Protein AF-0000000086151340 (afdb_homodimer)

Sequence (664 aa):
MKIAFFSTHSYDIESMNNTGKAEGVLPEHQFEYFTTRLNAQTATLAEGCEAVVIFVNDTADAAALRKLHAGGTRLLLLRCAGFDMVDLEVAKELDMPVLRVPAYSPYAVAEHAAALMMTLNRNIHRAYNRTRELNFRLGGLLGFDVHGKTIGVVGTGKIGALFARIAAGFGATVLAYDVVQNPEAVGYGAKYVTLDEIWEKSDIISLHCPLFPTTRHIVNEASINKMKKGVVIINTSRGGLIETASLVEGLKSQKIGGVGLDVFEGEGEYFYSDHSGELIPDDTLARLFTFSNVIITGHQAFFTKEALGNIAKTTMDNIKAYVNKSELTNRVMKIAFFSTHSYDIESMNNTGKAEGVLPEHQFEYFTTRLNAQTATLAEGCEAVVIFVNDTADAAALRKLHAGGTRLLLLRCAGFDMVDLEVAKELDMPVLRVPAYSPYAVAEHAAALMMTLNRNIHRAYNRTRELNFRLGGLLGFDVHGKTIGVVGTGKIGALFARIAAGFGATVLAYDVVQNPEAVGYGAKYVTLDEIWEKSDIISLHCPLFPTTRHIVNEASINKMKKGVVIINTSRGGLIETASLVEGLKSQKIGGVGLDVFEGEGEYFYSDHSGELIPDDTLARLFTFSNVIITGHQAFFTKEALGNIAKTTMDNIKAYVNKSELTNRV

Solvent-accessible surface area (backbone atoms only — not comparable to full-atom values): 32602 Å² total; per-residue (Å²): 90,38,33,29,32,31,56,44,48,70,71,48,51,52,37,40,50,54,40,27,44,76,69,55,43,37,80,72,32,43,82,42,82,32,62,55,55,42,27,57,82,47,26,65,78,40,52,70,14,37,28,39,36,38,46,87,81,26,36,39,37,61,67,15,46,53,48,28,42,72,31,49,29,49,36,40,35,34,67,32,57,74,61,86,43,45,39,61,68,51,32,56,74,69,64,28,57,41,34,42,33,79,81,45,32,48,65,29,35,22,50,38,48,50,25,39,51,36,26,59,45,51,30,46,51,57,35,39,58,33,36,66,47,39,29,18,52,59,85,92,39,71,22,62,51,56,49,77,32,30,35,17,34,37,18,42,51,72,37,26,20,49,31,44,29,31,44,36,26,49,47,26,46,38,37,27,30,55,100,58,86,37,69,68,27,45,73,46,58,37,42,78,50,55,66,66,52,36,34,49,62,19,49,32,38,39,44,39,42,77,75,42,88,88,33,46,37,59,42,28,60,72,45,56,71,48,31,36,79,42,21,30,41,36,33,70,51,47,21,54,29,42,32,61,68,37,50,52,52,32,45,75,71,43,40,32,50,30,38,28,28,31,41,42,70,80,41,80,82,44,53,63,30,73,42,58,90,59,80,68,83,49,63,69,65,45,50,54,66,70,41,88,52,42,44,46,43,43,63,48,42,46,50,17,55,59,20,46,44,41,36,28,48,47,50,50,50,51,52,48,24,60,76,66,70,45,79,65,86,48,52,114,92,38,32,30,33,31,56,43,49,72,71,50,52,51,36,39,50,54,41,26,45,74,70,56,44,37,79,72,32,43,82,42,82,33,62,54,55,40,25,58,81,47,26,65,78,39,50,69,15,37,27,38,35,38,46,86,80,26,37,39,38,60,65,14,46,52,46,27,41,75,31,48,29,47,36,38,34,33,64,31,57,75,59,86,44,45,38,61,68,52,32,56,75,68,64,27,56,43,34,42,31,80,79,44,31,48,63,30,36,22,50,37,48,51,26,40,53,35,25,60,44,51,30,46,50,58,36,40,60,34,35,67,46,39,30,16,50,58,82,92,41,72,21,61,51,56,48,76,32,32,35,17,33,38,18,41,50,72,35,26,20,49,31,44,28,31,44,35,27,50,47,25,45,39,36,28,30,52,99,60,87,38,71,67,26,44,73,45,59,38,40,78,52,54,65,67,52,37,34,49,62,20,49,30,38,38,44,39,41,75,76,41,86,88,33,46,36,58,42,28,60,73,45,56,70,48,30,35,79,43,21,30,41,36,33,69,50,49,20,55,30,41,32,62,68,37,50,52,51,31,44,75,71,43,39,33,51,31,39,27,27,31,42,42,70,80,40,80,82,46,53,65,32,74,41,57,89,60,81,67,84,49,62,69,64,47,51,53,67,70,41,87,53,40,44,46,41,43,64,48,41,46,48,17,56,58,21,46,46,40,35,27,47,47,48,49,51,51,51,49,22,58,75,67,69,44,79,65,87,46,52,112

Nearest PDB structures (foldseek):
  5z20-assembly1_C  TM=9.375E-01  e=1.660E-46  Pseudomonas aeruginosa
  5z1z-assembly1_B  TM=9.634E-01  e=4.056E-40  Escherichia coli BL21(DE3)
  4zgs-assembly1_B  TM=9.494E-01  e=1.313E-39  Chlamydomonas reinhardtii
  4cuj-assembly1_D  TM=9.111E-01  e=1.050E-39  Salmonella enterica subsp. enterica serovar Typhi
  1j4a-assembly1_A  TM=9.116E-01  e=6.764E-35  Lactobacillus delbrueckii subsp. bulgaricus

Foldseek 3Di:
DEEEEELDDPLLVVLLVVLCVVLVVPPVYHYHYYNHAQDLVCLCVCQPPQEYEHEDLHAAELNSVVSNVVSRHQEYEYLAQDDVRHPVVNCVVSNYFYFYQNDQFLPLQLVVLVVLVVCLQQVVVVCVVCCVVPRNDCPPRDGDQLAAFEEEQEDCDSNSLNNLLVSVVSNHAYEYEDPDDDVSSVVSPYHYDDPLCNQQRHLEYEYADADDPVQFQVPAQVSLVNHAQQREYEYLHEQRNHDLQRVLVCVVVSSHNAYEEQYHPPLSVPAPDDPPPHDDPDPSVVSLVVDSRYHYHRSCSRPDPRSSNRSSNSSSVQVVCVVVVHDSPRTD/DEEEEELDDPLLVVLLVVLCVVVVVPPVYHYHYYNHAQDLVCLCVCQPPQEYEHEDLHAAELNSVVSNVVSRHQEYEYLAQDDVRHPVVNCVVSNYFYFYQNDQFLPLQLVVLVVLVVCLQQVVVVCVVCCVVPRNDCPPRDGDQLAAFEEEQEDCDSNSLNNLLVSVVSNHAYEYEDPDDDVSSVVSPYHYDDPLCNQQRHLEYEYADADDPVQFQVPAQVSLVNHAQQREYEYLHEQRNHDLQRVLVCVVVSSHNAYEEQYHPPLSVPAPDDPPPHDDPDPSVNSLVVDSRYHYHRSCSRPDPRSSNRSSNSSSVQVVCVVVVHDNPRTD

pLDDT: mean 96.81, std 3.02, range [81.31, 98.94]

Structure (mmCIF, N/CA/C/O backbone):
data_AF-0000000086151340-model_v1
#
loop_
_entity.id
_entity.type
_entity.pdbx_description
1 polymer 'D-lactate dehydrogenase'
#
loop_
_atom_site.group_PDB
_atom_site.id
_atom_site.type_symbol
_atom_site.label_atom_id
_atom_site.label_alt_id
_atom_site.label_comp_id
_atom_site.label_asym_id
_atom_site.label_entity_id
_atom_site.label_seq_id
_atom_site.pdbx_PDB_ins_code
_atom_site.Cartn_x
_atom_site.Cartn_y
_atom_site.Cartn_z
_atom_site.occupancy
_atom_site.B_iso_or_equiv
_atom_site.auth_seq_id
_atom_site.auth_comp_id
_atom_site.auth_asym_id
_atom_site.auth_atom_id
_atom_site.pdbx_PDB_model_num
ATOM 1 N N . MET A 1 1 ? 11.672 -38.938 -17.562 1 95.12 1 MET A N 1
ATOM 2 C CA . MET A 1 1 ? 10.578 -38.656 -18.469 1 95.12 1 MET A CA 1
ATOM 3 C C . MET A 1 1 ? 10.734 -37.25 -19.078 1 95.12 1 MET A C 1
ATOM 5 O O . MET A 1 1 ? 11.5 -36.438 -18.562 1 95.12 1 MET A O 1
ATOM 9 N N . LYS A 1 2 ? 10.086 -37.062 -20.219 1 98 2 LYS A N 1
ATOM 10 C CA . LYS A 1 2 ? 9.969 -35.719 -20.812 1 98 2 LYS A CA 1
ATOM 11 C C . LYS A 1 2 ? 8.688 -35.031 -20.359 1 98 2 LYS A C 1
ATOM 13 O O . LYS A 1 2 ? 7.613 -35.625 -20.375 1 98 2 LYS A O 1
ATOM 18 N N . ILE A 1 3 ? 8.844 -33.812 -19.875 1 98.62 3 ILE A N 1
ATOM 19 C CA . ILE A 1 3 ? 7.719 -33.062 -19.312 1 98.62 3 ILE A CA 1
ATOM 20 C C . ILE A 1 3 ? 7.562 -31.734 -20.047 1 98.62 3 ILE A C 1
ATOM 22 O O . ILE A 1 3 ? 8.5 -30.922 -20.094 1 98.62 3 ILE A O 1
ATOM 26 N N . ALA A 1 4 ? 6.383 -31.5 -20.625 1 98.81 4 ALA A N 1
ATOM 27 C CA . ALA A 1 4 ? 6.098 -30.266 -21.344 1 98.81 4 ALA A CA 1
ATOM 28 C C . ALA A 1 4 ? 5.375 -29.25 -20.453 1 98.81 4 ALA A C 1
ATOM 30 O O . ALA A 1 4 ? 4.371 -29.594 -19.828 1 98.81 4 ALA A O 1
ATOM 31 N N . PHE A 1 5 ? 5.914 -28.047 -20.359 1 98.69 5 PHE A N 1
ATOM 32 C CA . PHE A 1 5 ? 5.281 -26.938 -19.672 1 98.69 5 PHE A CA 1
ATOM 33 C C . PHE A 1 5 ? 4.664 -25.953 -20.656 1 98.69 5 PHE A C 1
ATOM 35 O O . PHE A 1 5 ? 5.332 -25.5 -21.578 1 98.69 5 PHE A O 1
ATOM 42 N N . PHE A 1 6 ? 3.406 -25.688 -20.469 1 98.25 6 PHE A N 1
ATOM 43 C CA . PHE A 1 6 ? 2.734 -24.703 -21.312 1 98.25 6 PHE A CA 1
ATOM 44 C C . PHE A 1 6 ? 2.537 -23.391 -20.562 1 98.25 6 PHE A C 1
ATOM 46 O O . PHE A 1 6 ? 2.648 -23.344 -19.328 1 98.25 6 PHE A O 1
ATOM 53 N N . SER A 1 7 ? 2.332 -22.234 -21.312 1 95.62 7 SER A N 1
ATOM 54 C CA . SER A 1 7 ? 2.05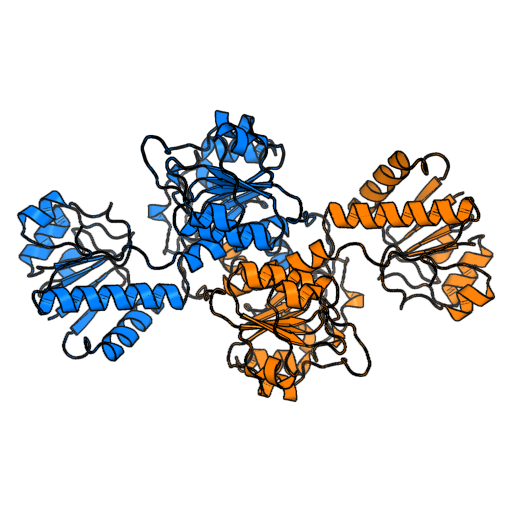7 -20.906 -20.781 1 95.62 7 SER A CA 1
ATOM 55 C C . SER A 1 7 ? 3.154 -20.469 -19.812 1 95.62 7 SER A C 1
ATOM 57 O O . SER A 1 7 ? 2.867 -19.984 -18.719 1 95.62 7 SER A O 1
ATOM 59 N N . THR A 1 8 ? 4.41 -20.75 -20.188 1 96.5 8 THR A N 1
ATOM 60 C CA . THR A 1 8 ? 5.52 -20.453 -19.297 1 96.5 8 THR A CA 1
ATOM 61 C C . THR A 1 8 ? 6.145 -19.109 -19.641 1 96.5 8 THR A C 1
ATOM 63 O O . THR A 1 8 ? 6.242 -18.75 -20.828 1 96.5 8 THR A O 1
ATOM 66 N N . HIS A 1 9 ? 6.41 -18.422 -18.672 1 94.94 9 HIS A N 1
ATOM 67 C CA . HIS A 1 9 ? 7.191 -17.188 -18.781 1 94.94 9 HIS A CA 1
ATOM 68 C C . HIS A 1 9 ? 8.547 -17.344 -18.109 1 94.94 9 HIS A C 1
ATOM 70 O O . HIS A 1 9 ? 8.82 -18.359 -17.469 1 94.94 9 HIS A O 1
ATOM 76 N N . SER A 1 10 ? 9.398 -16.328 -18.25 1 95.94 10 SER A N 1
ATOM 77 C CA . SER A 1 10 ? 10.773 -16.422 -17.781 1 95.94 10 SER A CA 1
ATOM 78 C C . SER A 1 10 ? 10.828 -16.719 -16.281 1 95.94 10 SER A C 1
ATOM 80 O O . SER A 1 10 ? 11.648 -17.516 -15.836 1 95.94 10 SER A O 1
ATOM 82 N N . TYR A 1 11 ? 9.961 -16.109 -15.539 1 95.19 11 TYR A N 1
ATOM 83 C CA . TYR A 1 11 ? 9.969 -16.297 -14.094 1 95.19 11 TYR A CA 1
ATOM 84 C C . TYR A 1 11 ? 9.531 -17.719 -13.727 1 95.19 11 TYR A C 1
ATOM 86 O O . TYR A 1 11 ? 10 -18.266 -12.727 1 95.19 11 TYR A O 1
ATOM 94 N N . ASP A 1 12 ? 8.664 -18.328 -14.523 1 96.5 12 ASP A N 1
ATOM 95 C CA . ASP A 1 12 ? 8.281 -19.719 -14.312 1 96.5 12 ASP A CA 1
ATOM 96 C C . ASP A 1 12 ? 9.469 -20.656 -14.547 1 96.5 12 ASP A C 1
ATOM 98 O O . ASP A 1 12 ? 9.758 -21.531 -13.719 1 96.5 12 ASP A O 1
ATOM 102 N N . ILE A 1 13 ? 10.07 -20.422 -15.688 1 97.88 13 ILE A N 1
ATOM 103 C CA . ILE A 1 13 ? 11.164 -21.281 -16.141 1 97.88 13 ILE A CA 1
ATOM 104 C C . ILE A 1 13 ? 12.289 -21.266 -15.109 1 97.88 13 ILE A C 1
ATOM 106 O O . ILE A 1 13 ? 12.797 -22.312 -14.719 1 97.88 13 ILE A O 1
ATOM 110 N N . GLU A 1 14 ? 12.57 -20.062 -14.688 1 97.69 14 GLU A N 1
ATOM 111 C CA . GLU A 1 14 ? 13.633 -19.922 -13.703 1 97.69 14 GLU A CA 1
ATOM 112 C C . GLU A 1 14 ? 13.297 -20.656 -12.414 1 97.69 14 GLU A C 1
ATOM 114 O O . GLU A 1 14 ? 14.125 -21.406 -11.891 1 97.69 14 GLU A O 1
ATOM 119 N N . SER A 1 15 ? 12.164 -20.484 -11.906 1 97.69 15 SER A N 1
ATOM 120 C CA . SER A 1 15 ? 11.742 -21.109 -10.656 1 97.69 15 SER A CA 1
ATOM 121 C C . SER A 1 15 ? 11.672 -22.625 -10.789 1 97.69 15 SER A C 1
ATOM 123 O O . SER A 1 15 ? 12.156 -23.344 -9.914 1 97.69 15 SER A O 1
ATOM 125 N N . MET A 1 16 ? 11.125 -23.094 -11.898 1 98.44 16 MET A N 1
ATOM 126 C CA . MET A 1 16 ? 10.969 -24.531 -12.125 1 98.44 16 MET A CA 1
ATOM 127 C C . MET A 1 16 ? 12.328 -25.203 -12.281 1 98.44 16 MET A C 1
ATOM 129 O O . MET A 1 16 ? 12.562 -26.281 -11.711 1 98.44 16 MET A O 1
ATOM 133 N N . ASN A 1 17 ? 13.203 -24.578 -13 1 98.5 17 ASN A N 1
ATOM 134 C CA . ASN A 1 17 ? 14.531 -25.156 -13.195 1 98.5 17 ASN A CA 1
ATOM 135 C C . ASN A 1 17 ? 15.32 -25.188 -11.891 1 98.5 17 ASN A C 1
ATOM 137 O O . ASN A 1 17 ? 15.945 -26.188 -11.562 1 98.5 17 ASN A O 1
ATOM 141 N N . ASN A 1 18 ? 15.312 -24.047 -11.195 1 98.12 18 ASN A N 1
ATOM 142 C CA . ASN A 1 18 ? 16.031 -23.984 -9.93 1 98.12 18 ASN A CA 1
ATOM 143 C C . ASN A 1 18 ? 15.531 -25.047 -8.945 1 98.12 18 ASN A C 1
ATOM 145 O O . ASN A 1 18 ? 16.328 -25.766 -8.352 1 98.12 18 ASN A O 1
ATOM 149 N N . THR A 1 19 ? 14.266 -25.172 -8.797 1 98.19 19 THR A N 1
ATOM 150 C CA . THR A 1 19 ? 13.68 -26.125 -7.871 1 98.19 19 THR A CA 1
ATOM 151 C C . THR A 1 19 ? 13.883 -27.547 -8.367 1 98.19 19 THR A C 1
ATOM 153 O O . THR A 1 19 ? 14.125 -28.469 -7.578 1 98.19 19 THR A O 1
ATOM 156 N N . GLY A 1 20 ? 13.703 -27.766 -9.695 1 98.38 20 GLY A N 1
ATOM 157 C CA . GLY A 1 20 ? 13.945 -29.078 -10.281 1 98.38 20 GLY A CA 1
ATOM 158 C C . GLY A 1 20 ? 15.336 -29.609 -9.992 1 98.38 20 GLY A C 1
ATOM 159 O O . GLY A 1 20 ? 15.5 -30.781 -9.664 1 98.38 20 GLY A O 1
ATOM 160 N N . LYS A 1 21 ? 16.312 -28.703 -10.078 1 98.38 21 LYS A N 1
ATOM 161 C CA . LYS A 1 21 ? 17.688 -29.078 -9.781 1 98.38 21 LYS A CA 1
ATOM 162 C C . LYS A 1 21 ? 17.875 -29.375 -8.297 1 98.38 21 LYS A C 1
ATOM 164 O O . LYS A 1 21 ? 18.469 -30.375 -7.926 1 98.38 21 LYS A O 1
ATOM 169 N N . ALA A 1 22 ? 17.344 -28.516 -7.504 1 97.81 22 ALA A N 1
ATOM 170 C CA . ALA A 1 22 ? 17.484 -28.656 -6.055 1 97.81 22 ALA A CA 1
ATOM 171 C C . ALA A 1 22 ? 16.828 -29.938 -5.559 1 97.81 22 ALA A C 1
ATOM 173 O O . ALA A 1 22 ? 17.312 -30.562 -4.605 1 97.81 22 ALA A O 1
ATOM 174 N N . GLU A 1 23 ? 15.766 -30.375 -6.254 1 97.31 23 GLU A N 1
ATOM 175 C CA . GLU A 1 23 ? 14.984 -31.531 -5.801 1 97.31 23 GLU A CA 1
ATOM 176 C C . GLU A 1 23 ? 15.438 -32.812 -6.492 1 97.31 23 GLU A C 1
ATOM 178 O O . GLU A 1 23 ? 14.875 -33.875 -6.25 1 97.31 23 GLU A O 1
ATOM 183 N N . GLY A 1 24 ? 16.328 -32.688 -7.379 1 96.56 24 GLY A N 1
ATOM 184 C CA . GLY A 1 24 ? 16.875 -33.844 -8.047 1 96.56 24 GLY A CA 1
ATOM 185 C C . GLY A 1 24 ? 16 -34.344 -9.18 1 96.56 24 GLY A C 1
ATOM 186 O O . GLY A 1 24 ? 16.156 -35.5 -9.633 1 96.56 24 GLY A O 1
ATOM 187 N N . VAL A 1 25 ? 15.086 -33.562 -9.562 1 97.75 25 VAL A N 1
ATOM 188 C CA . VAL A 1 25 ? 14.234 -33.906 -10.695 1 97.75 25 VAL A CA 1
ATOM 189 C C . VAL A 1 25 ? 14.977 -33.656 -12.008 1 97.75 25 VAL A C 1
ATOM 191 O O . VAL A 1 25 ? 14.812 -34.406 -12.969 1 97.75 25 VAL A O 1
ATOM 194 N N . LEU A 1 26 ? 15.719 -32.625 -12.016 1 95.81 26 LEU A N 1
ATOM 195 C CA . LEU A 1 26 ? 16.688 -32.344 -13.086 1 95.81 26 LEU A CA 1
ATOM 196 C C . LEU A 1 26 ? 18.078 -32.781 -12.664 1 95.81 26 LEU A C 1
ATOM 198 O O . LEU A 1 26 ? 18.469 -32.625 -11.508 1 95.81 26 LEU A O 1
ATOM 202 N N . PRO A 1 27 ? 18.812 -33.469 -13.516 1 95.31 27 PRO A N 1
ATOM 203 C CA . PRO A 1 27 ? 18.516 -33.719 -14.93 1 95.31 27 PRO A CA 1
ATOM 204 C C . PRO A 1 27 ? 17.875 -35.094 -15.172 1 95.31 27 PRO A C 1
ATOM 206 O O . PRO A 1 27 ? 17.859 -35.562 -16.312 1 95.31 27 PRO A O 1
ATOM 209 N N . GLU A 1 28 ? 17.344 -35.75 -14.141 1 96.12 28 GLU A N 1
ATOM 210 C CA . GLU A 1 28 ? 16.734 -37.062 -14.305 1 96.12 28 GLU A CA 1
ATOM 211 C C . GLU A 1 28 ? 15.578 -37.031 -15.289 1 96.12 28 GLU A C 1
ATOM 213 O O . GLU A 1 28 ? 15.328 -38 -16.016 1 96.12 28 GLU A O 1
ATOM 218 N N . HIS A 1 29 ? 14.867 -36 -15.203 1 97.56 29 HIS A N 1
ATOM 219 C CA . HIS A 1 29 ? 13.797 -35.719 -16.156 1 97.56 29 HIS A CA 1
ATOM 220 C C . HIS A 1 29 ? 14.141 -34.531 -17.047 1 97.56 29 HIS A C 1
ATOM 222 O O . HIS A 1 29 ? 15.055 -33.75 -16.734 1 97.56 29 HIS A O 1
ATOM 228 N N . GLN A 1 30 ? 13.414 -34.438 -18.156 1 98 30 GLN A N 1
ATOM 229 C CA . GLN A 1 30 ? 13.641 -33.344 -19.094 1 98 30 GLN A CA 1
ATOM 230 C C . GLN A 1 30 ? 12.438 -32.406 -19.156 1 98 30 GLN A C 1
ATOM 232 O O . GLN A 1 30 ? 11.305 -32.875 -19.344 1 98 30 GLN A O 1
ATOM 237 N N . PHE A 1 31 ? 12.75 -31.172 -18.953 1 98.5 31 PHE A N 1
ATOM 238 C CA . PHE A 1 31 ? 11.703 -30.156 -19.031 1 98.5 31 PHE A CA 1
ATOM 239 C C . PHE A 1 31 ? 11.711 -29.469 -20.406 1 98.5 31 PHE A C 1
ATOM 241 O O . PHE A 1 31 ? 12.781 -29.109 -20.906 1 98.5 31 PHE A O 1
ATOM 248 N N . GLU A 1 32 ? 10.594 -29.391 -21.031 1 98.38 32 GLU A N 1
ATOM 249 C CA . GLU A 1 32 ? 10.398 -28.594 -22.234 1 98.38 32 GLU A CA 1
ATOM 250 C C . GLU A 1 32 ? 9.367 -27.484 -22 1 98.38 32 GLU A C 1
ATOM 252 O O . GLU A 1 32 ? 8.25 -27.75 -21.562 1 98.38 32 GLU A O 1
ATOM 257 N N . TYR A 1 33 ? 9.773 -26.25 -22.297 1 98.5 33 TYR A N 1
ATOM 258 C CA . TYR A 1 33 ? 8.922 -25.109 -21.984 1 98.5 33 TYR A CA 1
ATOM 259 C C . TYR A 1 33 ? 8.344 -24.5 -23.266 1 98.5 33 TYR A C 1
ATOM 261 O O . TYR A 1 33 ? 9.055 -24.312 -24.25 1 98.5 33 TYR A O 1
ATOM 269 N N . PHE A 1 34 ? 7.078 -24.203 -23.219 1 97.94 34 PHE A N 1
ATOM 270 C CA . PHE A 1 34 ? 6.395 -23.5 -24.281 1 97.94 34 PHE A CA 1
ATOM 271 C C . PHE A 1 34 ? 5.688 -22.266 -23.734 1 97.94 34 PHE A C 1
ATOM 273 O O . PHE A 1 34 ? 5.066 -22.312 -22.672 1 97.94 34 PHE A O 1
ATOM 280 N N . THR A 1 35 ? 5.766 -21.141 -24.391 1 95.06 35 THR A N 1
ATOM 281 C CA . THR A 1 35 ? 5.035 -19.938 -24.016 1 95.06 35 THR A CA 1
ATOM 282 C C . THR A 1 35 ? 3.578 -20.031 -24.453 1 95.06 35 THR A C 1
ATOM 284 O O . THR A 1 35 ? 2.715 -19.344 -23.891 1 95.06 35 THR A O 1
ATOM 287 N N . THR A 1 36 ? 3.33 -20.875 -25.375 1 95.44 36 THR A N 1
ATOM 288 C CA . THR A 1 36 ? 1.999 -21.031 -25.953 1 95.44 36 THR A CA 1
ATOM 289 C C . THR A 1 36 ? 1.058 -21.703 -24.953 1 95.44 36 THR A C 1
ATOM 291 O O . THR A 1 36 ? 1.469 -22.578 -24.188 1 95.44 36 THR A O 1
ATOM 294 N N . ARG A 1 37 ? -0.225 -21.266 -24.969 1 95.88 37 ARG A N 1
ATOM 295 C CA . ARG A 1 37 ? -1.249 -21.891 -24.141 1 95.88 37 ARG A CA 1
ATOM 296 C C . ARG A 1 37 ? -1.606 -23.281 -24.656 1 95.88 37 ARG A C 1
ATOM 298 O O . ARG A 1 37 ? -1.646 -23.5 -25.875 1 95.88 37 ARG A O 1
ATOM 305 N N . LEU A 1 38 ? -1.87 -24.156 -23.781 1 98.12 38 LEU A N 1
ATOM 306 C CA . LEU A 1 38 ? -2.359 -25.484 -24.188 1 98.12 38 LEU A CA 1
ATOM 307 C C . LEU A 1 38 ? -3.811 -25.406 -24.641 1 98.12 38 LEU A C 1
ATOM 309 O O . LEU A 1 38 ? -4.641 -24.766 -23.984 1 98.12 38 LEU A O 1
ATOM 313 N N . ASN A 1 39 ? -4.105 -25.875 -25.703 1 97.81 39 ASN A N 1
ATOM 314 C CA . ASN A 1 39 ? -5.43 -26.203 -26.203 1 97.81 39 ASN A CA 1
ATOM 315 C C . ASN A 1 39 ? -5.367 -27.375 -27.188 1 97.81 39 ASN A C 1
ATOM 317 O O . ASN A 1 39 ? -4.312 -28 -27.359 1 97.81 39 ASN A O 1
ATOM 321 N N . ALA A 1 40 ? -6.539 -27.688 -27.797 1 98 40 ALA A N 1
ATOM 322 C CA . ALA A 1 40 ? -6.586 -28.844 -28.688 1 98 40 ALA A CA 1
ATOM 323 C C . ALA A 1 40 ? -5.625 -28.672 -29.859 1 98 40 ALA A C 1
ATOM 325 O O . ALA A 1 40 ? -5.035 -29.641 -30.328 1 98 40 ALA A O 1
ATOM 326 N N . GLN A 1 41 ? -5.43 -27.5 -30.297 1 97.56 41 GLN A N 1
ATOM 327 C CA . GLN A 1 41 ? -4.582 -27.234 -31.453 1 97.56 41 GLN A CA 1
ATOM 328 C C . GLN A 1 41 ? -3.104 -27.312 -31.078 1 97.56 41 GLN A C 1
ATOM 330 O O . GLN A 1 41 ? -2.285 -27.797 -31.859 1 97.56 41 GLN A O 1
ATOM 335 N N . THR A 1 42 ? -2.773 -26.859 -29.891 1 98.19 42 THR A N 1
ATOM 336 C CA . THR A 1 42 ? -1.366 -26.75 -29.516 1 98.19 42 THR A CA 1
ATOM 337 C C . THR A 1 42 ? -0.899 -28 -28.781 1 98.19 42 THR A C 1
ATOM 339 O O . THR A 1 42 ? 0.294 -28.172 -28.531 1 98.19 42 THR A O 1
ATOM 342 N N . ALA A 1 43 ? -1.79 -28.906 -28.469 1 98.5 43 ALA A N 1
ATOM 343 C CA . ALA A 1 43 ? -1.479 -30.109 -27.719 1 98.5 43 ALA A CA 1
ATOM 344 C C . ALA A 1 43 ? -0.406 -30.938 -28.422 1 98.5 43 ALA A C 1
ATOM 346 O O . ALA A 1 43 ? 0.344 -31.672 -27.781 1 98.5 43 ALA A O 1
ATOM 347 N N . THR A 1 44 ? -0.289 -30.828 -29.719 1 97.94 44 THR A N 1
ATOM 348 C CA . THR A 1 44 ? 0.666 -31.594 -30.516 1 97.94 44 THR A CA 1
ATOM 349 C C . THR A 1 44 ? 2.1 -31.25 -30.125 1 97.94 44 THR A C 1
ATOM 351 O O . THR A 1 44 ? 3.01 -32.062 -30.297 1 97.94 44 THR A O 1
ATOM 354 N N . LEU A 1 45 ? 2.291 -30.062 -29.578 1 98.19 45 LEU A N 1
ATOM 355 C CA . LEU A 1 45 ? 3.619 -29.641 -29.141 1 98.19 45 LEU A CA 1
ATOM 356 C C . LEU A 1 45 ? 4.164 -30.578 -28.078 1 98.19 45 LEU A C 1
ATOM 358 O O . LEU A 1 45 ? 5.379 -30.672 -27.891 1 98.19 45 LEU A O 1
ATOM 362 N N . ALA A 1 46 ? 3.312 -31.297 -27.375 1 98.44 46 ALA A N 1
ATOM 363 C CA . ALA A 1 46 ? 3.705 -32.156 -26.25 1 98.44 46 ALA A CA 1
ATOM 364 C C . ALA A 1 46 ? 3.898 -33.594 -26.719 1 98.44 46 ALA A C 1
ATOM 366 O O . ALA A 1 46 ? 4.004 -34.5 -25.891 1 98.44 46 ALA A O 1
ATOM 367 N N . GLU A 1 47 ? 3.867 -33.781 -28.062 1 98.25 47 GLU A N 1
ATOM 368 C CA . GLU A 1 47 ? 4.062 -35.156 -28.562 1 98.25 47 GLU A CA 1
ATOM 369 C C . GLU A 1 47 ? 5.344 -35.75 -28 1 98.25 47 GLU A C 1
ATOM 371 O O . GLU A 1 47 ? 6.402 -35.125 -28.031 1 98.25 47 GLU A O 1
ATOM 376 N N . GLY A 1 48 ? 5.238 -37 -27.5 1 98.06 48 GLY A N 1
ATOM 377 C CA . GLY A 1 48 ? 6.383 -37.719 -26.953 1 98.06 48 GLY A CA 1
ATOM 378 C C . GLY A 1 48 ? 6.629 -37.406 -25.484 1 98.06 48 GLY A C 1
ATOM 379 O O . GLY A 1 48 ? 7.469 -38.031 -24.844 1 98.06 48 GLY A O 1
ATOM 380 N N . CYS A 1 49 ? 5.906 -36.438 -24.891 1 98.44 49 CYS A N 1
ATOM 381 C CA . CYS A 1 49 ? 6.051 -36.094 -23.484 1 98.44 49 CYS A CA 1
ATOM 382 C C . CYS A 1 49 ? 5.133 -36.969 -22.609 1 98.44 49 CYS A C 1
ATOM 384 O O . CYS A 1 49 ? 3.932 -37.062 -22.875 1 98.44 49 CYS A O 1
ATOM 386 N N . GLU A 1 50 ? 5.668 -37.469 -21.625 1 98.38 50 GLU A N 1
ATOM 387 C CA . GLU A 1 50 ? 4.895 -38.344 -20.734 1 98.38 50 GLU A CA 1
ATOM 388 C C . GLU A 1 50 ? 4.031 -37.531 -19.781 1 98.38 50 GLU A C 1
ATOM 390 O O . GLU A 1 50 ? 2.986 -37.969 -19.328 1 98.38 50 GLU A O 1
ATOM 395 N N . ALA A 1 51 ? 4.453 -36.281 -19.453 1 98.69 51 ALA A N 1
ATOM 396 C CA . ALA A 1 51 ? 3.701 -35.406 -18.562 1 98.69 51 ALA A CA 1
ATOM 397 C C . ALA A 1 51 ? 3.582 -34 -19.172 1 98.69 51 ALA A C 1
ATOM 399 O O . ALA A 1 51 ? 4.453 -33.562 -19.922 1 98.69 51 ALA A O 1
ATOM 400 N N . VAL A 1 52 ? 2.48 -33.406 -18.812 1 98.81 52 VAL A N 1
ATOM 401 C CA . VAL A 1 52 ? 2.229 -32.031 -19.234 1 98.81 52 VAL A CA 1
ATOM 402 C C . VAL A 1 52 ? 1.854 -31.156 -18.031 1 98.81 52 VAL A C 1
ATOM 404 O O . VAL A 1 52 ? 1.096 -31.594 -17.156 1 98.81 52 VAL A O 1
ATOM 407 N N . VAL A 1 53 ? 2.477 -29.984 -17.922 1 98.69 53 VAL A N 1
ATOM 408 C CA . VAL A 1 53 ? 2.201 -29.016 -16.875 1 98.69 53 VAL A CA 1
ATOM 409 C C . VAL A 1 53 ? 1.492 -27.797 -17.469 1 98.69 53 VAL A C 1
ATOM 411 O O . VAL A 1 53 ? 1.974 -27.203 -18.422 1 98.69 53 VAL A O 1
ATOM 414 N N . ILE A 1 54 ? 0.331 -27.438 -16.859 1 98.25 54 ILE A N 1
ATOM 415 C CA . ILE A 1 54 ? -0.424 -26.328 -17.406 1 98.25 54 ILE A CA 1
ATOM 416 C C . ILE A 1 54 ? -0.735 -25.312 -16.312 1 98.25 54 ILE A C 1
ATOM 418 O O . ILE A 1 54 ? -0.368 -25.516 -15.156 1 98.25 54 ILE A O 1
ATOM 422 N N . PHE A 1 55 ? -1.319 -24.125 -16.75 1 94.88 55 PHE A N 1
ATOM 423 C CA . PHE A 1 55 ? -1.684 -23.031 -15.867 1 94.88 55 PHE A CA 1
ATOM 424 C C . PHE A 1 55 ? -3.121 -22.594 -16.109 1 94.88 55 PHE A C 1
ATOM 426 O O . PHE A 1 55 ? -3.848 -23.234 -16.875 1 94.88 55 PHE A O 1
ATOM 433 N N . VAL A 1 56 ? -3.541 -21.562 -15.461 1 89.19 56 VAL A N 1
ATOM 434 C CA . VAL A 1 56 ? -4.945 -21.188 -15.328 1 89.19 56 VAL A CA 1
ATOM 435 C C . VAL A 1 56 ? -5.516 -20.828 -16.703 1 89.19 56 VAL A C 1
ATOM 437 O O . VAL A 1 56 ? -6.723 -20.953 -16.922 1 89.19 56 VAL A O 1
ATOM 440 N N . ASN A 1 57 ? -4.711 -20.391 -17.625 1 88.94 57 ASN A N 1
ATOM 441 C CA . ASN A 1 57 ? -5.238 -19.906 -18.891 1 88.94 57 ASN A CA 1
ATOM 442 C C . ASN A 1 57 ? -5.207 -20.984 -19.969 1 88.94 57 ASN A C 1
ATOM 444 O O . ASN A 1 57 ? -5.637 -20.75 -21.094 1 88.94 57 ASN A O 1
ATOM 448 N N . ASP A 1 58 ? -4.719 -22.141 -19.641 1 95.38 58 ASP A N 1
ATOM 449 C CA . ASP A 1 58 ? -4.703 -23.266 -20.562 1 95.38 58 ASP A CA 1
ATOM 450 C C . ASP A 1 58 ? -6.066 -23.953 -20.625 1 95.38 58 ASP A C 1
ATOM 452 O O . ASP A 1 58 ? -6.938 -23.672 -19.797 1 95.38 58 ASP A O 1
ATOM 456 N N . THR A 1 59 ? -6.234 -24.656 -21.688 1 96.62 59 THR A N 1
ATOM 457 C CA . THR A 1 59 ? -7.473 -25.406 -21.875 1 96.62 59 THR A CA 1
ATOM 458 C C . THR A 1 59 ? -7.18 -26.891 -22.062 1 96.62 59 THR A C 1
ATOM 460 O O . THR A 1 59 ? -6.613 -27.281 -23.094 1 96.62 59 THR A O 1
ATOM 463 N N . ALA A 1 60 ? -7.527 -27.688 -21.094 1 98.25 60 ALA A N 1
ATOM 464 C CA . ALA A 1 60 ? -7.418 -29.141 -21.172 1 98.25 60 ALA A CA 1
ATOM 465 C C . ALA A 1 60 ? -8.797 -29.797 -21.266 1 98.25 60 ALA A C 1
ATOM 467 O O . ALA A 1 60 ? -9.164 -30.594 -20.406 1 98.25 60 ALA A O 1
ATOM 468 N N . ASP A 1 61 ? -9.484 -29.422 -22.359 1 98.06 61 ASP A N 1
ATOM 469 C CA . ASP A 1 61 ? -10.805 -30 -22.594 1 98.06 61 ASP A CA 1
ATOM 470 C C . ASP A 1 61 ? -10.672 -31.391 -23.234 1 98.06 61 ASP A C 1
ATOM 472 O O . ASP A 1 61 ? -9.57 -31.922 -23.344 1 98.06 61 ASP A O 1
ATOM 476 N N . ALA A 1 62 ? -11.789 -32.031 -23.578 1 98.56 62 ALA A N 1
ATOM 477 C CA . ALA A 1 62 ? -11.805 -33.406 -24.094 1 98.56 62 ALA A CA 1
ATOM 478 C C . ALA A 1 62 ? -10.891 -33.531 -25.297 1 98.56 62 ALA A C 1
ATOM 480 O O . ALA A 1 62 ? -10.086 -34.469 -25.375 1 98.56 62 ALA A O 1
ATOM 481 N N . ALA A 1 63 ? -11.016 -32.625 -26.203 1 98.69 63 ALA A N 1
ATOM 482 C CA . ALA A 1 63 ? -10.227 -32.688 -27.438 1 98.69 63 ALA A CA 1
ATOM 483 C C . ALA A 1 63 ? -8.734 -32.594 -27.125 1 98.69 63 ALA A C 1
ATOM 485 O O . ALA A 1 63 ? -7.934 -33.375 -27.672 1 98.69 63 ALA A O 1
ATOM 486 N N . ALA A 1 64 ? -8.344 -31.672 -26.312 1 98.75 64 ALA A N 1
ATOM 487 C CA . ALA A 1 64 ? -6.941 -31.484 -25.953 1 98.75 64 ALA A CA 1
ATOM 488 C C . ALA A 1 64 ? -6.398 -32.719 -25.219 1 98.75 64 ALA A C 1
ATOM 490 O O . ALA A 1 64 ? -5.293 -33.156 -25.516 1 98.75 64 ALA A O 1
ATOM 491 N N . LEU A 1 65 ? -7.141 -33.219 -24.266 1 98.81 65 LEU A N 1
ATOM 492 C CA . LEU A 1 65 ? -6.703 -34.344 -23.453 1 98.81 65 LEU A CA 1
ATOM 493 C C . LEU A 1 65 ? -6.504 -35.594 -24.312 1 98.81 65 LEU A C 1
ATOM 495 O O . LEU A 1 65 ? -5.539 -36.344 -24.125 1 98.81 65 LEU A O 1
ATOM 499 N N . ARG A 1 66 ? -7.383 -35.875 -25.203 1 98.69 66 ARG A N 1
ATOM 500 C CA . ARG A 1 66 ? -7.273 -37.031 -26.078 1 98.69 66 ARG A CA 1
ATOM 501 C C . ARG A 1 66 ? -6.07 -36.906 -27.016 1 98.69 66 ARG A C 1
ATOM 503 O O . ARG A 1 66 ? -5.387 -37.906 -27.281 1 98.69 66 ARG A O 1
ATOM 510 N N . LYS A 1 67 ? -5.891 -35.719 -27.469 1 98.62 67 LYS A N 1
ATOM 511 C CA . LYS A 1 67 ? -4.715 -35.469 -28.312 1 98.62 67 LYS A CA 1
ATOM 512 C C . LYS A 1 67 ? -3.43 -35.688 -27.516 1 98.62 67 LYS A C 1
ATOM 514 O O . LYS A 1 67 ? -2.473 -36.281 -28.016 1 98.62 67 LYS A O 1
ATOM 519 N N . LEU A 1 68 ? -3.352 -35.125 -26.328 1 98.75 68 LEU A N 1
ATOM 520 C CA . LEU A 1 68 ? -2.203 -35.344 -25.453 1 98.75 68 LEU A CA 1
ATOM 521 C C . LEU A 1 68 ? -1.961 -36.812 -25.203 1 98.75 68 LEU A C 1
ATOM 523 O O . LEU A 1 68 ? -0.83 -37.312 -25.328 1 98.75 68 LEU A O 1
ATOM 527 N N . HIS A 1 69 ? -3.014 -37.531 -24.875 1 98.69 69 HIS A N 1
ATOM 528 C CA . HIS A 1 69 ? -2.924 -38.969 -24.594 1 98.69 69 HIS A CA 1
ATOM 529 C C . HIS A 1 69 ? -2.42 -39.75 -25.797 1 98.69 69 HIS A C 1
ATOM 531 O O . HIS A 1 69 ? -1.555 -40.625 -25.672 1 98.69 69 HIS A O 1
ATOM 537 N N . ALA A 1 70 ? -2.977 -39.438 -26.938 1 98.38 70 ALA A N 1
ATOM 538 C CA . ALA A 1 70 ? -2.557 -40.062 -28.172 1 98.38 70 ALA A CA 1
ATOM 539 C C . ALA A 1 70 ? -1.074 -39.812 -28.453 1 98.38 70 ALA A C 1
ATOM 541 O O . ALA A 1 70 ? -0.396 -40.656 -29.031 1 98.38 70 ALA A O 1
ATOM 542 N N . GLY A 1 71 ? -0.632 -38.688 -28.031 1 98.12 71 GLY A N 1
ATOM 543 C CA . GLY A 1 71 ? 0.759 -38.312 -28.25 1 98.12 71 GLY A CA 1
ATOM 544 C C . GLY A 1 71 ? 1.698 -38.906 -27.219 1 98.12 71 GLY A C 1
ATOM 545 O O . GLY A 1 71 ? 2.918 -38.75 -27.312 1 98.12 71 GLY A O 1
ATOM 546 N N . GLY A 1 72 ? 1.177 -39.531 -26.172 1 98.19 72 GLY A N 1
ATOM 547 C CA . GLY A 1 72 ? 2.039 -40.25 -25.219 1 98.19 72 GLY A CA 1
ATOM 548 C C . GLY A 1 72 ? 1.919 -39.719 -23.812 1 98.19 72 GLY A C 1
ATOM 549 O O . GLY A 1 72 ? 2.48 -40.281 -22.875 1 98.19 72 GLY A O 1
ATOM 550 N N . THR A 1 73 ? 1.191 -38.625 -23.578 1 98.62 73 THR A N 1
ATOM 551 C CA . THR A 1 73 ? 1.05 -38.031 -22.266 1 98.62 73 THR A CA 1
ATOM 552 C C . THR A 1 73 ? 0.219 -38.906 -21.344 1 98.62 73 THR A C 1
ATOM 554 O O . THR A 1 73 ? -0.824 -39.438 -21.766 1 98.62 73 THR A O 1
ATOM 557 N N . ARG A 1 74 ? 0.68 -39.094 -20.141 1 98.5 74 ARG A N 1
ATOM 558 C CA . ARG A 1 74 ? -0.009 -39.969 -19.188 1 98.5 74 ARG A CA 1
ATOM 559 C C . ARG A 1 74 ? -0.252 -39.25 -17.859 1 98.5 74 ARG A C 1
ATOM 561 O O . ARG A 1 74 ? -0.938 -39.812 -16.984 1 98.5 74 ARG A O 1
ATOM 568 N N . LEU A 1 75 ? 0.244 -38.062 -17.641 1 98.62 75 LEU A N 1
ATOM 569 C CA . LEU A 1 75 ? 0.139 -37.281 -16.406 1 98.62 75 LEU A CA 1
ATOM 570 C C . LEU A 1 75 ? -0.109 -35.812 -16.719 1 98.62 75 LEU A C 1
ATOM 572 O O . LEU A 1 75 ? 0.578 -35.219 -17.547 1 98.62 75 LEU A O 1
ATOM 576 N N . LEU A 1 76 ? -1.149 -35.25 -16.094 1 98.81 76 LEU A N 1
ATOM 577 C CA . LEU A 1 76 ? -1.42 -33.812 -16.203 1 98.81 76 LEU A CA 1
ATOM 578 C C . LEU A 1 76 ? -1.16 -33.125 -14.875 1 98.81 76 LEU A C 1
ATOM 580 O O . LEU A 1 76 ? -1.739 -33.469 -13.852 1 98.81 76 LEU A O 1
ATOM 584 N N . LEU A 1 77 ? -0.294 -32.188 -14.898 1 98.62 77 LEU A N 1
ATOM 585 C CA . LEU A 1 77 ? 0.061 -31.406 -13.711 1 98.62 77 LEU A CA 1
ATOM 586 C C . LEU A 1 77 ? -0.414 -29.969 -13.852 1 98.62 77 LEU A C 1
ATOM 588 O O . LEU A 1 77 ? -0.301 -29.375 -14.922 1 98.62 77 LEU A O 1
ATOM 592 N N . LEU A 1 78 ? -1.01 -29.484 -12.836 1 97.94 78 LEU A N 1
ATOM 593 C CA . LEU A 1 78 ? -1.434 -28.078 -12.766 1 97.94 78 LEU A CA 1
ATOM 594 C C . LEU A 1 78 ? -0.532 -27.281 -11.836 1 97.94 78 LEU A C 1
ATOM 596 O O . LEU A 1 78 ? -0.238 -27.734 -10.719 1 97.94 78 LEU A O 1
ATOM 600 N N . ARG A 1 79 ? -0.067 -26.156 -12.289 1 95.94 79 ARG A N 1
ATOM 601 C CA . ARG A 1 79 ? 0.715 -25.297 -11.406 1 95.94 79 ARG A CA 1
ATOM 602 C C . ARG A 1 79 ? -0.162 -24.219 -10.766 1 95.94 79 ARG A C 1
ATOM 604 O O . ARG A 1 79 ? 0.256 -23.078 -10.633 1 95.94 79 ARG A O 1
ATOM 611 N N . CYS A 1 80 ? -1.405 -24.484 -10.523 1 93.94 80 CYS A N 1
ATOM 612 C CA . CYS A 1 80 ? -2.41 -23.641 -9.891 1 93.94 80 CYS A CA 1
ATOM 613 C C . CYS A 1 80 ? -3.375 -24.469 -9.055 1 93.94 80 CYS A C 1
ATOM 615 O O . CYS A 1 80 ? -3.365 -25.703 -9.133 1 93.94 80 CYS A O 1
ATOM 617 N N . ALA A 1 81 ? -4.102 -23.812 -8.234 1 90.69 81 ALA A N 1
ATOM 618 C CA . ALA A 1 81 ? -5.055 -24.516 -7.371 1 90.69 81 ALA A CA 1
ATOM 619 C C . ALA A 1 81 ? -6.32 -24.875 -8.141 1 90.69 81 ALA A C 1
ATOM 621 O O . ALA A 1 81 ? -6.887 -25.953 -7.938 1 90.69 81 ALA A O 1
ATOM 622 N N . GLY A 1 82 ? -6.766 -24.016 -8.992 1 87.44 82 GLY A N 1
ATOM 623 C CA . GLY A 1 82 ? -7.992 -24.219 -9.742 1 87.44 82 GLY A CA 1
ATOM 624 C C . GLY A 1 82 ? -7.828 -25.219 -10.875 1 87.44 82 GLY A C 1
ATOM 625 O O . GLY A 1 82 ? -6.719 -25.438 -11.359 1 87.44 82 GLY A O 1
ATOM 626 N N . PHE A 1 83 ? -8.906 -25.906 -11.25 1 92.62 83 PHE A N 1
ATOM 627 C CA . PHE A 1 83 ? -8.828 -26.922 -12.297 1 92.62 83 PHE A CA 1
ATOM 628 C C . PHE A 1 83 ? -10.047 -26.844 -13.203 1 92.62 83 PHE A C 1
ATOM 630 O O . PHE A 1 83 ? -10.438 -27.859 -13.805 1 92.62 83 PHE A O 1
ATOM 637 N N . ASP A 1 84 ? -10.625 -25.672 -13.273 1 85.5 84 ASP A N 1
ATOM 638 C CA . ASP A 1 84 ? -11.828 -25.438 -14.078 1 85.5 84 ASP A CA 1
ATOM 639 C C . ASP A 1 84 ? -11.555 -25.688 -15.555 1 85.5 84 ASP A C 1
ATOM 641 O O . ASP A 1 84 ? -12.461 -26.062 -16.312 1 85.5 84 ASP A O 1
ATOM 645 N N . MET A 1 85 ? -10.359 -25.578 -15.953 1 91.75 85 MET A N 1
ATOM 646 C CA . MET A 1 85 ? -10.008 -25.656 -17.375 1 91.75 85 MET A CA 1
ATOM 647 C C . MET A 1 85 ? -9.781 -27.094 -17.797 1 91.75 85 MET A C 1
ATOM 649 O O . MET A 1 85 ? -9.484 -27.359 -18.969 1 91.75 85 MET A O 1
ATOM 653 N N . VAL A 1 86 ? -9.969 -28.094 -16.891 1 97.69 86 VAL A N 1
ATOM 654 C CA . VAL A 1 86 ? -9.664 -29.484 -17.156 1 97.69 86 VAL A CA 1
ATOM 655 C C . VAL A 1 86 ? -10.953 -30.297 -17.234 1 97.69 86 VAL A C 1
ATOM 657 O O . VAL A 1 86 ? -11.805 -30.188 -16.344 1 97.69 86 VAL A O 1
ATOM 660 N N . ASP A 1 87 ? -11.195 -31.062 -18.281 1 98.12 87 ASP A N 1
ATOM 661 C CA . ASP A 1 87 ? -12.258 -32.062 -18.344 1 98.12 87 ASP A CA 1
ATOM 662 C C . ASP A 1 87 ? -11.898 -33.312 -17.531 1 98.12 87 ASP A C 1
ATOM 664 O O . ASP A 1 87 ? -11.32 -34.25 -18.062 1 98.12 87 ASP A O 1
ATOM 668 N N . LEU A 1 88 ? -12.297 -33.312 -16.297 1 97.94 88 LEU A N 1
ATOM 669 C CA . LEU A 1 88 ? -11.875 -34.344 -15.352 1 97.94 88 LEU A CA 1
ATOM 670 C C . LEU A 1 88 ? -12.461 -35.719 -15.734 1 97.94 88 LEU A C 1
ATOM 672 O O . LEU A 1 88 ? -11.852 -36.75 -15.484 1 97.94 88 LEU A O 1
ATOM 676 N N . GLU A 1 89 ? -13.633 -35.75 -16.297 1 98 89 GLU A N 1
ATOM 677 C CA . GLU A 1 89 ? -14.25 -37 -16.734 1 98 89 GLU A CA 1
ATOM 678 C C . GLU A 1 89 ? -13.422 -37.656 -17.812 1 98 89 GLU A C 1
ATOM 680 O O . GLU A 1 89 ? -13.188 -38.875 -17.766 1 98 89 GLU A O 1
ATOM 685 N N . VAL A 1 90 ? -13.023 -36.844 -18.734 1 98.5 90 VAL A N 1
ATOM 686 C CA . VAL A 1 90 ? -12.227 -37.406 -19.828 1 98.5 90 VAL A CA 1
ATOM 687 C C . VAL A 1 90 ? -10.852 -37.812 -19.312 1 98.5 90 VAL A C 1
ATOM 689 O O . VAL A 1 90 ? -10.312 -38.844 -19.734 1 98.5 90 VAL A O 1
ATOM 692 N N . ALA A 1 91 ? -10.203 -37 -18.438 1 98.69 91 ALA A N 1
ATOM 693 C CA . ALA A 1 91 ? -8.922 -37.375 -17.844 1 98.69 91 ALA A CA 1
ATOM 694 C C . ALA A 1 91 ? -9.016 -38.75 -17.156 1 98.69 91 ALA A C 1
ATOM 696 O O . ALA A 1 91 ? -8.102 -39.562 -17.266 1 98.69 91 ALA A O 1
ATOM 697 N N . LYS A 1 92 ? -10.07 -38.969 -16.453 1 98 92 LYS A N 1
ATOM 698 C CA . LYS A 1 92 ? -10.305 -40.25 -15.766 1 98 92 LYS A CA 1
ATOM 699 C C . LYS A 1 92 ? -10.469 -41.375 -16.766 1 98 92 LYS A C 1
ATOM 701 O O . LYS A 1 92 ? -9.914 -42.469 -16.578 1 98 92 LYS A O 1
ATOM 706 N N . GLU A 1 93 ? -11.258 -41.156 -17.766 1 98.25 93 GLU A N 1
ATOM 707 C CA . GLU A 1 93 ? -11.469 -42.125 -18.828 1 98.25 93 GLU A CA 1
ATOM 708 C C . GLU A 1 93 ? -10.141 -42.562 -19.438 1 98.25 93 GLU A C 1
ATOM 710 O O . GLU A 1 93 ? -9.961 -43.75 -19.766 1 98.25 93 GLU A O 1
ATOM 715 N N . LEU A 1 94 ? -9.234 -41.688 -19.578 1 98.25 94 LEU A N 1
ATOM 716 C CA . LEU A 1 94 ? -7.949 -41.938 -20.219 1 98.25 94 LEU A CA 1
ATOM 717 C C . LEU A 1 94 ? -6.926 -42.438 -19.203 1 98.25 94 LEU A C 1
ATOM 719 O O . LEU A 1 94 ? -5.75 -42.625 -19.531 1 98.25 94 LEU A O 1
ATOM 723 N N . ASP A 1 95 ? -7.324 -42.594 -17.969 1 97.75 95 ASP A N 1
ATOM 724 C CA . ASP A 1 95 ? -6.441 -42.969 -16.875 1 97.75 95 ASP A CA 1
ATOM 725 C C . ASP A 1 95 ? -5.258 -42.031 -16.75 1 97.75 95 ASP A C 1
ATOM 727 O O . ASP A 1 95 ? -4.105 -42.469 -16.656 1 97.75 95 ASP A O 1
ATOM 731 N N . MET A 1 96 ? -5.527 -40.812 -16.906 1 98.19 96 MET A N 1
ATOM 732 C CA . MET A 1 96 ? -4.551 -39.719 -16.766 1 98.19 96 MET A CA 1
ATOM 733 C C . MET A 1 96 ? -4.762 -38.969 -15.469 1 98.19 96 MET A C 1
ATOM 735 O O . MET A 1 96 ? -5.582 -38.031 -15.414 1 98.19 96 MET A O 1
ATOM 739 N N . PRO A 1 97 ? -3.967 -39.281 -14.406 1 98.38 97 PRO A N 1
ATOM 740 C CA . PRO A 1 97 ? -4.117 -38.531 -13.164 1 98.38 97 PRO A CA 1
ATOM 741 C C . PRO A 1 97 ? -3.854 -37.031 -13.352 1 98.38 97 PRO A C 1
ATOM 743 O O . PRO A 1 97 ? -2.963 -36.656 -14.109 1 98.38 97 PRO A O 1
ATOM 746 N N . VAL A 1 98 ? -4.641 -36.219 -12.695 1 98.69 98 VAL A N 1
ATOM 747 C CA . VAL A 1 98 ? -4.488 -34.75 -12.656 1 98.69 98 VAL A CA 1
ATOM 748 C C . VAL A 1 98 ? -4.066 -34.312 -11.258 1 98.69 98 VAL A C 1
ATOM 750 O O . VAL A 1 98 ? -4.793 -34.531 -10.289 1 98.69 98 VAL A O 1
ATOM 753 N N . LEU A 1 99 ? -2.842 -33.812 -11.125 1 98.44 99 LEU A N 1
ATOM 754 C CA . LEU A 1 99 ? -2.324 -33.344 -9.844 1 98.44 99 LEU A CA 1
ATOM 755 C C . LEU A 1 99 ? -2.166 -31.828 -9.844 1 98.44 99 LEU A C 1
ATOM 757 O O . LEU A 1 99 ? -1.639 -31.25 -10.805 1 98.44 99 LEU A O 1
ATOM 761 N N . ARG A 1 100 ? -2.68 -31.188 -8.859 1 97.5 100 ARG A N 1
ATOM 762 C CA . ARG A 1 100 ? -2.664 -29.719 -8.805 1 97.5 100 ARG A CA 1
ATOM 763 C C . ARG A 1 100 ? -1.78 -29.219 -7.668 1 97.5 100 ARG A C 1
ATOM 765 O O . ARG A 1 100 ? -1.121 -30.016 -6.996 1 97.5 100 ARG A O 1
ATOM 772 N N . VAL A 1 101 ? -1.614 -27.906 -7.535 1 97 101 VAL A N 1
ATOM 773 C CA . VAL A 1 101 ? -0.978 -27.219 -6.418 1 97 101 VAL A CA 1
ATOM 774 C C . VAL A 1 101 ? -2.039 -26.531 -5.559 1 97 101 VAL A C 1
ATOM 776 O O . VAL A 1 101 ? -2.449 -25.406 -5.852 1 97 101 VAL A O 1
ATOM 779 N N . PRO A 1 102 ? -2.475 -27.125 -4.473 1 92.06 102 PRO A N 1
ATOM 780 C CA . PRO A 1 102 ? -3.682 -26.672 -3.775 1 92.06 102 PRO A CA 1
ATOM 781 C C . PRO A 1 102 ? -3.455 -25.391 -2.982 1 92.06 102 PRO A C 1
ATOM 783 O O . PRO A 1 102 ? -4.391 -24.609 -2.781 1 92.06 102 PRO A O 1
ATOM 786 N N . ALA A 1 103 ? -2.342 -25.156 -2.328 1 88.62 103 ALA A N 1
ATOM 787 C CA . ALA A 1 103 ? -2.049 -23.984 -1.489 1 88.62 103 ALA A CA 1
ATOM 788 C C . ALA A 1 103 ? -0.616 -23.516 -1.699 1 88.62 103 ALA A C 1
ATOM 790 O O . ALA A 1 103 ? 0.338 -24.219 -1.359 1 88.62 103 ALA A O 1
ATOM 791 N N . TYR A 1 104 ? -0.527 -22.391 -2.344 1 88.19 104 TYR A N 1
ATOM 792 C CA . TYR A 1 104 ? 0.846 -22.016 -2.662 1 88.19 104 TYR A CA 1
ATOM 793 C C . TYR A 1 104 ? 1.112 -20.562 -2.289 1 88.19 104 TYR A C 1
ATOM 795 O O . TYR A 1 104 ? 2.266 -20.125 -2.256 1 88.19 104 TYR A O 1
ATOM 803 N N . SER A 1 105 ? 0.045 -19.828 -1.918 1 93 105 SER A N 1
ATOM 804 C CA . SER A 1 105 ? 0.351 -18.406 -1.805 1 93 105 SER A CA 1
ATOM 805 C C . SER A 1 105 ? -0.607 -17.719 -0.845 1 93 105 SER A C 1
ATOM 807 O O . SER A 1 105 ? -1.13 -16.641 -1.153 1 93 105 SER A O 1
ATOM 809 N N . PRO A 1 106 ? -0.866 -18.281 0.284 1 95.81 106 PRO A N 1
ATOM 810 C CA . PRO A 1 106 ? -1.825 -17.594 1.156 1 95.81 106 PRO A CA 1
ATOM 811 C C . PRO A 1 106 ? -1.312 -16.25 1.659 1 95.81 106 PRO A C 1
ATOM 813 O O . PRO A 1 106 ? -2.064 -15.266 1.695 1 95.81 106 PRO A O 1
ATOM 816 N N . TYR A 1 107 ? -0.003 -16.172 2.002 1 98.12 107 TYR A N 1
ATOM 817 C CA . TYR A 1 107 ? 0.571 -14.922 2.477 1 98.12 107 TYR A CA 1
ATOM 818 C C . TYR A 1 107 ? 0.621 -13.891 1.356 1 98.12 107 TYR A C 1
ATOM 820 O O . TYR A 1 107 ? 0.23 -12.734 1.551 1 98.12 107 TYR A O 1
ATOM 828 N N . ALA A 1 108 ? 1.029 -14.352 0.126 1 98.56 108 ALA A N 1
ATOM 829 C CA . ALA A 1 108 ? 1.142 -13.453 -1.021 1 98.56 108 ALA A CA 1
ATOM 830 C C . ALA A 1 108 ? -0.193 -12.773 -1.321 1 98.56 108 ALA A C 1
ATOM 832 O O . ALA A 1 108 ? -0.254 -11.555 -1.498 1 98.56 108 ALA A O 1
ATOM 833 N N . VAL A 1 109 ? -1.23 -13.531 -1.331 1 98.5 109 VAL A N 1
ATOM 834 C CA . VAL A 1 109 ? -2.529 -13.016 -1.75 1 98.5 109 VAL A CA 1
ATOM 835 C C . VAL A 1 109 ? -3.104 -12.117 -0.661 1 98.5 109 VAL A C 1
ATOM 837 O O . VAL A 1 109 ? -3.65 -11.047 -0.954 1 98.5 109 VAL A O 1
ATOM 840 N N . ALA A 1 110 ? -2.973 -12.477 0.648 1 98.81 110 ALA A N 1
ATOM 841 C CA . ALA A 1 110 ? -3.443 -11.641 1.752 1 98.81 110 ALA A CA 1
ATOM 842 C C . ALA A 1 110 ? -2.715 -10.305 1.775 1 98.81 110 ALA A C 1
ATOM 844 O O . ALA A 1 110 ? -3.342 -9.25 1.928 1 98.81 110 ALA A O 1
ATOM 845 N N . GLU A 1 111 ? -1.417 -10.383 1.562 1 98.88 111 GLU A N 1
ATOM 846 C CA . GLU A 1 111 ? -0.599 -9.172 1.569 1 98.88 111 GLU A CA 1
ATOM 847 C C . GLU A 1 111 ? -0.93 -8.273 0.381 1 98.88 111 GLU A C 1
ATOM 849 O O . GLU A 1 111 ? -0.907 -7.047 0.498 1 98.88 111 GLU A O 1
ATOM 854 N N . HIS A 1 112 ? -1.234 -8.906 -0.748 1 98.88 112 HIS A N 1
ATOM 855 C CA . HIS A 1 112 ? -1.592 -8.133 -1.932 1 98.88 112 HIS A CA 1
ATOM 856 C C . HIS A 1 112 ? -2.916 -7.402 -1.733 1 98.88 112 HIS A C 1
ATOM 858 O O . HIS A 1 112 ? -3.07 -6.258 -2.168 1 98.88 112 HIS A O 1
ATOM 864 N N . ALA A 1 113 ? -3.855 -8.07 -1.062 1 98.88 113 ALA A N 1
ATOM 865 C CA . ALA A 1 113 ? -5.117 -7.402 -0.737 1 98.88 113 ALA A CA 1
ATOM 866 C C . ALA A 1 113 ? -4.879 -6.16 0.116 1 98.88 113 ALA A C 1
ATOM 868 O O . ALA A 1 113 ? -5.449 -5.102 -0.148 1 98.88 113 ALA A O 1
ATOM 869 N N . ALA A 1 114 ? -4.008 -6.281 1.079 1 98.88 114 ALA A N 1
ATOM 870 C CA . ALA A 1 114 ? -3.66 -5.148 1.934 1 98.88 114 ALA A CA 1
ATOM 871 C C . ALA A 1 114 ? -2.941 -4.062 1.14 1 98.88 114 ALA A C 1
ATOM 873 O O . ALA A 1 114 ? -3.148 -2.871 1.377 1 98.88 114 ALA A O 1
ATOM 874 N N . ALA A 1 115 ? -2.094 -4.496 0.215 1 98.88 115 ALA A N 1
ATOM 875 C CA . ALA A 1 115 ? -1.367 -3.551 -0.626 1 98.88 115 ALA A CA 1
ATOM 876 C C . ALA A 1 115 ? -2.326 -2.74 -1.495 1 98.88 115 ALA A C 1
ATOM 878 O O . ALA A 1 115 ? -2.191 -1.52 -1.607 1 98.88 115 ALA A O 1
ATOM 879 N N . LEU A 1 116 ? -3.305 -3.443 -2.09 1 98.88 116 LEU A N 1
ATOM 880 C CA . LEU A 1 116 ? -4.316 -2.754 -2.885 1 98.88 116 LEU A CA 1
ATOM 881 C C . LEU A 1 116 ? -5.105 -1.772 -2.023 1 98.88 116 LEU A C 1
ATOM 883 O O . LEU A 1 116 ? -5.309 -0.621 -2.416 1 98.88 116 LEU A O 1
ATOM 887 N N . MET A 1 117 ? -5.473 -2.219 -0.841 1 98.75 117 MET A N 1
ATOM 888 C CA . MET A 1 117 ? -6.246 -1.419 0.104 1 98.75 117 MET A CA 1
ATOM 889 C C . MET A 1 117 ? -5.523 -0.118 0.435 1 98.75 117 MET A C 1
ATOM 891 O O . MET A 1 117 ? -6.094 0.966 0.292 1 98.75 117 MET A O 1
ATOM 895 N N . MET A 1 118 ? -4.277 -0.234 0.719 1 98.81 118 MET A N 1
ATOM 896 C CA . MET A 1 118 ? -3.541 0.932 1.202 1 98.81 118 MET A CA 1
ATOM 897 C C . MET A 1 118 ? -3.133 1.836 0.044 1 98.81 118 MET A C 1
ATOM 899 O O . MET A 1 118 ? -3.1 3.059 0.188 1 98.81 118 MET A O 1
ATOM 903 N N . THR A 1 119 ? -2.766 1.218 -1.133 1 98.75 119 THR A N 1
ATOM 904 C CA . THR A 1 119 ? -2.438 2.021 -2.305 1 98.75 119 THR A CA 1
ATOM 905 C C . THR A 1 119 ? -3.627 2.881 -2.723 1 98.75 119 THR A C 1
ATOM 907 O O . THR A 1 119 ? -3.467 4.062 -3.037 1 98.75 119 THR A O 1
ATOM 910 N N . LEU A 1 120 ? -4.773 2.27 -2.648 1 98.19 120 LEU A N 1
ATOM 911 C CA . LEU A 1 120 ? -6.008 2.973 -2.984 1 98.19 120 LEU A CA 1
ATOM 912 C C . LEU A 1 120 ? -6.305 4.07 -1.967 1 98.19 120 LEU A C 1
ATOM 914 O O . LEU A 1 120 ? -6.531 5.223 -2.34 1 98.19 120 LEU A O 1
ATOM 918 N N . ASN A 1 121 ? -6.277 3.705 -0.7 1 98.5 121 ASN A N 1
ATOM 919 C CA . ASN A 1 121 ? -6.629 4.613 0.385 1 98.5 121 ASN A CA 1
ATOM 920 C C . ASN A 1 121 ? -5.719 5.836 0.413 1 98.5 121 ASN A C 1
ATOM 922 O O . ASN A 1 121 ? -6.191 6.961 0.588 1 98.5 121 ASN A O 1
ATOM 926 N N . ARG A 1 122 ? -4.457 5.598 0.135 1 98.62 122 ARG A N 1
ATOM 927 C CA . ARG A 1 122 ? -3.502 6.691 0.286 1 98.62 122 ARG A CA 1
ATOM 928 C C . ARG A 1 122 ? -3.111 7.266 -1.071 1 98.62 122 ARG A C 1
ATOM 930 O O . ARG A 1 122 ? -2.252 8.148 -1.154 1 98.62 122 ARG A O 1
ATOM 937 N N . ASN A 1 123 ? -3.734 6.805 -2.156 1 98.44 123 ASN A N 1
ATOM 938 C CA . ASN A 1 123 ? -3.559 7.312 -3.514 1 98.44 123 ASN A CA 1
ATOM 939 C C . ASN A 1 123 ? -2.09 7.297 -3.932 1 98.44 123 ASN A C 1
ATOM 941 O O . ASN A 1 123 ? -1.613 8.234 -4.574 1 98.44 123 ASN A O 1
ATOM 945 N N . ILE A 1 124 ? -1.381 6.238 -3.584 1 98.56 124 ILE A N 1
ATOM 946 C CA . ILE A 1 124 ? 0.048 6.172 -3.869 1 98.56 124 ILE A CA 1
ATOM 947 C C . ILE A 1 124 ? 0.269 6.082 -5.379 1 98.56 124 ILE A C 1
ATOM 949 O O . ILE A 1 124 ? 1.224 6.656 -5.906 1 98.56 124 ILE A O 1
ATOM 953 N N . HIS A 1 125 ? -0.628 5.348 -6.082 1 97.62 125 HIS A N 1
ATOM 954 C CA . HIS A 1 125 ? -0.53 5.195 -7.527 1 97.62 125 HIS A CA 1
ATOM 955 C C . HIS A 1 125 ? -0.65 6.539 -8.234 1 97.62 125 HIS A C 1
ATOM 957 O O . HIS A 1 125 ? 0.089 6.816 -9.18 1 97.62 125 HIS A O 1
ATOM 963 N N . ARG A 1 126 ? -1.493 7.387 -7.766 1 97.5 126 ARG A N 1
ATOM 964 C CA . ARG A 1 126 ? -1.662 8.719 -8.344 1 97.5 126 ARG A CA 1
ATOM 965 C C . ARG A 1 126 ? -0.495 9.625 -7.969 1 97.5 126 ARG A C 1
ATOM 967 O O . ARG A 1 126 ? 0.015 10.367 -8.812 1 97.5 126 ARG A O 1
ATOM 974 N N . ALA A 1 127 ? -0.125 9.594 -6.684 1 97.94 127 ALA A N 1
ATOM 975 C CA . ALA A 1 127 ? 1.01 10.391 -6.227 1 97.94 127 ALA A CA 1
ATOM 976 C C . ALA A 1 127 ? 2.27 10.055 -7.016 1 97.94 127 ALA A C 1
ATOM 978 O O . ALA A 1 127 ? 3.023 10.945 -7.406 1 97.94 127 ALA A O 1
ATOM 979 N N . TYR A 1 128 ? 2.492 8.75 -7.266 1 97.5 128 TYR A N 1
ATOM 980 C CA . TYR A 1 128 ? 3.637 8.289 -8.047 1 97.5 128 TYR A CA 1
ATOM 981 C C . TYR A 1 128 ? 3.674 8.953 -9.414 1 97.5 128 TYR A C 1
ATOM 983 O O . TYR A 1 128 ? 4.711 9.477 -9.828 1 97.5 128 TYR A O 1
ATOM 991 N N . ASN A 1 129 ? 2.561 8.945 -10.078 1 96.12 129 ASN A N 1
ATOM 992 C CA . ASN A 1 129 ? 2.488 9.539 -11.406 1 96.12 129 ASN A CA 1
ATOM 993 C C . ASN A 1 129 ? 2.672 11.055 -11.352 1 96.12 129 ASN A C 1
ATOM 995 O O . ASN A 1 129 ? 3.369 11.633 -12.188 1 96.12 129 ASN A O 1
ATOM 999 N N . ARG A 1 130 ? 2.117 11.68 -10.344 1 96.44 130 ARG A N 1
ATOM 1000 C CA . ARG A 1 130 ? 2.164 13.141 -10.234 1 96.44 130 ARG A CA 1
ATOM 1001 C C . ARG A 1 130 ? 3.58 13.617 -9.945 1 96.44 130 ARG A C 1
ATOM 1003 O O . ARG A 1 130 ? 4.059 14.57 -10.57 1 96.44 130 ARG A O 1
ATOM 1010 N N . THR A 1 131 ? 4.234 13 -9.016 1 95.56 131 THR A N 1
ATOM 1011 C CA . THR A 1 131 ? 5.539 13.492 -8.586 1 95.56 131 THR A CA 1
ATOM 1012 C C . THR A 1 131 ? 6.586 13.266 -9.672 1 95.56 131 THR A C 1
ATOM 1014 O O . THR A 1 131 ? 7.586 13.984 -9.734 1 95.56 131 THR A O 1
ATOM 1017 N N . ARG A 1 132 ? 6.375 12.305 -10.516 1 93.75 132 ARG A N 1
ATOM 1018 C CA . ARG A 1 132 ? 7.281 12.094 -11.641 1 93.75 132 ARG A CA 1
ATOM 1019 C C . ARG A 1 132 ? 7.219 13.258 -12.617 1 93.75 132 ARG A C 1
ATOM 1021 O O . ARG A 1 132 ? 8.156 13.477 -13.391 1 93.75 132 ARG A O 1
ATOM 1028 N N . GLU A 1 133 ? 6.105 13.953 -12.586 1 93.94 133 GLU A N 1
ATOM 1029 C CA . GLU A 1 133 ? 5.961 15.188 -13.359 1 93.94 133 GLU A CA 1
ATOM 1030 C C . GLU A 1 133 ? 6.258 16.406 -12.5 1 93.94 133 GLU A C 1
ATOM 1032 O O . GLU A 1 133 ? 5.926 17.531 -12.883 1 93.94 133 GLU A O 1
ATOM 1037 N N . LEU A 1 134 ? 6.707 16.188 -11.281 1 94.44 134 LEU A N 1
ATOM 1038 C CA . LEU A 1 134 ? 7.129 17.203 -10.328 1 94.44 134 LEU A CA 1
ATOM 1039 C C . LEU A 1 134 ? 5.93 17.984 -9.812 1 94.44 134 LEU A C 1
ATOM 1041 O O . LEU A 1 134 ? 6.035 19.188 -9.555 1 94.44 134 LEU A O 1
ATOM 1045 N N . ASN A 1 135 ? 4.801 17.391 -9.883 1 96 135 ASN A N 1
ATOM 1046 C CA . ASN A 1 135 ? 3.617 17.906 -9.211 1 96 135 ASN A CA 1
ATOM 1047 C C . ASN A 1 135 ? 3.469 17.328 -7.805 1 96 135 ASN A C 1
ATOM 1049 O O . ASN A 1 135 ? 3.096 16.172 -7.641 1 96 135 ASN A O 1
ATOM 1053 N N . PHE A 1 136 ? 3.707 18.188 -6.824 1 95.31 136 PHE A N 1
ATOM 1054 C CA . PHE A 1 136 ? 3.734 17.719 -5.441 1 95.31 136 PHE A CA 1
ATOM 1055 C C . PHE A 1 136 ? 2.508 18.219 -4.684 1 95.31 136 PHE A C 1
ATOM 1057 O O . PHE A 1 136 ? 2.479 18.188 -3.449 1 95.31 136 PHE A O 1
ATOM 1064 N N . ARG A 1 137 ? 1.501 18.75 -5.32 1 94.69 137 ARG A N 1
ATOM 1065 C CA . ARG A 1 137 ? 0.265 19.172 -4.668 1 94.69 137 ARG A CA 1
ATOM 1066 C C . ARG A 1 137 ? -0.472 17.969 -4.066 1 94.69 137 ARG A C 1
ATOM 1068 O O . ARG A 1 137 ? -0.468 16.875 -4.637 1 94.69 137 ARG A O 1
ATOM 1075 N N . LEU A 1 138 ? -1.162 18.188 -3.025 1 96.62 138 LEU A N 1
ATOM 1076 C CA . LEU A 1 138 ? -1.812 17.094 -2.322 1 96.62 138 LEU A CA 1
ATOM 1077 C C . LEU A 1 138 ? -3.289 17 -2.693 1 96.62 138 LEU A C 1
ATOM 1079 O O . LEU A 1 138 ? -3.947 16 -2.41 1 96.62 138 LEU A O 1
ATOM 1083 N N . GLY A 1 139 ? -3.756 18.078 -3.34 1 95.56 139 GLY A N 1
ATOM 1084 C CA . GLY A 1 139 ? -5.168 18.094 -3.695 1 95.56 139 GLY A CA 1
ATOM 1085 C C . GLY A 1 139 ? -5.609 16.828 -4.402 1 95.56 139 GLY A C 1
ATOM 1086 O O . GLY A 1 139 ? -5.004 16.422 -5.395 1 95.56 139 GLY A O 1
ATOM 1087 N N . GLY A 1 140 ? -6.66 16.234 -3.918 1 95.75 140 GLY A N 1
ATOM 1088 C CA . GLY A 1 140 ? -7.207 15.047 -4.543 1 95.75 140 GLY A CA 1
ATOM 1089 C C . GLY A 1 140 ? -6.598 13.758 -4.02 1 95.75 140 GLY A C 1
ATOM 1090 O O . GLY A 1 140 ? -6.992 12.664 -4.426 1 95.75 140 GLY A O 1
ATOM 1091 N N . LEU A 1 141 ? -5.668 13.828 -3.064 1 97.69 141 LEU A N 1
ATOM 1092 C CA . LEU A 1 141 ? -4.965 12.641 -2.59 1 97.69 141 LEU A CA 1
ATOM 1093 C C . LEU A 1 141 ? -5.336 12.336 -1.144 1 97.69 141 LEU A C 1
ATOM 1095 O O . LEU A 1 141 ? -4.645 11.562 -0.472 1 97.69 141 LEU A O 1
ATOM 1099 N N . LEU A 1 142 ? -6.41 12.953 -0.646 1 97.94 142 LEU A N 1
ATOM 1100 C CA . LEU A 1 142 ? -6.801 12.797 0.75 1 97.94 142 LEU A CA 1
ATOM 1101 C C . LEU A 1 142 ? -7.227 11.367 1.039 1 97.94 142 LEU A C 1
ATOM 1103 O O . LEU A 1 142 ? -8.078 10.812 0.336 1 97.94 142 LEU A O 1
ATOM 1107 N N . GLY A 1 143 ? -6.598 10.734 2.018 1 98 143 GLY A N 1
ATOM 1108 C CA . GLY A 1 143 ? -6.988 9.422 2.492 1 98 143 GLY A CA 1
ATOM 1109 C C . GLY A 1 143 ? -7.602 9.445 3.881 1 98 143 GLY A C 1
ATOM 1110 O O . G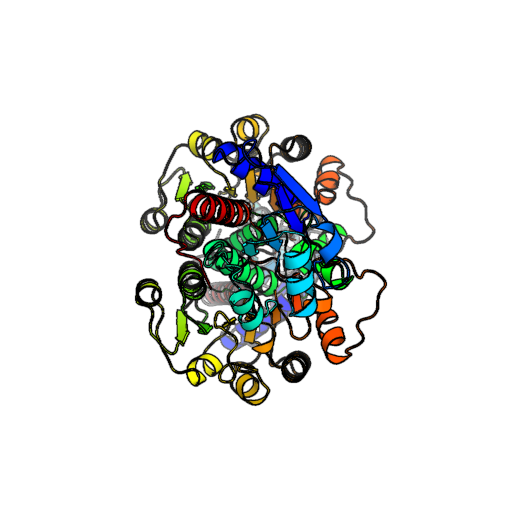LY A 1 143 ? -8.117 10.477 4.32 1 98 143 GLY A O 1
ATOM 1111 N N . PHE A 1 144 ? -7.625 8.289 4.527 1 98.5 144 PHE A N 1
ATOM 1112 C CA . PHE A 1 144 ? -8.102 8.18 5.902 1 98.5 144 PHE A CA 1
ATOM 1113 C C . PHE A 1 144 ? -7.262 7.184 6.691 1 98.5 144 PHE A C 1
ATOM 1115 O O . PHE A 1 144 ? -6.527 6.383 6.105 1 98.5 144 PHE A O 1
ATOM 1122 N N . ASP A 1 145 ? -7.262 7.285 7.98 1 98.62 145 ASP A N 1
ATOM 1123 C CA . ASP A 1 145 ? -6.605 6.301 8.836 1 98.62 145 ASP A CA 1
ATOM 1124 C C . ASP A 1 145 ? -7.363 4.977 8.828 1 98.62 145 ASP A C 1
ATOM 1126 O O . ASP A 1 145 ? -8.586 4.949 9.008 1 98.62 145 ASP A O 1
ATOM 1130 N N . VAL A 1 146 ? -6.664 3.906 8.586 1 98.81 146 VAL A N 1
ATOM 1131 C CA . VAL A 1 146 ? -7.262 2.584 8.719 1 98.81 146 VAL A CA 1
ATOM 1132 C C . VAL A 1 146 ? -7.516 2.283 10.195 1 98.81 146 VAL A C 1
ATOM 1134 O O . VAL A 1 146 ? -8.5 1.628 10.539 1 98.81 146 VAL A O 1
ATOM 1137 N N . HIS A 1 147 ? -6.566 2.781 11.039 1 98.56 147 HIS A N 1
ATOM 1138 C CA . HIS A 1 147 ? -6.789 2.66 12.477 1 98.56 147 HIS A CA 1
ATOM 1139 C C . HIS A 1 147 ? -8.164 3.193 12.867 1 98.56 147 HIS A C 1
ATOM 1141 O O . HIS A 1 147 ? -8.539 4.301 12.477 1 98.56 147 HIS A O 1
ATOM 1147 N N . GLY A 1 148 ? -8.883 2.385 13.578 1 98 148 GLY A N 1
ATOM 1148 C CA . GLY A 1 148 ? -10.188 2.811 14.07 1 98 148 GLY A CA 1
ATOM 1149 C C . GLY A 1 148 ? -11.312 2.549 13.094 1 98 148 GLY A C 1
ATOM 1150 O O . GLY A 1 148 ? -12.484 2.717 13.43 1 98 148 GLY A O 1
ATOM 1151 N N . LYS A 1 149 ? -11.023 2.172 11.875 1 98.81 149 LYS A N 1
ATOM 1152 C CA . LYS A 1 149 ? -12.047 1.835 10.891 1 98.81 149 LYS A CA 1
ATOM 1153 C C . LYS A 1 149 ? -12.477 0.375 11.016 1 98.81 149 LYS A C 1
ATOM 1155 O O . LYS A 1 149 ? -11.805 -0.417 11.68 1 98.81 149 LYS A O 1
ATOM 1160 N N . THR A 1 150 ? -13.578 0.065 10.422 1 98.94 150 THR A N 1
ATOM 1161 C CA . THR A 1 150 ? -14.094 -1.3 10.391 1 98.94 150 THR A CA 1
ATOM 1162 C C . THR A 1 150 ? -13.836 -1.942 9.031 1 98.94 150 THR A C 1
ATOM 1164 O O . THR A 1 150 ? -14.203 -1.383 7.996 1 98.94 150 THR A O 1
ATOM 1167 N N . ILE A 1 151 ? -13.195 -3.088 9.078 1 98.94 151 ILE A N 1
ATOM 1168 C CA . ILE A 1 151 ? -12.938 -3.85 7.859 1 98.94 151 ILE A CA 1
ATOM 1169 C C . ILE A 1 151 ? -13.758 -5.141 7.879 1 98.94 151 ILE A C 1
ATOM 1171 O O . ILE A 1 151 ? -13.672 -5.922 8.828 1 98.94 151 ILE A O 1
ATOM 1175 N N . GLY A 1 152 ? -14.609 -5.316 6.852 1 98.94 152 GLY A N 1
ATOM 1176 C CA . GLY A 1 152 ? -15.344 -6.559 6.664 1 98.94 152 GLY A CA 1
ATOM 1177 C C . GLY A 1 152 ? -14.602 -7.566 5.805 1 98.94 152 GLY A C 1
ATOM 1178 O O . GLY A 1 152 ? -14.211 -7.254 4.676 1 98.94 152 GLY A O 1
ATOM 1179 N N . VAL A 1 153 ? -14.422 -8.766 6.344 1 98.94 153 VAL A N 1
ATOM 1180 C CA . VAL A 1 153 ? -13.758 -9.852 5.633 1 98.94 153 VAL A CA 1
ATOM 1181 C C . VAL A 1 153 ? -14.781 -10.93 5.266 1 98.94 153 VAL A C 1
ATOM 1183 O O . VAL A 1 153 ? -15.367 -11.562 6.145 1 98.94 153 VAL A O 1
ATOM 1186 N N . VAL A 1 154 ? -15 -11.086 3.965 1 98.88 154 VAL A N 1
ATOM 1187 C CA . VAL A 1 154 ? -15.922 -12.117 3.494 1 98.88 154 VAL A CA 1
ATOM 1188 C C . VAL A 1 154 ? -15.141 -13.336 3.025 1 98.88 154 VAL A C 1
ATOM 1190 O O . VAL A 1 154 ? -14.516 -13.312 1.96 1 98.88 154 VAL A O 1
ATOM 1193 N N . GLY A 1 155 ? -15.25 -14.391 3.717 1 98.44 155 GLY A N 1
ATOM 1194 C CA . GLY A 1 155 ? -14.398 -15.555 3.533 1 98.44 155 GLY A CA 1
ATOM 1195 C C . GLY A 1 155 ? -13.195 -15.57 4.457 1 98.44 155 GLY A C 1
ATOM 1196 O O . GLY A 1 155 ? -12.359 -14.664 4.406 1 98.44 155 GLY A O 1
ATOM 1197 N N . THR A 1 156 ? -13.172 -16.609 5.352 1 98.12 156 THR A N 1
ATOM 1198 C CA . THR A 1 156 ? -12.102 -16.656 6.34 1 98.12 156 THR A CA 1
ATOM 1199 C C . THR A 1 156 ? -11.336 -17.969 6.254 1 98.12 156 THR A C 1
ATOM 1201 O O . THR A 1 156 ? -10.969 -18.547 7.277 1 98.12 156 THR A O 1
ATOM 1204 N N . GLY A 1 157 ? -11.195 -18.453 4.93 1 96.19 157 GLY A N 1
ATOM 1205 C CA . GLY A 1 157 ? -10.172 -19.469 4.766 1 96.19 157 GLY A CA 1
ATOM 1206 C C . GLY A 1 157 ? -8.781 -19 5.148 1 96.19 157 GLY A C 1
ATOM 1207 O O . GLY A 1 157 ? -8.633 -18.062 5.938 1 96.19 157 GLY A O 1
ATOM 1208 N N . LYS A 1 158 ? -7.758 -19.656 4.648 1 95.75 158 LYS A N 1
ATOM 1209 C CA . LYS A 1 158 ? -6.387 -19.297 5.016 1 95.75 158 LYS A CA 1
ATOM 1210 C C . LYS A 1 158 ? -6.078 -17.859 4.648 1 95.75 158 LYS A C 1
ATOM 1212 O O . LYS A 1 158 ? -5.566 -17.094 5.473 1 95.75 158 LYS A O 1
ATOM 1217 N N . ILE A 1 159 ? -6.434 -17.453 3.396 1 97.5 159 ILE A N 1
ATOM 1218 C CA . ILE A 1 159 ? -6.105 -16.125 2.891 1 97.5 159 ILE A CA 1
ATOM 1219 C C . ILE A 1 159 ? -6.883 -15.078 3.676 1 97.5 159 ILE A C 1
ATOM 1221 O O . ILE A 1 159 ? -6.309 -14.086 4.137 1 97.5 159 ILE A O 1
ATOM 1225 N N . GLY A 1 160 ? -8.211 -15.273 3.896 1 98.44 160 GLY A N 1
ATOM 1226 C CA . GLY A 1 160 ? -9.031 -14.328 4.629 1 98.44 160 GLY A CA 1
ATOM 1227 C C . GLY A 1 160 ? -8.602 -14.141 6.07 1 98.44 160 GLY A C 1
ATOM 1228 O O . GLY A 1 160 ? -8.625 -13.031 6.598 1 98.44 160 GLY A O 1
ATOM 1229 N N . ALA A 1 161 ? -8.188 -15.234 6.699 1 98.5 161 ALA A N 1
ATOM 1230 C CA . ALA A 1 161 ? -7.715 -15.164 8.078 1 98.5 161 ALA A CA 1
ATOM 1231 C C . ALA A 1 161 ? -6.426 -14.352 8.18 1 98.5 161 ALA A C 1
ATOM 1233 O O . ALA A 1 161 ? -6.266 -13.547 9.094 1 98.5 161 ALA A O 1
ATOM 1234 N N . LEU A 1 162 ? -5.555 -14.602 7.25 1 98.62 162 LEU A N 1
ATOM 1235 C CA . LEU A 1 162 ? -4.293 -13.875 7.25 1 98.62 162 LEU A CA 1
ATOM 1236 C C . LEU A 1 162 ? -4.523 -12.391 6.98 1 98.62 162 LEU A C 1
ATOM 1238 O O . LEU A 1 162 ? -3.871 -11.539 7.586 1 98.62 162 LEU A O 1
ATOM 1242 N N . PHE A 1 163 ? -5.473 -12.062 6.102 1 98.81 163 PHE A N 1
ATOM 1243 C CA . PHE A 1 163 ? -5.816 -10.672 5.859 1 98.81 163 PHE A CA 1
ATOM 1244 C C . PHE A 1 163 ? -6.395 -10.031 7.117 1 98.81 163 PHE A C 1
ATOM 1246 O O . PHE A 1 163 ? -6.09 -8.875 7.43 1 98.81 163 PHE A O 1
ATOM 1253 N N . ALA A 1 164 ? -7.203 -10.766 7.82 1 98.81 164 ALA A N 1
ATOM 1254 C CA . ALA A 1 164 ? -7.754 -10.281 9.078 1 98.81 164 ALA A CA 1
ATOM 1255 C C . ALA A 1 164 ? -6.645 -9.93 10.062 1 98.81 164 ALA A C 1
ATOM 1257 O O . ALA A 1 164 ? -6.711 -8.898 10.742 1 98.81 164 ALA A O 1
ATOM 1258 N N . ARG A 1 165 ? -5.648 -10.734 10.109 1 98.69 165 ARG A N 1
ATOM 1259 C CA . ARG A 1 165 ? -4.504 -10.477 10.977 1 98.69 165 ARG A CA 1
ATOM 1260 C C . ARG A 1 165 ? -3.812 -9.172 10.594 1 98.69 165 ARG A C 1
ATOM 1262 O O . ARG A 1 165 ? -3.496 -8.352 11.461 1 98.69 165 ARG A O 1
ATOM 1269 N N . ILE A 1 166 ? -3.58 -9 9.305 1 98.88 166 ILE A N 1
ATOM 1270 C CA . ILE A 1 166 ? -2.932 -7.793 8.805 1 98.88 166 ILE A CA 1
ATOM 1271 C C . ILE A 1 166 ? -3.781 -6.57 9.156 1 98.88 166 ILE A C 1
ATOM 1273 O O . ILE A 1 166 ? -3.266 -5.57 9.656 1 98.88 166 ILE A O 1
ATOM 1277 N N . ALA A 1 167 ? -5.113 -6.68 8.906 1 98.75 167 ALA A N 1
ATOM 1278 C CA . ALA A 1 167 ? -6.043 -5.59 9.195 1 98.75 167 ALA A CA 1
ATOM 1279 C C . ALA A 1 167 ? -6.004 -5.219 10.672 1 98.75 167 ALA A C 1
ATOM 1281 O O . ALA A 1 167 ? -6.02 -4.035 11.023 1 98.75 167 ALA A O 1
ATOM 1282 N N . ALA A 1 168 ? -5.938 -6.227 11.516 1 98.31 168 ALA A N 1
ATOM 1283 C CA . ALA A 1 168 ? -5.84 -5.988 12.953 1 98.31 168 ALA A CA 1
ATOM 1284 C C . ALA A 1 168 ? -4.539 -5.277 13.312 1 98.31 168 ALA A C 1
ATOM 1286 O O . ALA A 1 168 ? -4.504 -4.441 14.219 1 98.31 168 ALA A O 1
ATOM 1287 N N . GLY A 1 169 ? -3.479 -5.598 12.625 1 98.25 169 GLY A N 1
ATOM 1288 C CA . GLY A 1 169 ? -2.201 -4.93 12.82 1 98.25 169 GLY A CA 1
ATOM 1289 C C . GLY A 1 169 ? -2.26 -3.439 12.547 1 98.25 169 GLY A C 1
ATOM 1290 O O . GLY A 1 169 ? -1.555 -2.656 13.188 1 98.25 169 GLY A O 1
ATOM 1291 N N . PHE A 1 170 ? -3.17 -3.053 11.625 1 98.62 170 PHE A N 1
ATOM 1292 C CA . PHE A 1 170 ? -3.375 -1.643 11.32 1 98.62 170 PHE A CA 1
ATOM 1293 C C . PHE A 1 170 ? -4.23 -0.974 12.391 1 98.62 170 PHE A C 1
ATOM 1295 O O . PHE A 1 170 ? -4.371 0.251 12.406 1 98.62 170 PHE A O 1
ATOM 1302 N N . GLY A 1 171 ? -4.793 -1.796 13.297 1 98.12 171 GLY A N 1
ATOM 1303 C CA . GLY A 1 171 ? -5.633 -1.261 14.359 1 98.12 171 GLY A CA 1
ATOM 1304 C C . GLY A 1 171 ? -7.086 -1.123 13.953 1 98.12 171 GLY A C 1
ATOM 1305 O O . GLY A 1 171 ? -7.844 -0.377 14.586 1 98.12 171 GLY A O 1
ATOM 1306 N N . ALA A 1 172 ? -7.512 -1.816 12.906 1 98.69 172 ALA A N 1
ATOM 1307 C CA . ALA A 1 172 ? -8.906 -1.812 12.469 1 98.69 172 ALA A CA 1
ATOM 1308 C C . ALA A 1 172 ? -9.742 -2.791 13.289 1 98.69 172 ALA A C 1
ATOM 1310 O O . ALA A 1 172 ? -9.211 -3.766 13.828 1 98.69 172 ALA A O 1
ATOM 1311 N N . THR A 1 173 ? -11 -2.494 13.438 1 98.81 173 THR A N 1
ATOM 1312 C CA . THR A 1 173 ? -11.969 -3.504 13.859 1 98.81 173 THR A CA 1
ATOM 1313 C C . THR A 1 173 ? -12.305 -4.449 12.703 1 98.81 173 THR A C 1
ATOM 1315 O O . THR A 1 173 ? -12.703 -4.004 11.625 1 98.81 173 THR A O 1
ATOM 1318 N N . VAL A 1 174 ? -12.156 -5.754 12.922 1 98.88 174 VAL A N 1
ATOM 1319 C CA . VAL A 1 174 ? -12.359 -6.711 11.844 1 98.88 174 VAL A CA 1
ATOM 1320 C C . VAL A 1 174 ? -13.664 -7.477 12.062 1 98.88 174 VAL A C 1
ATOM 1322 O O . VAL A 1 174 ? -13.828 -8.148 13.086 1 98.88 174 VAL A O 1
ATOM 1325 N N . LEU A 1 175 ? -14.586 -7.305 11.18 1 98.94 175 LEU A N 1
ATOM 1326 C CA . LEU A 1 175 ? -15.773 -8.141 11.086 1 98.94 175 LEU A CA 1
ATOM 1327 C C . LEU A 1 175 ? -15.602 -9.219 10.023 1 98.94 175 LEU A C 1
ATOM 1329 O O . LEU A 1 175 ? -15.023 -8.969 8.961 1 98.94 175 LEU A O 1
ATOM 1333 N N . ALA A 1 176 ? -16.062 -10.398 10.328 1 98.88 176 ALA A N 1
ATOM 1334 C CA . ALA A 1 176 ? -15.859 -11.508 9.398 1 98.88 176 ALA A CA 1
ATOM 1335 C C . ALA A 1 176 ? -17.156 -12.258 9.141 1 98.88 176 ALA A C 1
ATOM 1337 O O . ALA A 1 176 ? -18.031 -12.305 10.008 1 98.88 176 ALA A O 1
ATOM 1338 N N . TYR A 1 177 ? -17.266 -12.781 7.965 1 98.69 177 TYR A N 1
ATOM 1339 C CA . TYR A 1 177 ? -18.359 -13.68 7.605 1 98.69 177 TYR A CA 1
ATOM 1340 C C . TYR A 1 177 ? -17.828 -14.891 6.836 1 98.69 177 TYR A C 1
ATOM 1342 O O . TYR A 1 177 ? -17 -14.75 5.934 1 98.69 177 TYR A O 1
ATOM 1350 N N . ASP A 1 178 ? -18.25 -15.977 7.164 1 97.81 178 ASP A N 1
ATOM 1351 C CA . ASP A 1 178 ? -18.031 -17.25 6.48 1 97.81 178 ASP A CA 1
ATOM 1352 C C . ASP A 1 178 ? -19.062 -18.281 6.914 1 97.81 178 ASP A C 1
ATOM 1354 O O . ASP A 1 178 ? -19.688 -18.141 7.973 1 97.81 178 ASP A O 1
ATOM 1358 N N . VAL A 1 179 ? -19.328 -19.266 6.086 1 96 179 VAL A N 1
ATOM 1359 C CA . VAL A 1 179 ? -20.266 -20.344 6.438 1 96 179 VAL A CA 1
ATOM 1360 C C . VAL A 1 179 ? -19.703 -21.156 7.605 1 96 179 VAL A C 1
ATOM 1362 O O . VAL A 1 179 ? -20.469 -21.703 8.406 1 96 179 VAL A O 1
ATOM 1365 N N . VAL A 1 180 ? -18.422 -21.203 7.711 1 96.12 180 VAL A N 1
ATOM 1366 C CA . VAL A 1 180 ? -17.75 -21.859 8.82 1 96.12 180 VAL A CA 1
ATOM 1367 C C . VAL A 1 180 ? -16.766 -20.906 9.484 1 96.12 180 VAL A C 1
ATOM 1369 O O . VAL A 1 180 ? -15.938 -20.281 8.805 1 96.12 180 VAL A O 1
ATOM 1372 N N . GLN A 1 181 ? -16.844 -20.844 10.781 1 97 181 GLN A N 1
ATOM 1373 C CA . GLN A 1 181 ? -15.93 -19.938 11.492 1 97 181 GLN A CA 1
ATOM 1374 C C . GLN A 1 181 ? -14.523 -20.531 11.547 1 97 181 GLN A C 1
ATOM 1376 O O . GLN A 1 181 ? -14.352 -21.734 11.742 1 97 181 GLN A O 1
ATOM 1381 N N . ASN A 1 182 ? -13.555 -19.781 11.289 1 97.62 182 ASN A N 1
ATOM 1382 C CA . ASN A 1 182 ? -12.141 -20.141 11.367 1 97.62 182 ASN A CA 1
ATOM 1383 C C . ASN A 1 182 ? -11.516 -19.703 12.688 1 97.62 182 ASN A C 1
ATOM 1385 O O . ASN A 1 182 ? -11.359 -18.516 12.938 1 97.62 182 ASN A O 1
ATOM 1389 N N . PRO A 1 183 ? -11.086 -20.641 13.5 1 97.75 183 PRO A N 1
ATOM 1390 C CA . PRO A 1 183 ? -10.508 -20.281 14.797 1 97.75 183 PRO A CA 1
ATOM 1391 C C . PRO A 1 183 ? -9.297 -19.375 14.672 1 97.75 183 PRO A C 1
ATOM 1393 O O . PRO A 1 183 ? -9.047 -18.547 15.555 1 97.75 183 PRO A O 1
ATOM 1396 N N . GLU A 1 184 ? -8.586 -19.5 13.617 1 97.06 184 GLU A N 1
ATOM 1397 C CA . GLU A 1 184 ? -7.422 -18.641 13.422 1 97.06 184 GLU A CA 1
ATOM 1398 C C . GLU A 1 184 ? -7.84 -17.172 13.266 1 97.06 184 GLU A C 1
ATOM 1400 O O . GLU A 1 184 ? -7.223 -16.281 13.844 1 97.06 184 GLU A O 1
ATOM 1405 N N . ALA A 1 185 ? -8.875 -16.953 12.5 1 97.69 185 ALA A N 1
ATOM 1406 C CA . ALA A 1 185 ? -9.383 -15.602 12.32 1 97.69 185 ALA A CA 1
ATOM 1407 C C . ALA A 1 185 ? -9.875 -15.016 13.641 1 97.69 185 ALA A C 1
ATOM 1409 O O . ALA A 1 185 ? -9.609 -13.844 13.945 1 97.69 185 ALA A O 1
ATOM 1410 N N . VAL A 1 186 ? -10.539 -15.812 14.453 1 98 186 VAL A N 1
ATOM 1411 C CA . VAL A 1 186 ? -11.016 -15.391 15.766 1 98 186 VAL A CA 1
ATOM 1412 C C . VAL A 1 186 ? -9.828 -15.023 16.656 1 98 186 VAL A C 1
ATOM 1414 O O . VAL A 1 186 ? -9.867 -14.023 17.375 1 98 186 VAL A O 1
ATOM 1417 N N . GLY A 1 187 ? -8.797 -15.836 16.547 1 97.06 187 GLY A N 1
ATOM 1418 C CA . GLY A 1 187 ? -7.59 -15.594 17.328 1 97.06 187 GLY A CA 1
ATOM 1419 C C . GLY A 1 187 ? -6.922 -14.266 16.984 1 97.06 187 GLY A C 1
ATOM 1420 O O . GLY A 1 187 ? -6.273 -13.664 17.844 1 97.06 187 GLY A O 1
ATOM 1421 N N . TYR A 1 188 ? -7.172 -13.844 15.781 1 96.44 188 TYR A N 1
ATOM 1422 C CA . TYR A 1 188 ? -6.598 -12.578 15.352 1 96.44 188 TYR A CA 1
ATOM 1423 C C . TYR A 1 188 ? -7.516 -11.414 15.711 1 96.44 188 TYR A C 1
ATOM 1425 O O . TYR A 1 188 ? -7.211 -10.258 15.398 1 96.44 188 TYR A O 1
ATOM 1433 N N . GLY A 1 189 ? -8.688 -11.727 16.312 1 96.56 189 GLY A N 1
ATOM 1434 C CA . GLY A 1 189 ? -9.562 -10.68 16.797 1 96.56 189 GLY A CA 1
ATOM 1435 C C . GLY A 1 189 ? -10.766 -10.438 15.914 1 96.56 189 GLY A C 1
ATOM 1436 O O . GLY A 1 189 ? -11.547 -9.508 16.156 1 96.56 189 GLY A O 1
ATOM 1437 N N . ALA A 1 190 ? -10.961 -11.25 14.891 1 98.38 190 ALA A N 1
ATOM 1438 C CA . ALA A 1 190 ? -12.109 -11.078 14.008 1 98.38 190 ALA A CA 1
ATOM 1439 C C . ALA A 1 190 ? -13.406 -11.461 14.711 1 98.38 190 ALA A C 1
ATOM 1441 O O . ALA A 1 190 ? -13.453 -12.438 15.461 1 98.38 190 ALA A O 1
ATOM 1442 N N . LYS A 1 191 ? -14.414 -10.672 14.578 1 98.75 191 LYS A N 1
ATOM 1443 C CA . LYS A 1 191 ? -15.75 -10.953 15.102 1 98.75 191 LYS A CA 1
ATOM 1444 C C . LYS A 1 191 ? -16.688 -11.398 13.984 1 98.75 191 LYS A C 1
ATOM 1446 O O . LYS A 1 191 ? -16.906 -10.672 13.016 1 98.75 191 LYS A O 1
ATOM 1451 N N . TYR A 1 192 ? -17.219 -12.578 14.133 1 98.75 192 TYR A N 1
ATOM 1452 C CA . TYR A 1 192 ? -18.125 -13.094 13.117 1 98.75 192 TYR A CA 1
ATOM 1453 C C . TYR A 1 192 ? -19.5 -12.438 13.242 1 98.75 192 TYR A C 1
ATOM 1455 O O . TYR A 1 192 ? -20.047 -12.32 14.336 1 98.75 192 TYR A O 1
ATOM 1463 N N . VAL A 1 193 ? -19.984 -11.984 12.156 1 98.75 193 VAL A N 1
ATOM 1464 C CA . VAL A 1 193 ? -21.281 -11.336 12.062 1 98.75 193 VAL A CA 1
ATOM 1465 C C . VAL A 1 193 ? -22.016 -11.828 10.812 1 98.75 193 VAL A C 1
ATOM 1467 O O . VAL A 1 193 ? -21.516 -12.688 10.086 1 98.75 193 VAL A O 1
ATOM 1470 N N . THR A 1 194 ? -23.25 -11.359 10.578 1 98.38 194 THR A N 1
ATOM 1471 C CA . THR A 1 194 ? -23.984 -11.688 9.367 1 98.38 194 THR A CA 1
ATOM 1472 C C . THR A 1 194 ? -23.453 -10.906 8.172 1 98.38 194 THR A C 1
ATOM 1474 O O . THR A 1 194 ? -22.781 -9.891 8.344 1 98.38 194 THR A O 1
ATOM 1477 N N . LEU A 1 195 ? -23.719 -11.406 7.066 1 97.94 195 LEU A N 1
ATOM 1478 C CA . LEU A 1 195 ? -23.297 -10.719 5.848 1 97.94 195 LEU A CA 1
ATOM 1479 C C . LEU A 1 195 ? -23.906 -9.32 5.777 1 97.94 195 LEU A C 1
ATOM 1481 O O . LEU A 1 195 ? -23.25 -8.375 5.34 1 97.94 195 LEU A O 1
ATOM 1485 N N . ASP A 1 196 ? -25.094 -9.141 6.195 1 98.38 196 ASP A N 1
ATOM 1486 C CA . ASP A 1 196 ? -25.75 -7.836 6.223 1 98.38 196 ASP A CA 1
ATOM 1487 C C . ASP A 1 196 ? -25 -6.859 7.117 1 98.38 196 ASP A C 1
ATOM 1489 O O . ASP A 1 196 ? -24.859 -5.68 6.781 1 98.38 196 ASP A O 1
ATOM 1493 N N . GLU A 1 197 ? -24.531 -7.355 8.188 1 98.75 197 GLU A N 1
ATOM 1494 C CA . GLU A 1 197 ? -23.766 -6.504 9.086 1 98.75 197 GLU A CA 1
ATOM 1495 C C . GLU A 1 197 ? -22.438 -6.078 8.445 1 98.75 197 GLU A C 1
ATOM 1497 O O . GLU A 1 197 ? -21.969 -4.961 8.664 1 98.75 197 GLU A O 1
ATOM 1502 N N . ILE A 1 198 ? -21.875 -6.98 7.695 1 98.81 198 ILE A N 1
ATOM 1503 C CA . ILE A 1 198 ? -20.656 -6.633 6.965 1 98.81 198 ILE A CA 1
ATOM 1504 C C . ILE A 1 198 ? -20.938 -5.441 6.051 1 98.81 198 ILE A C 1
ATOM 1506 O O . ILE A 1 198 ? -20.203 -4.449 6.078 1 98.81 198 ILE A O 1
ATOM 1510 N N . TRP A 1 199 ? -22.016 -5.574 5.273 1 98.75 199 TRP A N 1
ATOM 1511 C CA . TRP A 1 199 ? -22.344 -4.523 4.316 1 98.75 199 TRP A CA 1
ATOM 1512 C C . TRP A 1 199 ? -22.609 -3.199 5.023 1 98.75 199 TRP A C 1
ATOM 1514 O O . TRP A 1 199 ? -22.094 -2.156 4.613 1 98.75 199 TRP A O 1
ATOM 1524 N N . GLU A 1 200 ? -23.234 -3.201 6.156 1 98.75 200 GLU A N 1
ATOM 1525 C CA . GLU A 1 200 ? -23.734 -2.004 6.816 1 98.75 200 GLU A CA 1
ATOM 1526 C C . GLU A 1 200 ? -22.641 -1.301 7.613 1 98.75 200 GLU A C 1
ATOM 1528 O O . GLU A 1 200 ? -22.641 -0.073 7.727 1 98.75 200 GLU A O 1
ATOM 1533 N N . LYS A 1 201 ? -21.719 -2.053 8.125 1 98.81 201 LYS A N 1
ATOM 1534 C CA . LYS A 1 201 ? -20.859 -1.486 9.164 1 98.81 201 LYS A CA 1
ATOM 1535 C C . LYS A 1 201 ? -19.438 -1.258 8.648 1 98.81 201 LYS A C 1
ATOM 1537 O O . LYS A 1 201 ? -18.656 -0.532 9.266 1 98.81 201 LYS A O 1
ATOM 1542 N N . SER A 1 202 ? -19.109 -1.83 7.543 1 98.94 202 SER A N 1
ATOM 1543 C CA . SER A 1 202 ? -17.719 -1.829 7.105 1 98.94 202 SER A CA 1
ATOM 1544 C C . SER A 1 202 ? -17.359 -0.543 6.363 1 98.94 202 SER A C 1
ATOM 1546 O O . SER A 1 202 ? -18.172 -0.048 5.562 1 98.94 202 SER A O 1
ATOM 1548 N N . ASP A 1 203 ? -16.188 0.025 6.688 1 98.88 203 ASP A N 1
ATOM 1549 C CA . ASP A 1 203 ? -15.609 1.094 5.887 1 98.88 203 ASP A CA 1
ATOM 1550 C C . ASP A 1 203 ? -14.867 0.529 4.676 1 98.88 203 ASP A C 1
ATOM 1552 O O . ASP A 1 203 ? -14.773 1.188 3.637 1 98.88 203 ASP A O 1
ATOM 1556 N N . ILE A 1 204 ? -14.297 -0.654 4.812 1 98.94 204 ILE A N 1
ATOM 1557 C CA . ILE A 1 204 ? -13.594 -1.421 3.789 1 98.94 204 ILE A CA 1
ATOM 1558 C C . ILE A 1 204 ? -14.094 -2.865 3.795 1 98.94 204 ILE A C 1
ATOM 1560 O O . ILE A 1 204 ? -14.289 -3.457 4.859 1 98.94 204 ILE A O 1
ATOM 1564 N N . ILE A 1 205 ? -14.305 -3.41 2.627 1 98.94 205 ILE A N 1
ATOM 1565 C CA . ILE A 1 205 ? -14.727 -4.801 2.492 1 98.94 205 ILE A CA 1
ATOM 1566 C C . ILE A 1 205 ? -13.742 -5.551 1.595 1 98.94 205 ILE A C 1
ATOM 1568 O O . ILE A 1 205 ? -13.422 -5.09 0.498 1 98.94 205 ILE A O 1
ATOM 1572 N N . SER A 1 206 ? -13.25 -6.629 2.055 1 98.94 206 SER A N 1
ATOM 1573 C CA . SER A 1 206 ? -12.344 -7.465 1.276 1 98.94 206 SER A CA 1
ATOM 1574 C C . SER A 1 206 ? -12.93 -8.859 1.062 1 98.94 206 SER A C 1
ATOM 1576 O O . SER A 1 206 ? -13.398 -9.492 2.008 1 98.94 206 SER A O 1
ATOM 1578 N N . LEU A 1 207 ? -12.914 -9.328 -0.171 1 98.88 207 LEU A N 1
ATOM 1579 C CA . LEU A 1 207 ? -13.508 -10.609 -0.547 1 98.88 207 LEU A CA 1
ATOM 1580 C C . LEU A 1 207 ? -12.445 -11.688 -0.679 1 98.88 207 LEU A C 1
ATOM 1582 O O . LEU A 1 207 ? -11.461 -11.508 -1.404 1 98.88 207 LEU A O 1
ATOM 1586 N N . HIS A 1 208 ? -12.641 -12.812 0.007 1 98.19 208 HIS A N 1
ATOM 1587 C CA . HIS A 1 208 ? -11.711 -13.938 0.041 1 98.19 208 HIS A CA 1
ATOM 1588 C C . HIS A 1 208 ? -12.453 -15.273 -0.009 1 98.19 208 HIS A C 1
ATOM 1590 O O . HIS A 1 208 ? -12.039 -16.25 0.618 1 98.19 208 HIS A O 1
ATOM 1596 N N . CYS A 1 209 ? -13.562 -15.336 -0.654 1 95.81 209 CYS A N 1
ATOM 1597 C CA . CYS A 1 209 ? -14.375 -16.547 -0.673 1 95.81 209 CYS A CA 1
ATOM 1598 C C . CYS A 1 209 ? -14.445 -17.141 -2.078 1 95.81 209 CYS A C 1
ATOM 1600 O O . CYS A 1 209 ? -14.188 -16.438 -3.061 1 95.81 209 CYS A O 1
ATOM 1602 N N . PRO A 1 210 ? -14.734 -18.438 -2.227 1 93.38 210 PRO A N 1
ATOM 1603 C CA . PRO A 1 210 ? -14.844 -19.062 -3.547 1 93.38 210 PRO A CA 1
ATOM 1604 C C . PRO A 1 210 ? -16.078 -18.594 -4.32 1 93.38 210 PRO A C 1
ATOM 1606 O O . PRO A 1 210 ? -16.953 -17.938 -3.748 1 93.38 210 PRO A O 1
ATOM 1609 N N . LEU A 1 211 ? -16.031 -18.875 -5.574 1 93.38 211 LEU A N 1
ATOM 1610 C CA . LEU A 1 211 ? -17.172 -18.562 -6.43 1 93.38 211 LEU A CA 1
ATOM 1611 C C . LEU A 1 211 ? -18.094 -19.766 -6.559 1 93.38 211 LEU A C 1
ATOM 1613 O O . LEU A 1 211 ? -17.75 -20.75 -7.223 1 93.38 211 LEU A O 1
ATOM 1617 N N . PHE A 1 212 ? -19.125 -19.781 -5.867 1 93.19 212 PHE A N 1
ATOM 1618 C CA . PHE A 1 212 ? -20.234 -20.734 -5.93 1 93.19 212 PHE A CA 1
ATOM 1619 C C . PHE A 1 212 ? -21.5 -20.062 -6.449 1 93.19 212 PHE A C 1
ATOM 1621 O O . PHE A 1 212 ? -21.562 -18.828 -6.539 1 93.19 212 PHE A O 1
ATOM 1628 N N . PRO A 1 213 ? -22.438 -20.875 -6.895 1 94.88 213 PRO A N 1
ATOM 1629 C CA . PRO A 1 213 ? -23.719 -20.234 -7.258 1 94.88 213 PRO A CA 1
ATOM 1630 C C . PRO A 1 213 ? -24.266 -19.328 -6.156 1 94.88 213 PRO A C 1
ATOM 1632 O O . PRO A 1 213 ? -24.828 -18.281 -6.441 1 94.88 213 PRO A O 1
ATOM 1635 N N . THR A 1 214 ? -23.969 -19.672 -4.926 1 94.94 214 THR A N 1
ATOM 1636 C CA . THR A 1 214 ? -24.5 -18.938 -3.779 1 94.94 214 THR A CA 1
ATOM 1637 C C . THR A 1 214 ? -23.688 -17.672 -3.533 1 94.94 214 THR A C 1
ATOM 1639 O O . THR A 1 214 ? -24.141 -16.75 -2.842 1 94.94 214 THR A O 1
ATOM 1642 N N . THR A 1 215 ? -22.453 -17.609 -4.074 1 96.75 215 THR A N 1
ATOM 1643 C CA . THR A 1 215 ? -21.625 -16.438 -3.816 1 96.75 215 THR A CA 1
ATOM 1644 C C . THR A 1 215 ? -21.453 -15.609 -5.082 1 96.75 215 THR A C 1
ATOM 1646 O O . THR A 1 215 ? -20.859 -14.531 -5.047 1 96.75 215 THR A O 1
ATOM 1649 N N . ARG A 1 216 ? -21.953 -16.141 -6.195 1 97.69 216 ARG A N 1
ATOM 1650 C CA . ARG A 1 216 ? -21.891 -15.375 -7.43 1 97.69 216 ARG A CA 1
ATOM 1651 C C . ARG A 1 216 ? -22.609 -14.031 -7.27 1 97.69 216 ARG A C 1
ATOM 1653 O O . ARG A 1 216 ? -23.75 -13.992 -6.82 1 97.69 216 ARG A O 1
ATOM 1660 N N . HIS A 1 217 ? -21.984 -12.953 -7.57 1 98.31 217 HIS A N 1
ATOM 1661 C CA . HIS A 1 217 ? -22.531 -11.602 -7.5 1 98.31 217 HIS A CA 1
ATOM 1662 C C . HIS A 1 217 ? -23.016 -11.273 -6.094 1 98.31 217 HIS A C 1
ATOM 1664 O O . HIS A 1 217 ? -24.078 -10.656 -5.926 1 98.31 217 HIS A O 1
ATOM 1670 N N . ILE A 1 218 ? -22.25 -11.82 -5.105 1 98.25 218 ILE A N 1
ATOM 1671 C CA . ILE A 1 218 ? -22.578 -11.453 -3.734 1 98.25 218 ILE A CA 1
ATOM 1672 C C . ILE A 1 218 ? -22.516 -9.938 -3.572 1 98.25 218 ILE A C 1
ATOM 1674 O O . ILE A 1 218 ? -23.219 -9.367 -2.742 1 98.25 218 ILE A O 1
ATOM 1678 N N . VAL A 1 219 ? -21.688 -9.297 -4.297 1 98.75 219 VAL A N 1
ATOM 1679 C CA . VAL A 1 219 ? -21.703 -7.84 -4.414 1 98.75 219 VAL A CA 1
ATOM 1680 C C . VAL A 1 219 ? -22.516 -7.43 -5.637 1 98.75 219 VAL A C 1
ATOM 1682 O O . VAL A 1 219 ? -22.094 -7.645 -6.773 1 98.75 219 VAL A O 1
ATOM 1685 N N . ASN A 1 220 ? -23.641 -6.988 -5.453 1 98.56 220 ASN A N 1
ATOM 1686 C CA . ASN A 1 220 ? -24.594 -6.535 -6.465 1 98.56 220 ASN A CA 1
ATOM 1687 C C . ASN A 1 220 ? -25.281 -5.246 -6.043 1 98.56 220 ASN A C 1
ATOM 1689 O O . ASN A 1 220 ? -24.891 -4.613 -5.059 1 98.56 220 ASN A O 1
ATOM 1693 N N . GLU A 1 221 ? -26.234 -4.844 -6.812 1 98.44 221 GLU A N 1
ATOM 1694 C CA . GLU A 1 221 ? -26.938 -3.592 -6.535 1 98.44 221 GLU A CA 1
ATOM 1695 C C . GLU A 1 221 ? -27.516 -3.584 -5.121 1 98.44 221 GLU A C 1
ATOM 1697 O O . GLU A 1 221 ? -27.359 -2.605 -4.387 1 98.44 221 GLU A O 1
ATOM 1702 N N . ALA A 1 222 ? -28.125 -4.672 -4.715 1 98.56 222 ALA A N 1
ATOM 1703 C CA . ALA A 1 222 ? -28.781 -4.762 -3.412 1 98.56 222 ALA A CA 1
ATOM 1704 C C . ALA A 1 222 ? -27.766 -4.648 -2.277 1 98.56 222 ALA A C 1
ATOM 1706 O O . ALA A 1 222 ? -27.984 -3.916 -1.311 1 98.56 222 ALA A O 1
ATOM 1707 N N . SER A 1 223 ? -26.672 -5.363 -2.338 1 98.75 223 SER A N 1
ATOM 1708 C CA . SER A 1 223 ? -25.656 -5.312 -1.284 1 98.75 223 SER A CA 1
ATOM 1709 C C . SER A 1 223 ? -24.969 -3.955 -1.244 1 98.75 223 SER A C 1
ATOM 1711 O O . SER A 1 223 ? -24.703 -3.42 -0.166 1 98.75 223 SER A O 1
ATOM 1713 N N . ILE A 1 224 ? -24.656 -3.344 -2.373 1 98.75 224 ILE A N 1
ATOM 1714 C CA . ILE A 1 224 ? -24 -2.045 -2.447 1 98.75 224 ILE A CA 1
ATOM 1715 C C . ILE A 1 224 ? -24.875 -0.983 -1.783 1 98.75 224 ILE A C 1
ATOM 1717 O O . ILE A 1 224 ? -24.375 -0.119 -1.062 1 98.75 224 ILE A O 1
ATOM 1721 N N . ASN A 1 225 ? -26.156 -1.078 -1.998 1 98.5 225 ASN A N 1
ATOM 1722 C CA . ASN A 1 225 ? -27.078 -0.109 -1.417 1 98.5 225 ASN A CA 1
ATOM 1723 C C . ASN A 1 225 ? -27.047 -0.143 0.108 1 98.5 225 ASN A C 1
ATOM 1725 O O . ASN A 1 225 ? -27.328 0.861 0.763 1 98.5 225 ASN A O 1
ATOM 1729 N N . LYS A 1 226 ? -26.672 -1.261 0.676 1 98.69 226 LYS A N 1
ATOM 1730 C CA . LYS A 1 226 ? -26.625 -1.416 2.127 1 98.69 226 LYS A CA 1
ATOM 1731 C C . LYS A 1 226 ? -25.312 -0.888 2.691 1 98.69 226 LYS A C 1
ATOM 1733 O O . LYS A 1 226 ? -25.188 -0.685 3.9 1 98.69 226 LYS A O 1
ATOM 1738 N N . MET A 1 227 ? -24.328 -0.662 1.874 1 98.81 227 MET A N 1
ATOM 1739 C CA . MET A 1 227 ? -22.984 -0.321 2.328 1 98.81 227 MET A CA 1
ATOM 1740 C C . MET A 1 227 ? -22.891 1.147 2.732 1 98.81 227 MET A C 1
ATOM 1742 O O . MET A 1 227 ? -23.781 1.937 2.4 1 98.81 227 MET A O 1
ATOM 1746 N N . LYS A 1 228 ? -21.891 1.497 3.521 1 98.62 228 LYS A N 1
ATOM 1747 C CA . LYS A 1 228 ? -21.609 2.889 3.865 1 98.62 228 LYS A CA 1
ATOM 1748 C C . LYS A 1 228 ? -21.266 3.705 2.619 1 98.62 228 LYS A C 1
ATOM 1750 O O . LYS A 1 228 ? -20.656 3.193 1.682 1 98.62 228 LYS A O 1
ATOM 1755 N N . LYS A 1 229 ? -21.672 4.953 2.594 1 98.31 229 LYS A N 1
ATOM 1756 C CA . LYS A 1 229 ? -21.203 5.844 1.539 1 98.31 229 LYS A CA 1
ATOM 1757 C C . LYS A 1 229 ? -19.688 5.961 1.554 1 98.31 229 LYS A C 1
ATOM 1759 O O . LYS A 1 229 ? -19.078 6.184 2.607 1 98.31 229 LYS A O 1
ATOM 1764 N N . GLY A 1 230 ? -19.047 5.727 0.397 1 98.12 230 GLY A N 1
ATOM 1765 C CA . GLY A 1 230 ? -17.609 5.844 0.292 1 98.12 230 GLY A CA 1
ATOM 1766 C C . GLY A 1 230 ? -16.875 4.551 0.601 1 98.12 230 GLY A C 1
ATOM 1767 O O . GLY A 1 230 ? -15.648 4.539 0.736 1 98.12 230 GLY A O 1
ATOM 1768 N N . VAL A 1 231 ? -17.578 3.43 0.665 1 98.81 231 VAL A N 1
ATOM 1769 C CA . VAL A 1 231 ? -16.984 2.141 1.013 1 98.81 231 VAL A CA 1
ATOM 1770 C C . VAL A 1 231 ? -15.891 1.784 0.005 1 98.81 231 VAL A C 1
ATOM 1772 O O . VAL A 1 231 ? -15.992 2.127 -1.176 1 98.81 231 VAL A O 1
ATOM 1775 N N . VAL A 1 232 ? -14.828 1.168 0.51 1 98.88 232 VAL A N 1
ATOM 1776 C CA . VAL A 1 232 ? -13.766 0.632 -0.333 1 98.88 232 VAL A CA 1
ATOM 1777 C C . VAL A 1 232 ? -13.914 -0.883 -0.455 1 98.88 232 VAL A C 1
ATOM 1779 O O . VAL A 1 232 ? -14.148 -1.571 0.541 1 98.88 232 VAL A O 1
ATOM 1782 N N . ILE A 1 233 ? -13.797 -1.415 -1.673 1 98.94 233 ILE A N 1
ATOM 1783 C CA . ILE A 1 233 ? -13.969 -2.846 -1.9 1 98.94 233 ILE A CA 1
ATOM 1784 C C . ILE A 1 233 ? -12.695 -3.422 -2.518 1 98.94 233 ILE A C 1
ATOM 1786 O O . ILE A 1 233 ? -12.156 -2.865 -3.477 1 98.94 233 ILE A O 1
ATOM 1790 N N . ILE A 1 234 ? -12.227 -4.523 -1.953 1 98.94 234 ILE A N 1
ATOM 1791 C CA . ILE A 1 234 ? -11.047 -5.238 -2.441 1 98.94 234 ILE A CA 1
ATOM 1792 C C . ILE A 1 234 ? -11.438 -6.656 -2.846 1 98.94 234 ILE A C 1
ATOM 1794 O O . ILE A 1 234 ? -12.125 -7.355 -2.1 1 98.94 234 ILE A O 1
ATOM 1798 N N . ASN A 1 235 ? -11.031 -7.059 -4.07 1 98.75 235 ASN A N 1
ATOM 1799 C CA . ASN A 1 235 ? -11.289 -8.422 -4.52 1 98.75 235 ASN A CA 1
ATOM 1800 C C . ASN A 1 235 ? -10.039 -9.062 -5.117 1 98.75 235 ASN A C 1
ATOM 1802 O O . ASN A 1 235 ? -9.625 -8.711 -6.227 1 98.75 235 ASN A O 1
ATOM 1806 N N . THR A 1 236 ? -9.445 -9.953 -4.383 1 98.06 236 THR A N 1
ATOM 1807 C CA . THR A 1 236 ? -8.32 -10.734 -4.859 1 98.06 236 THR A CA 1
ATOM 1808 C C . THR A 1 236 ? -8.688 -12.211 -4.961 1 98.06 236 THR A C 1
ATOM 1810 O O . THR A 1 236 ? -7.82 -13.086 -4.891 1 98.06 236 THR A O 1
ATOM 1813 N N . SER A 1 237 ? -9.953 -12.461 -4.992 1 95.75 237 SER A N 1
ATOM 1814 C CA . SER A 1 237 ? -10.469 -13.82 -5.016 1 95.75 237 SER A CA 1
ATOM 1815 C C . SER A 1 237 ? -10.961 -14.203 -6.406 1 95.75 237 SER A C 1
ATOM 1817 O O . SER A 1 237 ? -10.164 -14.508 -7.293 1 95.75 237 SER A O 1
ATOM 1819 N N . ARG A 1 238 ? -12.32 -14.102 -6.645 1 94.44 238 ARG A N 1
ATOM 1820 C CA . ARG A 1 238 ? -12.906 -14.438 -7.938 1 94.44 238 ARG A CA 1
ATOM 1821 C C . ARG A 1 238 ? -13.688 -13.258 -8.508 1 94.44 238 ARG A C 1
ATOM 1823 O O . ARG A 1 238 ? -14.422 -12.586 -7.785 1 94.44 238 ARG A O 1
ATOM 1830 N N . GLY A 1 239 ? -13.492 -13.031 -9.828 1 95.81 239 GLY A N 1
ATOM 1831 C CA . GLY A 1 239 ? -14.125 -11.891 -10.461 1 95.81 239 GLY A CA 1
ATOM 1832 C C . GLY A 1 239 ? -15.641 -11.93 -10.367 1 95.81 239 GLY A C 1
ATOM 1833 O O . GLY A 1 239 ? -16.281 -10.891 -10.141 1 95.81 239 GLY A O 1
ATOM 1834 N N . GLY A 1 240 ? -16.188 -13.141 -10.438 1 96.25 240 GLY A N 1
ATOM 1835 C CA . GLY A 1 240 ? -17.641 -13.312 -10.484 1 96.25 240 GLY A CA 1
ATOM 1836 C C . GLY A 1 240 ? -18.312 -13.016 -9.164 1 96.25 240 GLY A C 1
ATOM 1837 O O . GLY A 1 240 ? -19.547 -13.016 -9.078 1 96.25 240 GLY A O 1
ATOM 1838 N N . LEU A 1 241 ? -17.578 -12.672 -8.141 1 98.12 241 LEU A N 1
ATOM 1839 C CA . LEU A 1 241 ? -18.156 -12.312 -6.855 1 98.12 241 LEU A CA 1
ATOM 1840 C C . LEU A 1 241 ? -18.812 -10.938 -6.922 1 98.12 241 LEU A C 1
ATOM 1842 O O . LEU A 1 241 ? -19.719 -10.633 -6.133 1 98.12 241 LEU A O 1
ATOM 1846 N N . ILE A 1 242 ? -18.359 -10.141 -7.863 1 98.62 242 ILE A N 1
ATOM 1847 C CA . ILE A 1 242 ? -18.875 -8.781 -8.016 1 98.62 242 ILE A CA 1
ATOM 1848 C C . ILE A 1 242 ? -19.594 -8.648 -9.359 1 98.62 242 ILE A C 1
ATOM 1850 O O . ILE A 1 242 ? -19.031 -8.992 -10.406 1 98.62 242 ILE A O 1
ATOM 1854 N N . GLU A 1 243 ? -20.781 -8.219 -9.328 1 98.25 243 GLU A N 1
ATOM 1855 C CA . GLU A 1 243 ? -21.469 -7.852 -10.562 1 98.25 243 GLU A CA 1
ATOM 1856 C C . GLU A 1 243 ? -20.953 -6.527 -11.117 1 98.25 243 GLU A C 1
ATOM 1858 O O . GLU A 1 243 ? -21.172 -5.473 -10.516 1 98.25 243 GLU A O 1
ATOM 1863 N N . THR A 1 244 ? -20.359 -6.566 -12.281 1 97.56 244 THR A N 1
ATOM 1864 C CA . THR A 1 244 ? -19.609 -5.438 -12.812 1 97.56 244 THR A CA 1
ATOM 1865 C C . THR A 1 244 ? -20.531 -4.238 -13.039 1 97.56 244 THR A C 1
ATOM 1867 O O . THR A 1 244 ? -20.156 -3.104 -12.727 1 97.56 244 THR A O 1
ATOM 1870 N N . ALA A 1 245 ? -21.672 -4.508 -13.578 1 97.62 245 ALA A N 1
ATOM 1871 C CA . ALA A 1 245 ? -22.594 -3.408 -13.875 1 97.62 245 ALA A CA 1
ATOM 1872 C C . ALA A 1 245 ? -22.953 -2.646 -12.602 1 97.62 245 ALA A C 1
ATOM 1874 O O . ALA A 1 245 ? -22.938 -1.414 -12.586 1 97.62 245 ALA A O 1
ATOM 1875 N N . SER A 1 246 ? -23.25 -3.336 -11.562 1 98.5 246 SER A N 1
ATOM 1876 C CA . SER A 1 246 ? -23.594 -2.725 -10.281 1 98.5 246 SER A CA 1
ATOM 1877 C C . SER A 1 246 ? -22.391 -1.996 -9.68 1 98.5 246 SER A C 1
ATOM 1879 O O . SER A 1 246 ? -22.547 -0.943 -9.062 1 98.5 246 SER A O 1
ATOM 1881 N N . LEU A 1 247 ? -21.266 -2.592 -9.836 1 98.5 247 LEU A N 1
ATOM 1882 C CA . LEU A 1 247 ? -20.047 -1.966 -9.352 1 98.5 247 LEU A CA 1
ATOM 1883 C C . LEU A 1 247 ? -19.828 -0.604 -10 1 98.5 247 LEU A C 1
ATOM 1885 O O . LEU A 1 247 ? -19.547 0.381 -9.32 1 98.5 247 LEU A O 1
ATOM 1889 N N . VAL A 1 248 ? -19.984 -0.556 -11.297 1 98.19 248 VAL A N 1
ATOM 1890 C CA . VA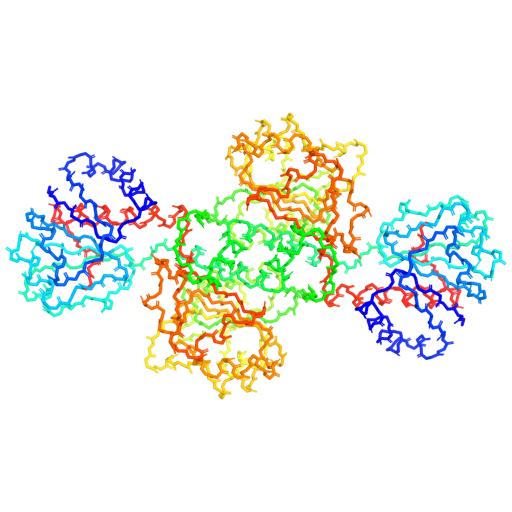L A 1 248 ? -19.781 0.671 -12.062 1 98.19 248 VAL A CA 1
ATOM 1891 C C . VAL A 1 248 ? -20.781 1.729 -11.617 1 98.19 248 VAL A C 1
ATOM 1893 O O . VAL A 1 248 ? -20.422 2.887 -11.398 1 98.19 248 VAL A O 1
ATOM 1896 N N . GLU A 1 249 ? -22 1.301 -11.453 1 98.31 249 GLU A N 1
ATOM 1897 C CA . GLU A 1 249 ? -23.031 2.244 -11 1 98.31 249 GLU A CA 1
ATOM 1898 C C . GLU A 1 249 ? -22.719 2.754 -9.594 1 98.31 249 GLU A C 1
ATOM 1900 O O . GLU A 1 249 ? -22.922 3.934 -9.297 1 98.31 249 GLU A O 1
ATOM 1905 N N . GLY A 1 250 ? -22.281 1.855 -8.703 1 98.56 250 GLY A N 1
ATOM 1906 C CA . GLY A 1 250 ? -21.875 2.258 -7.367 1 98.56 250 GLY A CA 1
ATOM 1907 C C . GLY A 1 250 ? -20.734 3.268 -7.367 1 98.56 250 GLY A C 1
ATOM 1908 O O . GLY A 1 250 ? -20.719 4.188 -6.551 1 98.56 250 GLY A O 1
ATOM 1909 N N . LEU A 1 251 ? -19.797 3.133 -8.258 1 98.38 251 LEU A N 1
ATOM 1910 C CA . LEU A 1 251 ? -18.688 4.062 -8.406 1 98.38 251 LEU A CA 1
ATOM 1911 C C . LEU A 1 251 ? -19.172 5.41 -8.93 1 98.38 251 LEU A C 1
ATOM 1913 O O . LEU A 1 251 ? -18.781 6.457 -8.414 1 98.38 251 LEU A O 1
ATOM 1917 N N . LYS A 1 252 ? -20.031 5.414 -9.906 1 97.38 252 LYS A N 1
ATOM 1918 C CA . LYS A 1 252 ? -20.562 6.641 -10.5 1 97.38 252 LYS A CA 1
ATOM 1919 C C . LYS A 1 252 ? -21.312 7.473 -9.461 1 97.38 252 LYS A C 1
ATOM 1921 O O . LYS A 1 252 ? -21.234 8.703 -9.469 1 97.38 252 LYS A O 1
ATOM 1926 N N . SER A 1 253 ? -22.031 6.797 -8.586 1 97.5 253 SER A N 1
ATOM 1927 C CA . SER A 1 253 ? -22.844 7.48 -7.586 1 97.5 253 SER A CA 1
ATOM 1928 C C . SER A 1 253 ? -22 7.891 -6.383 1 97.5 253 SER A C 1
ATOM 1930 O O . SER A 1 253 ? -22.5 8.555 -5.469 1 97.5 253 SER A O 1
ATOM 1932 N N . GLN A 1 254 ? -20.781 7.379 -6.27 1 96.56 254 GLN A N 1
ATOM 1933 C CA . GLN A 1 254 ? -19.828 7.645 -5.188 1 96.56 254 GLN A CA 1
ATOM 1934 C C . GLN A 1 254 ? -20.234 6.906 -3.914 1 96.56 254 GLN A C 1
ATOM 1936 O O . GLN A 1 254 ? -19.719 7.199 -2.832 1 96.56 254 GLN A O 1
ATOM 1941 N N . LYS A 1 255 ? -21.266 5.988 -4.133 1 98.19 255 LYS A N 1
ATOM 1942 C CA . LYS A 1 255 ? -21.5 5.059 -3.033 1 98.19 255 LYS A CA 1
ATOM 1943 C C . LYS A 1 255 ? -20.25 4.27 -2.703 1 98.19 255 LYS A C 1
ATOM 1945 O O . LYS A 1 255 ? -19.922 4.059 -1.532 1 98.19 255 LYS A O 1
ATOM 1950 N N . ILE A 1 256 ? -19.641 3.879 -3.744 1 98.69 256 ILE A N 1
ATOM 1951 C CA . ILE A 1 256 ? -18.344 3.215 -3.613 1 98.69 256 ILE A CA 1
ATOM 1952 C C . ILE A 1 256 ? -17.219 4.23 -3.801 1 98.69 256 ILE A C 1
ATOM 1954 O O . ILE A 1 256 ? -17.109 4.863 -4.852 1 98.69 256 ILE A O 1
ATOM 1958 N N . GLY A 1 257 ? -16.375 4.309 -2.789 1 98.06 257 GLY A N 1
ATOM 1959 C CA . GLY A 1 257 ? -15.312 5.305 -2.803 1 98.06 257 GLY A CA 1
ATOM 1960 C C . GLY A 1 257 ? -14.055 4.832 -3.5 1 98.06 257 GLY A C 1
ATOM 1961 O O . GLY A 1 257 ? -13.219 5.641 -3.904 1 98.06 257 GLY A O 1
ATOM 1962 N N . GLY A 1 258 ? -13.852 3.561 -3.621 1 98.12 258 GLY A N 1
ATOM 1963 C CA . GLY A 1 258 ? -12.688 2.984 -4.281 1 98.12 258 GLY A CA 1
ATOM 1964 C C . GLY A 1 258 ? -12.766 1.475 -4.406 1 98.12 258 GLY A C 1
ATOM 1965 O O . GLY A 1 258 ? -13.422 0.811 -3.605 1 98.12 258 GLY A O 1
ATOM 1966 N N . VAL A 1 259 ? -12.07 0.952 -5.398 1 98.81 259 VAL A N 1
ATOM 1967 C CA . VAL A 1 259 ? -12.094 -0.488 -5.633 1 98.81 259 VAL A CA 1
ATOM 1968 C C . VAL A 1 259 ? -10.703 -0.965 -6.047 1 98.81 259 VAL A C 1
ATOM 1970 O O . VAL A 1 259 ? -10.055 -0.343 -6.891 1 98.81 259 VAL A O 1
ATOM 1973 N N . GLY A 1 260 ? -10.188 -1.981 -5.375 1 98.75 260 GLY A N 1
ATOM 1974 C CA . GLY A 1 260 ? -8.992 -2.711 -5.773 1 98.75 260 GLY A CA 1
ATOM 1975 C C . GLY A 1 260 ? -9.289 -4.121 -6.246 1 98.75 260 GLY A C 1
ATOM 1976 O O . GLY A 1 260 ? -9.82 -4.938 -5.492 1 98.75 260 GLY A O 1
ATOM 1977 N N . LEU A 1 261 ? -8.938 -4.41 -7.531 1 98.56 261 LEU A N 1
ATOM 1978 C CA . LEU A 1 261 ? -9.266 -5.691 -8.141 1 98.56 261 LEU A CA 1
ATOM 1979 C C . LEU A 1 261 ? -8.016 -6.387 -8.664 1 98.56 261 LEU A C 1
ATOM 1981 O O . LEU A 1 261 ? -7.242 -5.797 -9.422 1 98.56 261 LEU A O 1
ATOM 1985 N N . ASP A 1 262 ? -7.863 -7.621 -8.25 1 98.19 262 ASP A N 1
ATOM 1986 C CA . ASP A 1 262 ? -6.879 -8.469 -8.914 1 98.19 262 ASP A CA 1
ATOM 1987 C C . ASP A 1 262 ? -7.551 -9.438 -9.891 1 98.19 262 ASP A C 1
ATOM 1989 O O . ASP A 1 262 ? -6.871 -10.188 -10.594 1 98.19 262 ASP A O 1
ATOM 1993 N N . VAL A 1 263 ? -8.906 -9.43 -9.852 1 96.31 263 VAL A N 1
ATOM 1994 C CA . VAL A 1 263 ? -9.766 -10.273 -10.68 1 96.31 263 VAL A CA 1
ATOM 1995 C C . VAL A 1 263 ? -11.023 -9.492 -11.078 1 96.31 263 VAL A C 1
ATOM 1997 O O . VAL A 1 263 ? -11.422 -8.562 -10.383 1 96.31 263 VAL A O 1
ATOM 2000 N N . PHE A 1 264 ? -11.547 -9.758 -12.141 1 94.62 264 PHE A N 1
ATOM 2001 C CA . PHE A 1 264 ? -12.805 -9.172 -12.578 1 94.62 264 PHE A CA 1
ATOM 2002 C C . PHE A 1 264 ? -13.547 -10.109 -13.531 1 94.62 264 PHE A C 1
ATOM 2004 O O . PHE A 1 264 ? -12.977 -11.094 -14.008 1 94.62 264 PHE A O 1
ATOM 2011 N N . GLU A 1 265 ? -14.75 -9.82 -13.719 1 91.62 265 GLU A N 1
ATOM 2012 C CA . GLU A 1 265 ? -15.547 -10.648 -14.617 1 91.62 265 GLU A CA 1
ATOM 2013 C C . GLU A 1 265 ? -15.008 -10.586 -16.047 1 91.62 265 GLU A C 1
ATOM 2015 O O . GLU A 1 265 ? -14.734 -9.5 -16.562 1 91.62 265 GLU A O 1
ATOM 2020 N N . GLY A 1 266 ? -14.875 -11.773 -16.641 1 84.12 266 GLY A N 1
ATOM 2021 C CA . GLY A 1 266 ? -14.422 -11.836 -18.016 1 84.12 266 GLY A CA 1
ATOM 2022 C C . GLY A 1 266 ? -12.922 -11.672 -18.156 1 84.12 266 GLY A C 1
ATOM 2023 O O . GLY A 1 266 ? -12.422 -11.375 -19.25 1 84.12 266 GLY A O 1
ATOM 2024 N N . GLU A 1 267 ? -12.195 -11.938 -17.125 1 86.19 267 GLU A N 1
ATOM 2025 C CA . GLU A 1 267 ? -10.766 -11.664 -17.047 1 86.19 267 GLU A CA 1
ATOM 2026 C C . GLU A 1 267 ? -9.961 -12.68 -17.859 1 86.19 267 GLU A C 1
ATOM 2028 O O . GLU A 1 267 ? -8.844 -12.391 -18.281 1 86.19 267 GLU A O 1
ATOM 2033 N N . GLY A 1 268 ? -10.43 -13.82 -18.047 1 82.44 268 GLY A N 1
ATOM 2034 C CA . GLY A 1 268 ? -9.68 -14.922 -18.641 1 82.44 268 GLY A CA 1
ATOM 2035 C C . GLY A 1 268 ? -9.055 -14.562 -19.969 1 82.44 268 GLY A C 1
ATOM 2036 O O . GLY A 1 268 ? -7.973 -15.062 -20.297 1 82.44 268 GLY A O 1
ATOM 2037 N N . GLU A 1 269 ? -9.586 -13.625 -20.656 1 81.44 269 GLU A N 1
ATOM 2038 C CA . GLU A 1 269 ? -9.117 -13.25 -21.984 1 81.44 269 GLU A CA 1
ATOM 2039 C C . GLU A 1 269 ? -7.957 -12.266 -21.906 1 81.44 269 GLU A C 1
ATOM 2041 O O . GLU A 1 269 ? -7.223 -12.094 -22.891 1 81.44 269 GLU A O 1
ATOM 2046 N N . TYR A 1 270 ? -7.738 -11.727 -20.766 1 87.69 270 TYR A N 1
ATOM 2047 C CA . TYR A 1 270 ? -6.816 -10.602 -20.688 1 87.69 270 TYR A CA 1
ATOM 2048 C C . TYR A 1 270 ? -5.562 -10.969 -19.906 1 87.69 270 TYR A C 1
ATOM 2050 O O . TYR A 1 270 ? -4.453 -10.586 -20.281 1 87.69 270 TYR A O 1
ATOM 2058 N N . PHE A 1 271 ? -5.668 -11.727 -18.906 1 88.06 271 PHE A N 1
ATOM 2059 C CA . PHE A 1 271 ? -4.613 -11.891 -17.906 1 88.06 271 PHE A CA 1
ATOM 2060 C C . PHE A 1 271 ? -3.385 -12.547 -18.531 1 88.06 271 PHE A C 1
ATOM 2062 O O . PHE A 1 271 ? -3.508 -13.414 -19.406 1 88.06 271 PHE A O 1
ATOM 2069 N N . TYR A 1 272 ? -2.252 -12.109 -18.141 1 88.25 272 TYR A N 1
ATOM 2070 C CA . TYR A 1 272 ? -0.922 -12.617 -18.453 1 88.25 272 TYR A CA 1
ATOM 2071 C C . TYR A 1 272 ? -0.564 -12.359 -19.906 1 88.25 272 TYR A C 1
ATOM 2073 O O . TYR A 1 272 ? 0.319 -13.016 -20.469 1 88.25 272 TYR A O 1
ATOM 2081 N N . SER A 1 273 ? -1.329 -11.477 -20.5 1 89.44 273 SER A N 1
ATOM 2082 C CA . SER A 1 273 ? -1.087 -11.117 -21.891 1 89.44 273 SER A CA 1
ATOM 2083 C C . SER A 1 273 ? -1.091 -9.602 -22.078 1 89.44 273 SER A C 1
ATOM 2085 O O . SER A 1 273 ? -1.588 -8.867 -21.219 1 89.44 273 SER A O 1
ATOM 2087 N N . ASP A 1 274 ? -0.444 -9.203 -23.141 1 92.69 274 ASP A N 1
ATOM 2088 C CA . ASP A 1 274 ? -0.379 -7.789 -23.484 1 92.69 274 ASP A CA 1
ATOM 2089 C C . ASP A 1 274 ? -1.402 -7.441 -24.562 1 92.69 274 ASP A C 1
ATOM 2091 O O . ASP A 1 274 ? -1.261 -7.855 -25.719 1 92.69 274 ASP A O 1
ATOM 2095 N N . HIS A 1 275 ? -2.344 -6.719 -24.188 1 92.5 275 HIS A N 1
ATOM 2096 C CA . HIS A 1 275 ? -3.387 -6.297 -25.109 1 92.5 275 HIS A CA 1
ATOM 2097 C C . HIS A 1 275 ? -3.309 -4.801 -25.391 1 92.5 275 HIS A C 1
ATOM 2099 O O . HIS A 1 275 ? -4.324 -4.164 -25.672 1 92.5 275 HIS A O 1
ATOM 2105 N N . SER A 1 276 ? -2.074 -4.391 -25.219 1 91.19 276 SER A N 1
ATOM 2106 C CA . SER A 1 276 ? -1.877 -2.967 -25.469 1 91.19 276 SER A CA 1
ATOM 2107 C C . SER A 1 276 ? -2.301 -2.596 -26.891 1 91.19 276 SER A C 1
ATOM 2109 O O . SER A 1 276 ? -2.002 -3.32 -27.844 1 91.19 276 SER A O 1
ATOM 2111 N N . GLY A 1 277 ? -3.086 -1.644 -27.094 1 88.44 277 GLY A N 1
ATOM 2112 C CA . GLY A 1 277 ? -3.516 -1.194 -28.406 1 88.44 277 GLY A CA 1
ATOM 2113 C C . GLY A 1 277 ? -4.855 -1.767 -28.828 1 88.44 277 GLY A C 1
ATOM 2114 O O . GLY A 1 277 ? -5.395 -1.402 -29.875 1 88.44 277 GLY A O 1
ATOM 2115 N N . GLU A 1 278 ? -5.211 -2.758 -28.016 1 89.94 278 GLU A N 1
ATOM 2116 C CA . GLU A 1 278 ? -6.516 -3.346 -28.297 1 89.94 278 GLU A CA 1
ATOM 2117 C C . GLU A 1 278 ? -7.621 -2.611 -27.531 1 89.94 278 GLU A C 1
ATOM 2119 O O . GLU A 1 278 ? -7.34 -1.785 -26.672 1 89.94 278 GLU A O 1
ATOM 2124 N N . LEU A 1 279 ? -8.883 -2.889 -28.016 1 87.25 279 LEU A N 1
ATOM 2125 C CA . LEU A 1 279 ? -10.055 -2.326 -27.344 1 87.25 279 LEU A CA 1
ATOM 2126 C C . LEU A 1 279 ? -10.742 -3.375 -26.484 1 87.25 279 LEU A C 1
ATOM 2128 O O . LEU A 1 279 ? -10.719 -4.566 -26.797 1 87.25 279 LEU A O 1
ATOM 2132 N N . ILE A 1 280 ? -11.234 -2.912 -25.375 1 86.06 280 ILE A N 1
ATOM 2133 C CA . ILE A 1 280 ? -12.117 -3.768 -24.578 1 86.06 280 ILE A CA 1
ATOM 2134 C C . ILE A 1 280 ? -13.531 -3.721 -25.156 1 86.06 280 ILE A C 1
ATOM 2136 O O . ILE A 1 280 ? -14.18 -2.668 -25.156 1 86.06 280 ILE A O 1
ATOM 2140 N N . PRO A 1 281 ? -13.93 -4.867 -25.594 1 86.88 281 PRO A N 1
ATOM 2141 C CA . PRO A 1 281 ? -15.25 -4.852 -26.234 1 86.88 281 PRO A CA 1
ATOM 2142 C C . PRO A 1 281 ? -16.375 -4.59 -25.25 1 86.88 281 PRO A C 1
ATOM 2144 O O . PRO A 1 281 ? -17.391 -3.979 -25.609 1 86.88 281 PRO A O 1
ATOM 2147 N N . ASP A 1 282 ? -16.219 -4.984 -24.094 1 90.56 282 ASP A N 1
ATOM 2148 C CA . ASP A 1 282 ? -17.25 -4.797 -23.078 1 90.56 282 ASP A CA 1
ATOM 2149 C C . ASP A 1 282 ? -17.203 -3.385 -22.5 1 90.56 282 ASP A C 1
ATOM 2151 O O . ASP A 1 282 ? -16.297 -3.049 -21.734 1 90.56 282 ASP A O 1
ATOM 2155 N N . ASP A 1 283 ? -18.25 -2.609 -22.719 1 92.06 283 ASP A N 1
ATOM 2156 C CA . ASP A 1 283 ? -18.281 -1.206 -22.312 1 92.06 283 ASP A CA 1
ATOM 2157 C C . ASP A 1 283 ? -18.281 -1.069 -20.797 1 92.06 283 ASP A C 1
ATOM 2159 O O . ASP A 1 283 ? -17.672 -0.144 -20.25 1 92.06 283 ASP A O 1
ATOM 2163 N N . THR A 1 284 ? -19 -1.956 -20.234 1 92.69 284 THR A N 1
ATOM 2164 C CA . THR A 1 284 ? -19.094 -1.887 -18.781 1 92.69 284 THR A CA 1
ATOM 2165 C C . THR A 1 284 ? -17.734 -2.172 -18.141 1 92.69 284 THR A C 1
ATOM 2167 O O . THR A 1 284 ? -17.312 -1.46 -17.234 1 92.69 284 THR A O 1
ATOM 2170 N N . LEU A 1 285 ? -17.109 -3.156 -18.672 1 90.25 285 LEU A N 1
ATOM 2171 C CA . LEU A 1 285 ? -15.766 -3.48 -18.188 1 90.25 285 LEU A CA 1
ATOM 2172 C C . LEU A 1 285 ? -14.789 -2.357 -18.5 1 90.25 285 LEU A C 1
ATOM 2174 O O . LEU A 1 285 ? -13.969 -1.983 -17.656 1 90.25 285 LEU A O 1
ATOM 2178 N N . ALA A 1 286 ? -14.867 -1.818 -19.672 1 92.88 286 ALA A N 1
ATOM 2179 C CA . ALA A 1 286 ? -13.992 -0.733 -20.094 1 92.88 286 ALA A CA 1
ATOM 2180 C C . ALA A 1 286 ? -14.109 0.468 -19.172 1 92.88 286 ALA A C 1
ATOM 2182 O O . ALA A 1 286 ? -13.117 1.148 -18.891 1 92.88 286 ALA A O 1
ATOM 2183 N N . ARG A 1 287 ? -15.305 0.72 -18.703 1 94.75 287 ARG A N 1
ATOM 2184 C CA . ARG A 1 287 ? -15.555 1.861 -17.844 1 94.75 287 ARG A CA 1
ATOM 2185 C C . ARG A 1 287 ? -14.758 1.745 -16.547 1 94.75 287 ARG A C 1
ATOM 2187 O O . ARG A 1 287 ? -14.305 2.752 -15.992 1 94.75 287 ARG A O 1
ATOM 2194 N N . LEU A 1 288 ? -14.508 0.547 -16.031 1 94.38 288 LEU A N 1
ATOM 2195 C CA . LEU A 1 288 ? -13.766 0.325 -14.797 1 94.38 288 LEU A CA 1
ATOM 2196 C C . LEU A 1 288 ? -12.352 0.881 -14.898 1 94.38 288 LEU A C 1
ATOM 2198 O O . LEU A 1 288 ? -11.805 1.378 -13.914 1 94.38 288 LEU A O 1
ATOM 2202 N N . PHE A 1 289 ? -11.836 0.881 -16.062 1 93.5 289 PHE A N 1
ATOM 2203 C CA . PHE A 1 289 ? -10.445 1.279 -16.266 1 93.5 289 PHE A CA 1
ATOM 2204 C C . PHE A 1 289 ? -10.32 2.797 -16.344 1 93.5 289 PHE A C 1
ATOM 2206 O O . PHE A 1 289 ? -9.211 3.336 -16.312 1 93.5 289 PHE A O 1
ATOM 2213 N N . THR A 1 290 ? -11.43 3.488 -16.359 1 93.88 290 THR A N 1
ATOM 2214 C CA . THR A 1 290 ? -11.391 4.938 -16.516 1 93.88 290 THR A CA 1
ATOM 2215 C C . THR A 1 290 ? -11.438 5.629 -15.156 1 93.88 290 THR A C 1
ATOM 2217 O O . THR A 1 290 ? -11.141 6.82 -15.055 1 93.88 290 THR A O 1
ATOM 2220 N N . PHE A 1 291 ? -11.852 4.895 -14.148 1 95.12 291 PHE A N 1
ATOM 2221 C CA . PHE A 1 291 ? -11.992 5.496 -12.82 1 95.12 291 PHE A CA 1
ATOM 2222 C C . PHE A 1 291 ? -10.625 5.672 -12.164 1 95.12 291 PHE A C 1
ATOM 2224 O O . PHE A 1 291 ? -9.812 4.742 -12.148 1 95.12 291 PHE A O 1
ATOM 2231 N N . SER A 1 292 ? -10.305 6.816 -11.547 1 91.94 292 SER A N 1
ATOM 2232 C CA . SER A 1 292 ? -9.039 7.062 -10.867 1 91.94 292 SER A CA 1
ATOM 2233 C C . SER A 1 292 ? -8.984 6.348 -9.523 1 91.94 292 SER A C 1
ATOM 2235 O O . SER A 1 292 ? -7.906 6.152 -8.961 1 91.94 292 SER A O 1
ATOM 2237 N N . ASN A 1 293 ? -10.18 6.039 -8.977 1 96.75 293 ASN A N 1
ATOM 2238 C CA . ASN A 1 293 ? -10.258 5.367 -7.68 1 96.75 293 ASN A CA 1
ATOM 2239 C C . ASN A 1 293 ? -10.5 3.869 -7.84 1 96.75 293 ASN A C 1
ATOM 2241 O O . ASN A 1 293 ? -11.102 3.238 -6.969 1 96.75 293 ASN A O 1
ATOM 2245 N N . VAL A 1 294 ? -10.125 3.352 -9.031 1 98.31 294 VAL A N 1
ATOM 2246 C CA . VAL A 1 294 ? -10.109 1.913 -9.289 1 98.31 294 VAL A CA 1
ATOM 2247 C C . VAL A 1 294 ? -8.695 1.465 -9.656 1 98.31 294 VAL A C 1
ATOM 2249 O O . VAL A 1 294 ? -8.062 2.053 -10.531 1 98.31 294 VAL A O 1
ATOM 2252 N N . ILE A 1 295 ? -8.172 0.503 -8.93 1 98.56 295 ILE A N 1
ATOM 2253 C CA . ILE A 1 295 ? -6.898 -0.133 -9.25 1 98.56 295 ILE A CA 1
ATOM 2254 C C . ILE A 1 295 ? -7.137 -1.577 -9.688 1 98.56 295 ILE A C 1
ATOM 2256 O O . ILE A 1 295 ? -7.785 -2.346 -8.977 1 98.56 295 ILE A O 1
ATOM 2260 N N . ILE A 1 296 ? -6.695 -1.925 -10.844 1 97.75 296 ILE A N 1
ATOM 2261 C CA . ILE A 1 296 ? -6.777 -3.285 -11.359 1 97.75 296 ILE A CA 1
ATOM 2262 C C . ILE A 1 296 ? -5.375 -3.842 -11.578 1 97.75 296 ILE A C 1
ATOM 2264 O O . ILE A 1 296 ? -4.559 -3.234 -12.281 1 97.75 296 ILE A O 1
ATOM 2268 N N . THR A 1 297 ? -5.062 -4.938 -10.93 1 97.81 297 THR A N 1
ATOM 2269 C CA . THR A 1 297 ? -3.84 -5.684 -11.203 1 97.81 297 THR A CA 1
ATOM 2270 C C . THR A 1 297 ? -4.152 -6.957 -11.984 1 97.81 297 THR A C 1
ATOM 2272 O O . THR A 1 297 ? -5.312 -7.367 -12.078 1 97.81 297 THR A O 1
ATOM 2275 N N . GLY A 1 298 ? -3.188 -7.566 -12.648 1 95.56 298 GLY A N 1
ATOM 2276 C CA . GLY A 1 298 ? -3.367 -8.641 -13.609 1 95.56 298 GLY A CA 1
ATOM 2277 C C . GLY A 1 298 ? -3.254 -10.023 -12.992 1 95.56 298 GLY A C 1
ATOM 2278 O O . GLY A 1 298 ? -2.479 -10.852 -13.469 1 95.56 298 GLY A O 1
ATOM 2279 N N . HIS A 1 299 ? -4.113 -10.289 -12.047 1 95.44 299 HIS A N 1
ATOM 2280 C CA . HIS A 1 299 ? -4.023 -11.578 -11.367 1 95.44 299 HIS A CA 1
ATOM 2281 C C . HIS A 1 299 ? -2.619 -11.82 -10.828 1 95.44 299 HIS A C 1
ATOM 2283 O O . HIS A 1 299 ? -2.031 -12.875 -11.062 1 95.44 299 HIS A O 1
ATOM 2289 N N . GLN A 1 300 ? -2.191 -10.867 -10.188 1 96.94 300 GLN A N 1
ATOM 2290 C CA . GLN A 1 300 ? -0.814 -10.703 -9.734 1 96.94 300 GLN A CA 1
ATOM 2291 C C . GLN A 1 300 ? -0.672 -11.086 -8.266 1 96.94 300 GLN A C 1
ATOM 2293 O O . GLN A 1 300 ? 0.443 -11.18 -7.746 1 96.94 300 GLN A O 1
ATOM 2298 N N . ALA A 1 301 ? -1.697 -11.352 -7.562 1 97.81 301 ALA A N 1
ATOM 2299 C CA . ALA A 1 301 ? -1.715 -11.453 -6.105 1 97.81 301 ALA A CA 1
ATOM 2300 C C . ALA A 1 301 ? -0.793 -12.57 -5.621 1 97.81 301 ALA A C 1
ATOM 2302 O O . ALA A 1 301 ? -0.153 -12.445 -4.574 1 97.81 301 ALA A O 1
ATOM 2303 N N . PHE A 1 302 ? -0.666 -13.641 -6.379 1 96.5 302 PHE A N 1
ATOM 2304 C CA . PHE A 1 302 ? 0.149 -14.766 -5.949 1 96.5 302 PHE A CA 1
ATOM 2305 C C . PHE A 1 302 ? 1.627 -14.5 -6.207 1 96.5 302 PHE A C 1
ATOM 2307 O O . PHE A 1 302 ? 2.492 -15.195 -5.672 1 96.5 302 PHE A O 1
ATOM 2314 N N . PHE A 1 303 ? 1.998 -13.492 -6.992 1 97.81 303 PHE A N 1
ATOM 2315 C CA . PHE A 1 303 ? 3.246 -13.375 -7.734 1 97.81 303 PHE A CA 1
ATOM 2316 C C . PHE A 1 303 ? 4.367 -12.859 -6.836 1 97.81 303 PHE A C 1
ATOM 2318 O O . PHE A 1 303 ? 4.84 -11.734 -7.008 1 97.81 303 PHE A O 1
ATOM 2325 N N . THR A 1 304 ? 4.852 -13.742 -5.973 1 98.38 304 THR A N 1
ATOM 2326 C CA . THR A 1 304 ? 6.008 -13.516 -5.113 1 98.38 304 THR A CA 1
ATOM 2327 C C . THR A 1 304 ? 7.051 -14.617 -5.305 1 98.38 304 THR A C 1
ATOM 2329 O O . THR A 1 304 ? 6.73 -15.703 -5.793 1 98.38 304 THR A O 1
ATOM 2332 N N . LYS A 1 305 ? 8.266 -14.305 -4.934 1 97.56 305 LYS A N 1
ATOM 2333 C CA . LYS A 1 305 ? 9.336 -15.297 -4.992 1 97.56 305 LYS A CA 1
ATOM 2334 C C . LYS A 1 305 ? 8.969 -16.547 -4.207 1 97.56 305 LYS A C 1
ATOM 2336 O O . LYS A 1 305 ? 9.195 -17.672 -4.672 1 97.56 305 LYS A O 1
ATOM 2341 N N . GLU A 1 306 ? 8.391 -16.344 -3.07 1 97.81 306 GLU A N 1
ATOM 2342 C CA . GLU A 1 306 ? 8.008 -17.453 -2.199 1 97.81 306 GLU A CA 1
ATOM 2343 C C . GLU A 1 306 ? 6.906 -18.297 -2.836 1 97.81 306 GLU A C 1
ATOM 2345 O O . GLU A 1 306 ? 6.977 -19.531 -2.816 1 97.81 306 GLU A O 1
ATOM 2350 N N . ALA A 1 307 ? 5.926 -17.656 -3.41 1 97.56 307 ALA A N 1
ATOM 2351 C CA . ALA A 1 307 ? 4.816 -18.391 -4.031 1 97.56 307 ALA A CA 1
ATOM 2352 C C . ALA A 1 307 ? 5.297 -19.203 -5.234 1 97.56 307 ALA A C 1
ATOM 2354 O O . ALA A 1 307 ? 4.91 -20.359 -5.406 1 97.56 307 ALA A O 1
ATOM 2355 N N . LEU A 1 308 ? 6.145 -18.562 -6.078 1 97.75 308 LEU A N 1
ATOM 2356 C CA . LEU A 1 308 ? 6.695 -19.281 -7.223 1 97.75 308 LEU A CA 1
ATOM 2357 C C . LEU A 1 308 ? 7.488 -20.5 -6.77 1 97.75 308 LEU A C 1
ATOM 2359 O O . LEU A 1 308 ? 7.387 -21.578 -7.379 1 97.75 308 LEU A O 1
ATOM 2363 N N . GLY A 1 309 ? 8.266 -20.328 -5.742 1 97.75 309 GLY A N 1
ATOM 2364 C CA . GLY A 1 309 ? 8.992 -21.453 -5.176 1 97.75 309 GLY A CA 1
ATOM 2365 C C . GLY A 1 309 ? 8.094 -22.562 -4.688 1 97.75 309 GLY A C 1
ATOM 2366 O O . GLY A 1 309 ? 8.367 -23.75 -4.926 1 97.75 309 GLY A O 1
ATOM 2367 N N . ASN A 1 310 ? 7.02 -22.203 -4.008 1 97.56 310 ASN A N 1
ATOM 2368 C CA . ASN A 1 310 ? 6.059 -23.172 -3.51 1 97.56 310 ASN A CA 1
ATOM 2369 C C . ASN A 1 310 ? 5.387 -23.938 -4.648 1 97.56 310 ASN A C 1
ATOM 2371 O O . ASN A 1 310 ? 5.18 -25.141 -4.559 1 97.56 310 ASN A O 1
ATOM 2375 N N . ILE A 1 311 ? 4.98 -23.219 -5.691 1 97.81 311 ILE A N 1
ATOM 2376 C CA . ILE A 1 311 ? 4.379 -23.844 -6.859 1 97.81 311 ILE A CA 1
ATOM 2377 C C . ILE A 1 311 ? 5.348 -24.859 -7.461 1 97.81 311 ILE A C 1
ATOM 2379 O O . ILE A 1 311 ? 4.973 -26.016 -7.727 1 97.81 311 ILE A O 1
ATOM 2383 N N . ALA A 1 312 ? 6.605 -24.438 -7.613 1 98.31 312 ALA A N 1
ATOM 2384 C CA . ALA A 1 312 ? 7.629 -25.297 -8.195 1 98.31 312 ALA A CA 1
ATOM 2385 C C . ALA A 1 312 ? 7.875 -26.531 -7.316 1 98.31 312 ALA A C 1
ATOM 2387 O O . ALA A 1 312 ? 7.93 -27.656 -7.812 1 98.31 312 ALA A O 1
ATOM 2388 N N . LYS A 1 313 ? 7.98 -26.328 -6.004 1 98.19 313 LYS A N 1
ATOM 2389 C CA . LYS A 1 313 ? 8.234 -27.422 -5.07 1 98.19 313 LYS A CA 1
ATOM 2390 C C . LYS A 1 313 ? 7.117 -28.453 -5.117 1 98.19 313 LYS A C 1
ATOM 2392 O O . LYS A 1 313 ? 7.383 -29.656 -5.227 1 98.19 313 LYS A O 1
ATOM 2397 N N . THR A 1 314 ? 5.895 -27.969 -5.059 1 98.19 314 THR A N 1
ATOM 2398 C CA . THR A 1 314 ? 4.758 -28.875 -5.094 1 98.19 314 THR A CA 1
ATOM 2399 C C . THR A 1 314 ? 4.695 -29.609 -6.43 1 98.19 314 THR A C 1
ATOM 2401 O O . THR A 1 314 ? 4.344 -30.797 -6.48 1 98.19 314 THR A O 1
ATOM 2404 N N . THR A 1 315 ? 4.996 -28.922 -7.535 1 98.25 315 THR A N 1
ATOM 2405 C CA . THR A 1 315 ? 5.027 -29.547 -8.852 1 98.25 315 THR A CA 1
ATOM 2406 C C . THR A 1 315 ? 6.066 -30.656 -8.898 1 98.25 315 THR A C 1
ATOM 2408 O O . THR A 1 315 ? 5.781 -31.766 -9.375 1 98.25 315 THR A O 1
ATOM 2411 N N . MET A 1 316 ? 7.305 -30.422 -8.312 1 98.31 316 MET A N 1
ATOM 2412 C CA . MET A 1 316 ? 8.344 -31.453 -8.25 1 98.31 316 MET A CA 1
ATOM 2413 C C . MET A 1 316 ? 7.898 -32.625 -7.379 1 98.31 316 MET A C 1
ATOM 2415 O O . MET A 1 316 ? 8.133 -33.781 -7.727 1 98.31 316 MET A O 1
ATOM 2419 N N . ASP A 1 317 ? 7.262 -32.281 -6.277 1 98.06 317 ASP A N 1
ATOM 2420 C CA . ASP A 1 317 ? 6.777 -33.344 -5.395 1 98.06 317 ASP A CA 1
ATOM 2421 C C . ASP A 1 317 ? 5.762 -34.219 -6.109 1 98.06 317 ASP A C 1
ATOM 2423 O O . ASP A 1 317 ? 5.758 -35.438 -5.93 1 98.06 317 ASP A O 1
ATOM 2427 N N . ASN A 1 318 ? 4.879 -33.594 -6.883 1 98.19 318 ASN A N 1
ATOM 2428 C CA . ASN A 1 318 ? 3.895 -34.344 -7.66 1 98.19 318 ASN A CA 1
ATOM 2429 C C . ASN A 1 318 ? 4.562 -35.25 -8.68 1 98.19 318 ASN A C 1
ATOM 2431 O O . ASN A 1 318 ? 4.148 -36.406 -8.859 1 98.19 318 ASN A O 1
ATOM 2435 N N . ILE A 1 319 ? 5.598 -34.781 -9.352 1 97.94 319 ILE A N 1
ATOM 2436 C CA . ILE A 1 319 ? 6.352 -35.562 -10.32 1 97.94 319 ILE A CA 1
ATOM 2437 C C . ILE A 1 319 ? 6.984 -36.781 -9.633 1 97.94 319 ILE A C 1
ATOM 2439 O O . ILE A 1 319 ? 6.828 -37.906 -10.086 1 97.94 319 ILE A O 1
ATOM 2443 N N . LYS A 1 320 ? 7.613 -36.531 -8.531 1 98.12 320 LYS A N 1
ATOM 2444 C CA . LYS A 1 320 ? 8.289 -37.594 -7.793 1 98.12 320 LYS A CA 1
ATOM 2445 C C . LYS A 1 320 ? 7.297 -38.625 -7.297 1 98.12 320 LYS A C 1
ATOM 2447 O O . LYS A 1 320 ? 7.566 -39.844 -7.367 1 98.12 320 LYS A O 1
ATOM 2452 N N . ALA A 1 321 ? 6.207 -38.156 -6.805 1 98.06 321 ALA A N 1
ATOM 2453 C CA . ALA A 1 321 ? 5.191 -39.094 -6.32 1 98.06 321 ALA A CA 1
ATOM 2454 C C . ALA A 1 321 ? 4.711 -40 -7.438 1 98.06 321 ALA A C 1
ATOM 2456 O O . ALA A 1 321 ? 4.535 -41.219 -7.23 1 98.06 321 ALA A O 1
ATOM 2457 N N . TYR A 1 322 ? 4.516 -39.438 -8.586 1 97.88 322 TYR A N 1
ATOM 2458 C CA . TYR A 1 322 ? 4.055 -40.188 -9.734 1 97.88 322 TYR A CA 1
ATOM 2459 C C . TYR A 1 322 ? 5.102 -41.219 -10.148 1 97.88 322 TYR A C 1
ATOM 2461 O O . TYR A 1 322 ? 4.777 -42.406 -10.367 1 97.88 322 TYR A O 1
ATOM 2469 N N . VAL A 1 323 ? 6.309 -40.844 -10.234 1 97.12 323 VAL A N 1
ATOM 2470 C CA . VAL A 1 323 ? 7.402 -41.688 -10.703 1 97.12 323 VAL A CA 1
ATOM 2471 C C . VAL A 1 323 ? 7.648 -42.812 -9.711 1 97.12 323 VAL A C 1
ATOM 2473 O O . VAL A 1 323 ? 7.91 -43.969 -10.109 1 97.12 323 VAL A O 1
ATOM 2476 N N . ASN A 1 324 ? 7.5 -42.469 -8.477 1 97.06 3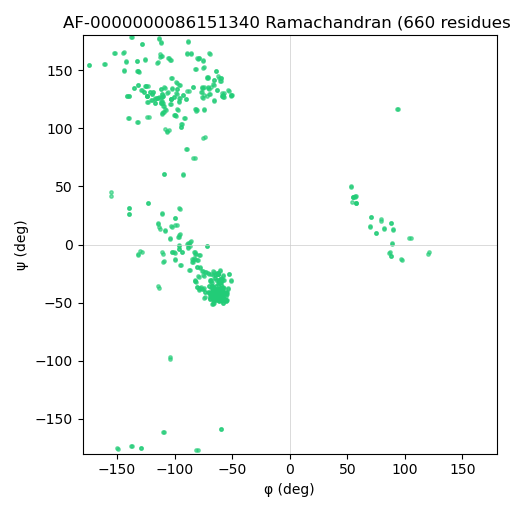24 ASN A N 1
ATOM 2477 C CA . ASN A 1 324 ? 7.777 -43.438 -7.43 1 97.06 324 ASN A CA 1
ATOM 2478 C C . ASN A 1 324 ? 6.547 -44.281 -7.109 1 97.06 324 ASN A C 1
ATOM 2480 O O . ASN A 1 324 ? 6.582 -45.125 -6.215 1 97.06 324 ASN A O 1
ATOM 2484 N N . LYS A 1 325 ? 5.5 -44.062 -7.762 1 97.44 325 LYS A N 1
ATOM 2485 C CA . LYS A 1 325 ? 4.242 -44.75 -7.551 1 97.44 325 LYS A CA 1
ATOM 2486 C C . LYS A 1 325 ? 3.791 -44.656 -6.098 1 97.44 325 LYS A C 1
ATOM 2488 O O . LYS A 1 325 ? 3.346 -45.656 -5.508 1 97.44 325 LYS A O 1
ATOM 2493 N N . SER A 1 326 ? 4.078 -43.5 -5.586 1 96.75 326 SER A N 1
ATOM 2494 C CA . SER A 1 326 ? 3.59 -43.188 -4.246 1 96.75 326 SER A CA 1
ATOM 2495 C C . SER A 1 326 ? 2.195 -42.562 -4.293 1 96.75 326 SER A C 1
ATOM 2497 O O . SER A 1 326 ? 1.629 -42.375 -5.371 1 96.75 326 SER A O 1
ATOM 2499 N N . GLU A 1 327 ? 1.655 -42.375 -3.164 1 97.06 327 GLU A N 1
ATOM 2500 C CA . GLU A 1 327 ? 0.332 -41.75 -3.078 1 97.06 327 GLU A CA 1
ATOM 2501 C C . GLU A 1 327 ? 0.314 -40.375 -3.75 1 97.06 327 GLU A C 1
ATOM 2503 O O . GLU A 1 327 ? 1.211 -39.562 -3.529 1 97.06 327 GLU A O 1
ATOM 2508 N N . LEU A 1 328 ? -0.652 -40.156 -4.59 1 97.69 328 LEU A N 1
ATOM 2509 C CA . LEU A 1 328 ? -0.832 -38.875 -5.262 1 97.69 328 LEU A CA 1
ATOM 2510 C C . LEU A 1 328 ? -1.724 -37.969 -4.438 1 97.69 328 LEU A C 1
ATOM 2512 O O . LEU A 1 328 ? -2.883 -37.75 -4.789 1 97.69 328 LEU A O 1
ATOM 2516 N N . THR A 1 329 ? -1.22 -37.312 -3.475 1 96.25 329 THR A N 1
ATOM 2517 C CA . THR A 1 329 ? -1.938 -36.562 -2.436 1 96.25 329 THR A CA 1
ATOM 2518 C C . THR A 1 329 ? -2.662 -35.375 -3.027 1 96.25 329 THR A C 1
ATOM 2520 O O . THR A 1 329 ? -3.68 -34.938 -2.49 1 96.25 329 THR A O 1
ATOM 2523 N N . ASN A 1 330 ? -2.195 -34.812 -4.18 1 97.44 330 ASN A N 1
ATOM 2524 C CA . ASN A 1 330 ? -2.752 -33.594 -4.754 1 97.44 330 ASN A CA 1
ATOM 2525 C C . ASN A 1 330 ? -3.654 -33.906 -5.945 1 97.44 330 ASN A C 1
ATOM 2527 O O . ASN A 1 330 ? -3.93 -33 -6.758 1 97.44 330 ASN A O 1
ATOM 2531 N N . ARG A 1 331 ? -4.023 -35.125 -6.047 1 97.31 331 ARG A N 1
ATOM 2532 C CA . ARG A 1 331 ? -4.895 -35.531 -7.141 1 97.31 331 ARG A CA 1
ATOM 2533 C C . ARG A 1 331 ? -6.27 -34.906 -7.02 1 97.31 331 ARG A C 1
ATOM 2535 O O . ARG A 1 331 ? -6.805 -34.75 -5.918 1 97.31 331 ARG A O 1
ATOM 2542 N N . VAL A 1 332 ? -6.75 -34.469 -8.172 1 95.06 332 VAL A N 1
ATOM 2543 C CA . VAL A 1 332 ? -8.086 -33.875 -8.203 1 95.06 332 VAL A CA 1
ATOM 2544 C C . VAL A 1 332 ? -9.117 -34.969 -8.477 1 95.06 332 VAL A C 1
ATOM 2546 O O . VAL A 1 332 ? -8.836 -35.938 -9.188 1 95.06 332 VAL A O 1
ATOM 2549 N N . MET B 1 1 ? -11.344 37.844 17.438 1 95.12 1 MET B N 1
ATOM 2550 C CA . MET B 1 1 ? -10.125 38.281 16.766 1 95.12 1 MET B CA 1
ATOM 2551 C C . MET B 1 1 ? -10.133 37.875 15.297 1 95.12 1 MET B C 1
ATOM 2553 O O . MET B 1 1 ? -10.914 37.031 14.891 1 95.12 1 MET B O 1
ATOM 2557 N N . LYS B 1 2 ? -9.344 38.594 14.539 1 98 2 LYS B N 1
ATOM 2558 C CA . LYS B 1 2 ? -9.07 38.219 13.148 1 98 2 LYS B CA 1
ATOM 2559 C C . LYS B 1 2 ? -7.816 37.375 13.047 1 98 2 LYS B C 1
ATOM 2561 O O . LYS B 1 2 ? -6.781 37.688 13.633 1 98 2 LYS B O 1
ATOM 2566 N N . ILE B 1 3 ? -7.953 36.219 12.367 1 98.62 3 ILE B N 1
ATOM 2567 C CA . ILE B 1 3 ? -6.863 35.281 12.281 1 98.62 3 ILE B CA 1
ATOM 2568 C C . ILE B 1 3 ? -6.535 34.969 10.812 1 98.62 3 ILE B C 1
ATOM 2570 O O . ILE B 1 3 ? -7.406 34.562 10.047 1 98.62 3 ILE B O 1
ATOM 2574 N N . ALA B 1 4 ? -5.289 35.219 10.43 1 98.81 4 ALA B N 1
ATOM 2575 C CA . ALA B 1 4 ? -4.844 34.969 9.055 1 98.81 4 ALA B CA 1
ATOM 2576 C C . ALA B 1 4 ? -4.176 33.625 8.914 1 98.81 4 ALA B C 1
ATOM 2578 O O . ALA B 1 4 ? -3.275 33.281 9.688 1 98.81 4 ALA B O 1
ATOM 2579 N N . PHE B 1 5 ? -4.648 32.812 7.969 1 98.69 5 PHE B N 1
ATOM 2580 C CA . PHE B 1 5 ? -4.039 31.547 7.621 1 98.69 5 PHE B CA 1
ATOM 2581 C C . PHE B 1 5 ? -3.25 31.656 6.324 1 98.69 5 PHE B C 1
ATOM 2583 O O . PHE B 1 5 ? -3.775 32.125 5.309 1 98.69 5 PHE B O 1
ATOM 2590 N N . PHE B 1 6 ? -2.006 31.281 6.379 1 98.25 6 PHE B N 1
ATOM 2591 C CA . PHE B 1 6 ? -1.179 31.266 5.176 1 98.25 6 PHE B CA 1
ATOM 2592 C C . PHE B 1 6 ? -1 29.859 4.645 1 98.25 6 PHE B C 1
ATOM 2594 O O . PHE B 1 6 ? -1.261 28.875 5.355 1 98.25 6 PHE B O 1
ATOM 2601 N N . SER B 1 7 ? -0.637 29.703 3.307 1 95.69 7 SER B N 1
ATOM 2602 C CA . SER B 1 7 ? -0.352 28.438 2.648 1 95.69 7 SER B CA 1
ATOM 2603 C C . SER B 1 7 ? -1.529 27.469 2.766 1 95.69 7 SER B C 1
ATOM 2605 O O . SER B 1 7 ? -1.349 26.297 3.1 1 95.69 7 SER B O 1
ATOM 2607 N N . THR B 1 8 ? -2.742 28.031 2.596 1 96.5 8 THR B N 1
ATOM 2608 C CA . THR B 1 8 ? -3.934 27.203 2.781 1 96.5 8 THR B CA 1
ATOM 2609 C C . THR B 1 8 ? -4.426 26.656 1.443 1 96.5 8 THR B C 1
ATOM 2611 O O . THR B 1 8 ? -4.352 27.344 0.422 1 96.5 8 THR B O 1
ATOM 2614 N N . HIS B 1 9 ? -4.762 25.484 1.48 1 94.94 9 HIS B N 1
ATOM 2615 C CA . HIS B 1 9 ? -5.449 24.828 0.369 1 94.94 9 HIS B CA 1
ATOM 2616 C C . HIS B 1 9 ? -6.887 24.484 0.737 1 94.94 9 HIS B C 1
ATOM 2618 O O . HIS B 1 9 ? -7.293 24.641 1.889 1 94.94 9 HIS B O 1
ATOM 2624 N N . SER B 1 10 ? -7.645 24 -0.245 1 95.94 10 SER B N 1
ATOM 2625 C CA . SER B 1 10 ? -9.07 23.766 -0.05 1 95.94 10 SER B CA 1
ATOM 2626 C C . SER B 1 10 ? -9.32 22.812 1.104 1 95.94 10 SER B C 1
ATOM 2628 O O . SER B 1 10 ? -10.242 23.016 1.901 1 95.94 10 SER B O 1
ATOM 2630 N N . TYR B 1 11 ? -8.516 21.797 1.197 1 95.19 11 TYR B N 1
ATOM 2631 C CA . TYR B 1 11 ? -8.711 20.797 2.236 1 95.19 11 TYR B CA 1
ATOM 2632 C C . TYR B 1 11 ? -8.406 21.375 3.615 1 95.19 11 TYR B C 1
ATOM 2634 O O . TYR B 1 11 ? -9.023 20.969 4.609 1 95.19 11 TYR B O 1
ATOM 2642 N N . ASP B 1 12 ? -7.492 22.344 3.703 1 96.56 12 ASP B N 1
ATOM 2643 C CA . ASP B 1 12 ? -7.223 23.031 4.961 1 96.56 12 ASP B CA 1
ATOM 2644 C C . ASP B 1 12 ? -8.422 23.859 5.398 1 96.56 12 ASP B C 1
ATOM 2646 O O . ASP B 1 12 ? -8.859 23.781 6.547 1 96.56 12 ASP B O 1
ATOM 2650 N N . ILE B 1 13 ? -8.867 24.625 4.434 1 97.94 13 ILE B N 1
ATOM 2651 C CA . ILE B 1 13 ? -9.945 25.578 4.68 1 97.94 13 ILE B CA 1
ATOM 2652 C C . ILE B 1 13 ? -11.188 24.844 5.168 1 97.94 13 ILE B C 1
ATOM 2654 O O . ILE B 1 13 ? -11.797 25.234 6.168 1 97.94 13 ILE B O 1
ATOM 2658 N N . GLU B 1 14 ? -11.445 23.766 4.469 1 97.75 14 GLU B N 1
ATOM 2659 C CA . GLU B 1 14 ? -12.609 22.969 4.84 1 97.75 14 GLU B CA 1
ATOM 2660 C C . GLU B 1 14 ? -12.477 22.422 6.254 1 97.75 14 GLU B C 1
ATOM 2662 O O . GLU B 1 14 ? -13.406 22.531 7.059 1 97.75 14 GLU B O 1
ATOM 2667 N N . SER B 1 15 ? -11.398 21.859 6.566 1 97.75 15 SER B N 1
ATOM 2668 C CA . SER B 1 15 ? -11.172 21.25 7.875 1 97.75 15 SER B CA 1
ATOM 2669 C C . SER B 1 15 ? -11.18 22.312 8.977 1 97.75 15 SER B C 1
ATOM 2671 O O . SER B 1 15 ? -11.797 22.109 10.023 1 97.75 15 SER B O 1
ATOM 2673 N N . MET B 1 16 ? -10.523 23.438 8.734 1 98.5 16 MET B N 1
ATOM 2674 C CA . MET B 1 16 ? -10.43 24.5 9.727 1 98.5 16 MET B CA 1
ATOM 2675 C C . MET B 1 16 ? -11.805 25.125 9.984 1 98.5 16 MET B C 1
ATOM 2677 O O . MET B 1 16 ? -12.164 25.375 11.133 1 98.5 16 MET B O 1
ATOM 2681 N N . ASN B 1 17 ? -12.539 25.344 8.938 1 98.56 17 ASN B N 1
ATOM 2682 C CA . ASN B 1 17 ? -13.875 25.922 9.102 1 98.56 17 ASN B CA 1
ATOM 2683 C C . ASN B 1 17 ? -14.812 24.969 9.836 1 98.56 17 ASN B C 1
ATOM 2685 O O . ASN B 1 17 ? -15.531 25.391 10.75 1 98.56 17 ASN B O 1
ATOM 2689 N N . ASN B 1 18 ? -14.812 23.734 9.391 1 98.12 18 ASN B N 1
ATOM 2690 C CA . ASN B 1 18 ? -15.68 22.75 10.039 1 98.12 18 ASN B CA 1
ATOM 2691 C C . ASN B 1 18 ? -15.367 22.625 11.523 1 98.12 18 ASN B C 1
ATOM 2693 O O . ASN B 1 18 ? -16.266 22.656 12.367 1 98.12 18 ASN B O 1
ATOM 2697 N N . THR B 1 19 ? -14.141 22.516 11.867 1 98.19 19 THR B N 1
ATOM 2698 C CA . THR B 1 19 ? -13.734 22.359 13.258 1 98.19 19 THR B CA 1
ATOM 2699 C C . THR B 1 19 ? -13.953 23.656 14.031 1 98.19 19 THR B C 1
ATOM 2701 O O . THR B 1 19 ? -14.344 23.625 15.203 1 98.19 19 THR B O 1
ATOM 2704 N N . GLY B 1 20 ? -13.633 24.812 13.391 1 98.38 20 GLY B N 1
ATOM 2705 C CA . GLY B 1 20 ? -13.875 26.094 14.016 1 98.38 20 GLY B CA 1
ATOM 2706 C C . GLY B 1 20 ? -15.32 26.297 14.438 1 98.38 20 GLY B C 1
ATOM 2707 O O . GLY B 1 20 ? -15.594 26.781 15.531 1 98.38 20 GLY B O 1
ATOM 2708 N N . LYS B 1 21 ? -16.234 25.844 13.562 1 98.38 21 LYS B N 1
ATOM 2709 C CA . LYS B 1 21 ? -17.656 25.922 13.867 1 98.38 21 LYS B CA 1
ATOM 2710 C C . LYS B 1 21 ? -18.031 24.953 14.992 1 98.38 21 LYS B C 1
ATOM 2712 O O . LYS B 1 21 ? -18.734 25.344 15.93 1 98.38 21 LYS B O 1
ATOM 2717 N N . ALA B 1 22 ? -17.547 23.797 14.883 1 97.81 22 ALA B N 1
ATOM 2718 C CA . ALA B 1 22 ? -17.875 22.766 15.867 1 97.81 22 ALA B CA 1
ATOM 2719 C C . ALA B 1 22 ? -17.359 23.141 17.25 1 97.81 22 ALA B C 1
ATOM 2721 O O . ALA B 1 22 ? -17.984 22.828 18.266 1 97.81 22 ALA B O 1
ATOM 2722 N N . GLU B 1 23 ? -16.25 23.891 17.297 1 97.31 23 GLU B N 1
ATOM 2723 C CA . GLU B 1 23 ? -15.594 24.219 18.562 1 97.31 23 GLU B CA 1
ATOM 2724 C C . GLU B 1 23 ? -16.031 25.578 19.078 1 97.31 23 GLU B C 1
ATOM 2726 O O . GLU B 1 23 ? -15.57 26.031 20.125 1 97.31 23 GLU B O 1
ATOM 2731 N N . GLY B 1 24 ? -16.797 26.234 18.328 1 96.5 24 GLY B N 1
ATOM 2732 C CA . GLY B 1 24 ? -17.344 27.531 18.75 1 96.5 24 GLY B CA 1
ATOM 2733 C C . GLY B 1 24 ? -16.375 28.672 18.547 1 96.5 24 GLY B C 1
ATOM 2734 O O . GLY B 1 24 ? -16.547 29.75 19.125 1 96.5 24 GLY B O 1
ATOM 2735 N N . VAL B 1 25 ? -15.367 28.422 17.797 1 97.75 25 VAL B N 1
ATOM 2736 C CA . VAL B 1 25 ? -14.414 29.484 17.484 1 97.75 25 VAL B CA 1
ATOM 2737 C C . VAL B 1 25 ? -14.977 30.375 16.391 1 97.75 25 VAL B C 1
ATOM 2739 O O . VAL B 1 25 ? -14.742 31.594 16.391 1 97.75 25 VAL B O 1
ATOM 2742 N N . LEU B 1 26 ? -15.641 29.781 15.484 1 95.88 26 LEU B N 1
ATOM 2743 C CA . LEU B 1 26 ? -16.453 30.5 14.5 1 95.88 26 LEU B CA 1
ATOM 2744 C C . LEU B 1 26 ? -17.922 30.516 14.914 1 95.88 26 LEU B C 1
ATOM 2746 O O . LEU B 1 26 ? -18.422 29.531 15.453 1 95.88 26 LEU B O 1
ATOM 2750 N N . PRO B 1 27 ? -18.578 31.672 14.844 1 95.25 27 PRO B N 1
ATOM 2751 C CA . PRO B 1 27 ? -18.125 32.906 14.195 1 95.25 27 PRO B CA 1
ATOM 2752 C C . PRO B 1 27 ? -17.547 33.906 15.18 1 95.25 27 PRO B C 1
ATOM 2754 O O . PRO B 1 27 ? -17.406 35.094 14.859 1 95.25 27 PRO B O 1
ATOM 2757 N N . GLU B 1 28 ? -17.188 33.469 16.391 1 96.19 28 GLU B N 1
ATOM 2758 C CA . GLU B 1 28 ? -16.641 34.406 17.391 1 96.19 28 GLU B CA 1
ATOM 2759 C C . GLU B 1 28 ? -15.367 35.062 16.891 1 96.19 28 GLU B C 1
ATOM 2761 O O . GLU B 1 28 ? -15.094 36.219 17.234 1 96.19 28 GLU B O 1
ATOM 2766 N N . HIS B 1 29 ? -14.617 34.312 16.219 1 97.62 29 HIS B N 1
ATOM 2767 C CA . HIS B 1 29 ? -13.43 34.844 15.539 1 97.62 29 HIS B CA 1
ATOM 2768 C C . HIS B 1 29 ? -13.594 34.781 14.023 1 97.62 29 HIS B C 1
ATOM 2770 O O . HIS B 1 29 ? -14.5 34.125 13.516 1 97.62 29 HIS B O 1
ATOM 2776 N N . GLN B 1 30 ? -12.734 35.531 13.375 1 97.94 30 GLN B N 1
ATOM 2777 C CA . GLN B 1 30 ? -12.781 35.594 11.922 1 97.94 30 GLN B CA 1
ATOM 2778 C C . GLN B 1 30 ? -11.523 35 11.305 1 97.94 30 GLN B C 1
ATOM 2780 O O . GLN B 1 30 ? -10.406 35.375 11.664 1 97.94 30 GLN B O 1
ATOM 2785 N N . PHE B 1 31 ? -11.781 34.062 10.414 1 98.56 31 PHE B N 1
ATOM 2786 C CA . PHE B 1 31 ? -10.664 33.438 9.711 1 98.56 31 PHE B CA 1
ATOM 2787 C C . PHE B 1 31 ? -10.477 34.062 8.336 1 98.56 31 PHE B C 1
ATOM 2789 O O . PHE B 1 31 ? -11.445 34.281 7.602 1 98.56 31 PHE B O 1
ATOM 2796 N N . GLU B 1 32 ? -9.289 34.438 8.023 1 98.38 32 GLU B N 1
ATOM 2797 C CA . GLU B 1 32 ? -8.898 34.875 6.68 1 98.38 32 GLU B CA 1
ATOM 2798 C C . GLU B 1 32 ? -7.844 33.938 6.094 1 98.38 32 GLU B C 1
ATOM 2800 O O . GLU B 1 32 ? -6.793 33.719 6.699 1 98.38 32 GLU B O 1
ATOM 2805 N N . TYR B 1 33 ? -8.141 33.406 4.898 1 98.5 33 TYR B N 1
ATOM 2806 C CA . TYR B 1 33 ? -7.258 32.406 4.312 1 98.5 33 TYR B CA 1
ATOM 2807 C C . TYR B 1 33 ? -6.492 32.969 3.127 1 98.5 33 TYR B C 1
ATOM 2809 O O . TYR B 1 33 ? -7.066 33.688 2.289 1 98.5 33 TYR B O 1
ATOM 2817 N N . PHE B 1 34 ? -5.223 32.688 3.088 1 98 34 PHE B N 1
ATOM 2818 C CA . PHE B 1 34 ? -4.371 33.031 1.955 1 98 34 PHE B CA 1
ATOM 2819 C C . PHE B 1 34 ? -3.662 31.797 1.42 1 98 34 PHE B C 1
ATOM 2821 O O . PHE B 1 34 ? -3.18 30.969 2.193 1 98 34 PHE B O 1
ATOM 2828 N N . THR B 1 35 ? -3.598 31.609 0.131 1 95.06 35 THR B N 1
ATOM 2829 C CA . THR B 1 35 ? -2.848 30.516 -0.479 1 95.06 35 THR B CA 1
ATOM 2830 C C . THR B 1 35 ? -1.354 30.828 -0.504 1 95.06 35 THR B C 1
ATOM 2832 O O . THR B 1 35 ? -0.523 29.922 -0.581 1 95.06 35 THR B O 1
ATOM 2835 N N . THR B 1 36 ? -1.054 32.062 -0.383 1 95.44 36 THR B N 1
ATOM 2836 C CA . THR B 1 36 ? 0.324 32.531 -0.449 1 95.44 36 THR B CA 1
ATOM 2837 C C . THR B 1 36 ? 1.099 32.125 0.8 1 95.44 36 THR B C 1
ATOM 2839 O O . THR B 1 36 ? 0.548 32.125 1.902 1 95.44 36 THR B O 1
ATOM 2842 N N . ARG B 1 37 ? 2.396 31.781 0.61 1 95.88 37 ARG B N 1
ATOM 2843 C CA . ARG B 1 37 ? 3.273 31.469 1.734 1 95.88 37 ARG B CA 1
ATOM 2844 C C . ARG B 1 37 ? 3.609 32.719 2.531 1 95.88 37 ARG B C 1
ATOM 2846 O O . ARG B 1 37 ? 3.785 33.812 1.957 1 95.88 37 ARG B O 1
ATOM 2853 N N . LEU B 1 38 ? 3.709 32.594 3.793 1 98.12 38 LEU B N 1
ATOM 2854 C CA . LEU B 1 38 ? 4.164 33.688 4.629 1 98.12 38 LEU B CA 1
ATOM 2855 C C . LEU B 1 38 ? 5.664 33.938 4.457 1 98.12 38 LEU B C 1
ATOM 2857 O O . LEU B 1 38 ? 6.445 32.969 4.473 1 98.12 38 LEU B O 1
ATOM 2861 N N . ASN B 1 39 ? 6.047 35 4.207 1 97.81 39 ASN B N 1
ATOM 2862 C CA . ASN B 1 39 ? 7.398 35.562 4.309 1 97.81 39 ASN B CA 1
ATOM 2863 C C . ASN B 1 39 ? 7.383 37.062 4.605 1 97.81 39 ASN B C 1
ATOM 2865 O O . ASN B 1 39 ? 6.324 37.625 4.844 1 97.81 39 ASN B O 1
ATOM 2869 N N . ALA B 1 40 ? 8.602 37.656 4.629 1 98 40 ALA B N 1
ATOM 2870 C CA . ALA B 1 40 ? 8.68 39.062 4.977 1 98 40 ALA B CA 1
ATOM 2871 C C . ALA B 1 40 ? 7.883 39.938 3.998 1 98 40 ALA B C 1
ATOM 2873 O O . ALA B 1 40 ? 7.293 40.938 4.387 1 98 40 ALA B O 1
ATOM 2874 N N . GLN B 1 41 ? 7.82 39.562 2.803 1 97.56 41 GLN B N 1
ATOM 2875 C CA . GLN B 1 41 ? 7.137 40.312 1.771 1 97.56 41 GLN B CA 1
ATOM 2876 C C . GLN B 1 41 ? 5.621 40.156 1.881 1 97.56 41 GLN B C 1
ATOM 2878 O O . GLN B 1 41 ? 4.875 41.125 1.665 1 97.56 41 GLN B O 1
ATOM 2883 N N . THR B 1 42 ? 5.184 38.969 2.219 1 98.19 42 THR B N 1
ATOM 2884 C CA . THR B 1 42 ? 3.752 38.688 2.188 1 98.19 42 THR B CA 1
ATOM 2885 C C . THR B 1 42 ? 3.125 38.938 3.557 1 98.19 42 THR B C 1
ATOM 2887 O O . THR B 1 42 ? 1.9 38.906 3.699 1 98.19 42 THR B O 1
ATOM 2890 N N . ALA B 1 43 ? 3.904 39.219 4.562 1 98.5 43 ALA B N 1
ATOM 2891 C CA . ALA B 1 43 ? 3.434 39.406 5.93 1 98.5 43 ALA B CA 1
ATOM 2892 C C . ALA B 1 43 ? 2.404 40.531 6 1 98.5 43 ALA B C 1
ATOM 2894 O O . ALA B 1 43 ? 1.537 40.531 6.875 1 98.5 43 ALA B O 1
ATOM 2895 N N . THR B 1 44 ? 2.459 41.469 5.105 1 97.94 44 THR B N 1
ATOM 2896 C CA . THR B 1 44 ? 1.563 42.625 5.086 1 97.94 44 THR B CA 1
ATOM 2897 C C . THR B 1 44 ? 0.116 42.188 4.895 1 97.94 44 THR B C 1
ATOM 2899 O O . THR B 1 44 ? -0.813 42.875 5.293 1 97.94 44 THR B O 1
ATOM 2902 N N . LEU B 1 45 ? -0.07 41.031 4.281 1 98.19 45 LEU B N 1
ATOM 2903 C CA . LEU B 1 45 ? -1.412 40.5 4.059 1 98.19 45 LEU B CA 1
ATOM 2904 C C . LEU B 1 45 ? -2.141 40.281 5.383 1 98.19 45 LEU B C 1
ATOM 2906 O O . LEU B 1 45 ? -3.373 40.281 5.426 1 98.19 45 LEU B O 1
ATOM 2910 N N . ALA B 1 46 ? -1.418 40.156 6.465 1 98.44 46 ALA B N 1
ATOM 2911 C CA . ALA B 1 46 ? -1.993 39.844 7.773 1 98.44 46 ALA B CA 1
ATOM 2912 C C . ALA B 1 46 ? -2.217 41.125 8.586 1 98.44 46 ALA B C 1
ATOM 2914 O O . ALA B 1 46 ? -2.479 41.062 9.789 1 98.44 46 ALA B O 1
ATOM 2915 N N . GLU B 1 47 ? -2.029 42.281 7.914 1 98.25 47 GLU B N 1
ATOM 2916 C CA . GLU B 1 47 ? -2.246 43.531 8.633 1 98.25 47 GLU B CA 1
ATOM 2917 C C . GLU B 1 47 ? -3.619 43.562 9.297 1 98.25 47 GLU B C 1
ATOM 2919 O O . GLU B 1 47 ? -4.629 43.25 8.656 1 98.25 47 GLU B O 1
ATOM 2924 N N . GLY B 1 48 ? -3.654 43.938 10.57 1 98 48 GLY B N 1
ATOM 2925 C CA . GLY B 1 48 ? -4.898 44.031 11.32 1 98 48 GLY B CA 1
ATOM 2926 C C . GLY B 1 48 ? -5.301 42.719 11.961 1 98 48 GLY B C 1
ATOM 2927 O O . GLY B 1 48 ? -6.25 42.656 12.742 1 98 48 GLY B O 1
ATOM 2928 N N . CYS B 1 49 ? -4.594 41.625 11.68 1 98.44 49 CYS B N 1
ATOM 2929 C CA . CYS B 1 49 ? -4.895 40.312 12.273 1 98.44 49 CYS B CA 1
ATOM 2930 C C . CYS B 1 49 ? -4.137 40.125 13.586 1 98.44 49 CYS B C 1
ATOM 2932 O O . CYS B 1 49 ? -2.926 40.344 13.648 1 98.44 49 CYS B O 1
ATOM 2934 N N . GLU B 1 50 ? -4.828 39.719 14.531 1 98.38 50 GLU B N 1
ATOM 2935 C CA . GLU B 1 50 ? -4.223 39.531 15.844 1 98.38 50 GLU B CA 1
ATOM 2936 C C . GLU B 1 50 ? -3.434 38.219 15.898 1 98.38 50 GLU B C 1
ATOM 2938 O O . GLU B 1 50 ? -2.482 38.094 16.672 1 98.38 50 GLU B O 1
ATOM 2943 N N . ALA B 1 51 ? -3.816 37.219 15.109 1 98.69 51 ALA B N 1
ATOM 2944 C CA . ALA B 1 51 ? -3.123 35.938 15.055 1 98.69 51 ALA B CA 1
ATOM 2945 C C . ALA B 1 51 ? -2.844 35.5 13.617 1 98.69 51 ALA B C 1
ATOM 2947 O O . ALA B 1 51 ? -3.588 35.875 12.703 1 98.69 51 ALA B O 1
ATOM 2948 N N . VAL B 1 52 ? -1.768 34.781 13.5 1 98.81 52 VAL B N 1
ATOM 2949 C CA . VAL B 1 52 ? -1.381 34.219 12.203 1 98.81 52 VAL B CA 1
ATOM 2950 C C . VAL B 1 52 ? -1.104 32.75 12.328 1 98.81 52 VAL B C 1
ATOM 2952 O O . VAL B 1 52 ? -0.483 32.281 13.305 1 98.81 52 VAL B O 1
ATOM 2955 N N . VAL B 1 53 ? -1.659 31.953 11.398 1 98.69 53 VAL B N 1
ATOM 2956 C CA . VAL B 1 53 ? -1.454 30.516 11.336 1 98.69 53 VAL B CA 1
ATOM 2957 C C . VAL B 1 53 ? -0.604 30.172 10.117 1 98.69 53 VAL B C 1
ATOM 2959 O O . VAL B 1 53 ? -0.926 30.562 8.992 1 98.69 53 VAL B O 1
ATOM 2962 N N . ILE B 1 54 ? 0.487 29.406 10.359 1 98.25 54 ILE B N 1
ATOM 2963 C CA . ILE B 1 54 ? 1.371 29.094 9.242 1 98.25 54 ILE B CA 1
ATOM 2964 C C . ILE B 1 54 ? 1.607 27.578 9.18 1 98.25 54 ILE B C 1
ATOM 2966 O O . ILE B 1 54 ? 1.099 26.828 10.016 1 98.25 54 ILE B O 1
ATOM 2970 N N . PHE B 1 55 ? 2.305 27.141 8.062 1 94.88 55 PHE B N 1
ATOM 2971 C CA . PHE B 1 55 ? 2.625 25.75 7.797 1 94.88 55 PHE B CA 1
ATOM 2972 C C . PHE B 1 55 ? 4.105 25.578 7.484 1 94.88 55 PHE B C 1
ATOM 2974 O O . PHE B 1 55 ? 4.879 26.531 7.59 1 94.88 55 PHE B O 1
ATOM 2981 N N . VAL B 1 56 ? 4.508 24.406 7.137 1 89.06 56 VAL B N 1
ATOM 2982 C CA . VAL B 1 56 ? 5.91 24 7.105 1 89.06 56 VAL B CA 1
ATOM 2983 C C . VAL B 1 56 ? 6.66 24.797 6.043 1 89.06 56 VAL B C 1
ATOM 2985 O O . VAL B 1 56 ? 7.875 24.969 6.137 1 89.06 56 VAL B O 1
ATOM 2988 N N . ASN B 1 57 ? 5.996 25.281 5.035 1 88.75 57 ASN B N 1
ATOM 2989 C CA . ASN B 1 57 ? 6.695 25.922 3.93 1 88.75 57 ASN B CA 1
ATOM 2990 C C . ASN B 1 57 ? 6.73 27.438 4.098 1 88.75 57 ASN B C 1
ATOM 2992 O O . ASN B 1 57 ? 7.301 28.156 3.264 1 88.75 57 ASN B O 1
ATOM 2996 N N . ASP B 1 58 ? 6.152 27.938 5.137 1 95.31 58 ASP B N 1
ATOM 2997 C CA . ASP B 1 58 ? 6.18 29.375 5.441 1 95.31 58 ASP B CA 1
ATOM 2998 C C . ASP B 1 58 ? 7.5 29.766 6.102 1 95.31 58 ASP B C 1
ATOM 3000 O O . ASP B 1 58 ? 8.273 28.906 6.512 1 95.31 58 ASP B O 1
ATOM 3004 N N . THR B 1 59 ? 7.742 31.016 6.02 1 96.56 59 THR B N 1
ATOM 3005 C CA . THR B 1 59 ? 8.945 31.562 6.637 1 96.56 59 THR B CA 1
ATOM 3006 C C . THR B 1 59 ? 8.594 32.688 7.625 1 96.56 59 THR B C 1
ATOM 3008 O O . THR B 1 59 ? 8.133 33.75 7.227 1 96.56 59 THR B O 1
ATOM 3011 N N . ALA B 1 60 ? 8.773 32.406 8.898 1 98.25 60 ALA B N 1
ATOM 3012 C CA . ALA B 1 60 ? 8.594 33.375 9.961 1 98.25 60 ALA B CA 1
ATOM 3013 C C . ALA B 1 60 ? 9.93 33.781 10.578 1 98.25 60 ALA B C 1
ATOM 3015 O O . ALA B 1 60 ? 10.141 33.594 11.773 1 98.25 60 ALA B O 1
ATOM 3016 N N . ASP B 1 61 ? 10.758 34.344 9.695 1 98.06 61 ASP B N 1
ATOM 3017 C CA . ASP B 1 61 ? 12.055 34.844 10.156 1 98.06 61 ASP B CA 1
ATOM 3018 C C . ASP B 1 61 ? 11.922 36.188 10.828 1 98.06 61 ASP B C 1
ATOM 3020 O O . ASP B 1 61 ? 10.812 36.688 11.039 1 98.06 61 ASP B O 1
ATOM 3024 N N . ALA B 1 62 ? 13.031 36.812 11.242 1 98.56 62 ALA B N 1
ATOM 3025 C CA . ALA B 1 62 ? 13.023 38.062 11.984 1 98.56 62 ALA B CA 1
ATOM 3026 C C . ALA B 1 62 ? 12.258 39.156 11.227 1 98.56 62 ALA B C 1
ATOM 3028 O O . ALA B 1 62 ? 11.414 39.844 11.805 1 98.56 62 ALA B O 1
ATOM 3029 N N . ALA B 1 63 ? 12.547 39.281 9.984 1 98.69 63 ALA B N 1
ATOM 3030 C CA . ALA B 1 63 ? 11.906 40.312 9.172 1 98.69 63 ALA B CA 1
ATOM 3031 C C . ALA B 1 63 ? 10.398 40.094 9.102 1 98.69 63 ALA B C 1
ATOM 3033 O O . ALA B 1 63 ? 9.625 41.031 9.273 1 98.69 63 ALA B O 1
ATOM 3034 N N . ALA B 1 64 ? 9.969 38.906 8.852 1 98.75 64 ALA B N 1
ATOM 3035 C CA . ALA B 1 64 ? 8.547 38.594 8.75 1 98.75 64 ALA B CA 1
ATOM 3036 C C . ALA B 1 64 ? 7.844 38.812 10.086 1 98.75 64 ALA B C 1
ATOM 3038 O O . ALA B 1 64 ? 6.758 39.406 10.125 1 98.75 64 ALA B O 1
ATOM 3039 N N . LEU B 1 65 ? 8.43 38.375 11.172 1 98.81 65 LEU B N 1
ATOM 3040 C CA . LEU B 1 65 ? 7.832 38.469 12.5 1 98.81 65 LEU B CA 1
ATOM 3041 C C . LEU B 1 65 ? 7.664 39.938 12.906 1 98.81 65 LEU B C 1
ATOM 3043 O O . LEU B 1 65 ? 6.641 40.312 13.484 1 98.81 65 LEU B O 1
ATOM 3047 N N . ARG B 1 66 ? 8.633 40.75 12.672 1 98.69 66 ARG B N 1
ATOM 3048 C CA . ARG B 1 66 ? 8.562 42.156 13.016 1 98.69 66 ARG B CA 1
ATOM 3049 C C . ARG B 1 66 ? 7.484 42.875 12.203 1 98.69 66 ARG B C 1
ATOM 3051 O O . ARG B 1 66 ? 6.781 43.719 12.727 1 98.69 66 ARG B O 1
ATOM 3058 N N . LYS B 1 67 ? 7.434 42.469 10.961 1 98.62 67 LYS B N 1
ATOM 3059 C CA . LYS B 1 67 ? 6.379 43.031 10.125 1 98.62 67 LYS B CA 1
ATOM 3060 C C . LYS B 1 67 ? 5 42.625 10.617 1 98.62 67 LYS B C 1
ATOM 3062 O O . LYS B 1 67 ? 4.074 43.438 10.656 1 98.62 67 LYS B O 1
ATOM 3067 N N . LEU B 1 68 ? 4.812 41.375 10.914 1 98.75 68 LEU B N 1
ATOM 3068 C CA . LEU B 1 68 ? 3.559 40.875 11.477 1 98.75 68 LEU B CA 1
ATOM 3069 C C . LEU B 1 68 ? 3.199 41.625 12.75 1 98.75 68 LEU B C 1
ATOM 3071 O O . LEU B 1 68 ? 2.062 42.094 12.906 1 98.75 68 LEU B O 1
ATOM 3075 N N . HIS B 1 69 ? 4.16 41.781 13.648 1 98.69 69 HIS B N 1
ATOM 3076 C CA . HIS B 1 69 ? 3.951 42.469 14.914 1 98.69 69 HIS B CA 1
ATOM 3077 C C . HIS B 1 69 ? 3.551 43.906 14.695 1 98.69 69 HIS B C 1
ATOM 3079 O O . HIS B 1 69 ? 2.629 44.406 15.344 1 98.69 69 HIS B O 1
ATOM 3085 N N . ALA B 1 70 ? 4.266 44.562 13.82 1 98.38 70 ALA B N 1
ATOM 3086 C CA . ALA B 1 70 ? 3.961 45.969 13.5 1 98.38 70 ALA B CA 1
ATOM 3087 C C . ALA B 1 70 ? 2.541 46.094 12.961 1 98.38 70 ALA B C 1
ATOM 3089 O O . ALA B 1 70 ? 1.888 47.125 13.172 1 98.38 70 ALA B O 1
ATOM 3090 N N . GLY B 1 71 ? 2.119 45.062 12.289 1 98.12 71 GLY B N 1
ATOM 3091 C CA . GLY B 1 71 ? 0.79 45.094 11.695 1 98.12 71 GLY B CA 1
ATOM 3092 C C . GLY B 1 71 ? -0.302 44.719 12.672 1 98.12 71 GLY B C 1
ATOM 3093 O O . GLY B 1 71 ? -1.488 44.75 12.344 1 98.12 71 GLY B O 1
ATOM 3094 N N . GLY B 1 72 ? 0.058 44.281 13.883 1 98.19 72 GLY B N 1
ATOM 3095 C CA . GLY B 1 72 ? -0.956 44.031 14.891 1 98.19 72 GLY B CA 1
ATOM 3096 C C . GLY B 1 72 ? -0.975 42.594 15.375 1 98.19 72 GLY B C 1
ATOM 3097 O O . GLY B 1 72 ? -1.675 42.25 16.344 1 98.19 72 GLY B O 1
ATOM 3098 N N . THR B 1 73 ? -0.227 41.688 14.75 1 98.56 73 THR B N 1
ATOM 3099 C CA . THR B 1 73 ? -0.211 40.281 15.125 1 98.56 73 THR B CA 1
ATOM 3100 C C . THR B 1 73 ? 0.445 40.094 16.5 1 98.56 73 THR B C 1
ATOM 3102 O O . THR B 1 73 ? 1.496 40.688 16.766 1 98.56 73 THR B O 1
ATOM 3105 N N . ARG B 1 74 ? -0.167 39.281 17.312 1 98.5 74 ARG B N 1
ATOM 3106 C CA . ARG B 1 74 ? 0.347 39.062 18.656 1 98.5 74 ARG B CA 1
ATOM 3107 C C . ARG B 1 74 ? 0.47 37.594 18.969 1 98.5 74 ARG B C 1
ATOM 3109 O O . ARG B 1 74 ? 1.018 37.219 20.016 1 98.5 74 ARG B O 1
ATOM 3116 N N . LEU B 1 75 ? 0.028 36.688 18.109 1 98.62 75 LEU B N 1
ATOM 3117 C CA . LEU B 1 75 ? 0.031 35.219 18.281 1 98.62 75 LEU B CA 1
ATOM 3118 C C . LEU B 1 75 ? 0.405 34.531 16.984 1 98.62 75 LEU B C 1
ATOM 3120 O O . LEU B 1 75 ? -0.135 34.844 15.922 1 98.62 75 LEU B O 1
ATOM 3124 N N . LEU B 1 76 ? 1.386 33.656 17.062 1 98.81 76 LEU B N 1
ATOM 3125 C CA . LEU B 1 76 ? 1.755 32.812 15.93 1 98.81 76 LEU B CA 1
ATOM 3126 C C . LEU B 1 76 ? 1.378 31.359 16.172 1 98.81 76 LEU B C 1
ATOM 3128 O O . LEU B 1 76 ? 1.802 30.75 17.172 1 98.81 76 LEU B O 1
ATOM 3132 N N . LEU B 1 77 ? 0.585 30.844 15.32 1 98.62 77 LEU B N 1
ATOM 3133 C CA . LEU B 1 77 ? 0.139 29.453 15.406 1 98.62 77 LEU B CA 1
ATOM 3134 C C . LEU B 1 77 ? 0.716 28.625 14.258 1 98.62 77 LEU B C 1
ATOM 3136 O O . LEU B 1 77 ? 0.768 29.078 13.117 1 98.62 77 LEU B O 1
ATOM 3140 N N . LEU B 1 78 ? 1.219 27.5 14.594 1 97.94 78 LEU B N 1
ATOM 3141 C CA . LEU B 1 78 ? 1.712 26.547 13.609 1 97.94 78 LEU B CA 1
ATOM 3142 C C . LEU B 1 78 ? 0.754 25.359 13.469 1 97.94 78 LEU B C 1
ATOM 3144 O O . LEU B 1 78 ? 0.313 24.797 14.469 1 97.94 78 LEU B O 1
ATOM 3148 N N . ARG B 1 79 ? 0.404 25.031 12.266 1 95.94 79 ARG B N 1
ATOM 3149 C CA . ARG B 1 79 ? -0.427 23.859 12.055 1 95.94 79 ARG B CA 1
ATOM 3150 C C . ARG B 1 79 ? 0.427 22.641 11.719 1 95.94 79 ARG B C 1
ATOM 3152 O O . ARG B 1 79 ? 0.053 21.828 10.867 1 95.94 79 ARG B O 1
ATOM 3159 N N . CYS B 1 80 ? 1.618 22.531 12.195 1 93.88 80 CYS B N 1
ATOM 3160 C CA . CYS B 1 80 ? 2.588 21.453 12.055 1 93.88 80 CYS B CA 1
ATOM 3161 C C . CYS B 1 80 ? 3.395 21.266 13.336 1 93.88 80 CYS B C 1
ATOM 3163 O O . CYS B 1 80 ? 3.326 22.109 14.242 1 93.88 80 CYS B O 1
ATOM 3165 N N . ALA B 1 81 ? 4.059 20.188 13.438 1 90.38 81 ALA B N 1
ATOM 3166 C CA . ALA B 1 81 ? 4.855 19.906 14.625 1 90.38 81 ALA B CA 1
ATOM 3167 C C . ALA B 1 81 ? 6.18 20.672 14.594 1 90.38 81 ALA B C 1
ATOM 3169 O O . ALA B 1 81 ? 6.652 21.141 15.625 1 90.38 81 ALA B O 1
ATOM 3170 N N . GLY B 1 82 ? 6.773 20.75 13.438 1 87.25 82 GLY B N 1
ATOM 3171 C CA . GLY B 1 82 ? 8.062 21.406 13.289 1 87.25 82 GLY B CA 1
ATOM 3172 C C . GLY B 1 82 ? 7.98 22.922 13.344 1 87.25 82 GLY B C 1
ATOM 3173 O O . GLY B 1 82 ? 6.926 23.5 13.07 1 87.25 82 GLY B O 1
ATOM 3174 N N . PHE B 1 83 ? 9.047 23.578 13.773 1 92.44 83 PHE B N 1
ATOM 3175 C CA . PHE B 1 83 ? 9.039 25.031 13.898 1 92.44 83 PHE B CA 1
ATOM 3176 C C . PHE B 1 83 ? 10.367 25.625 13.438 1 92.44 83 PHE B C 1
ATOM 3178 O O . PHE B 1 83 ? 10.758 26.703 13.891 1 92.44 83 PHE B O 1
ATOM 3185 N N . ASP B 1 84 ? 11.023 24.906 12.562 1 85.38 84 ASP B N 1
ATOM 3186 C CA . ASP B 1 84 ? 12.328 25.312 12.039 1 85.38 84 ASP B CA 1
ATOM 3187 C C . ASP B 1 84 ? 12.219 26.641 11.273 1 85.38 84 ASP B C 1
ATOM 3189 O O . ASP B 1 84 ? 13.188 27.391 11.203 1 85.38 84 ASP B O 1
ATOM 3193 N N . MET B 1 85 ? 11.086 26.922 10.781 1 91.62 85 MET B N 1
ATOM 3194 C CA . MET B 1 85 ? 10.906 28.094 9.914 1 91.62 85 MET B CA 1
ATOM 3195 C C . MET B 1 85 ? 10.641 29.344 10.75 1 91.62 85 MET B C 1
ATOM 3197 O O . MET B 1 85 ? 10.484 30.438 10.195 1 91.62 85 MET B O 1
ATOM 3201 N N . VAL B 1 86 ? 10.664 29.25 12.102 1 97.62 86 VAL B N 1
ATOM 3202 C CA . VAL B 1 86 ? 10.305 30.359 12.977 1 97.62 86 VAL B CA 1
ATOM 3203 C C . VAL B 1 86 ? 11.547 30.844 13.727 1 97.62 86 VAL B C 1
ATOM 3205 O O . VAL B 1 86 ? 12.289 30.047 14.297 1 97.62 86 VAL B O 1
ATOM 3208 N N . ASP B 1 87 ? 11.867 32.125 13.688 1 98.12 87 ASP B N 1
ATOM 3209 C CA . ASP B 1 87 ? 12.867 32.75 14.562 1 98.12 87 ASP B CA 1
ATOM 3210 C C . ASP B 1 87 ? 12.328 32.906 15.984 1 98.12 87 ASP B C 1
ATOM 3212 O O . ASP B 1 87 ? 11.781 33.969 16.328 1 98.12 87 ASP B O 1
ATOM 3216 N N . LEU B 1 88 ? 12.578 31.953 16.812 1 97.94 88 LEU B N 1
ATOM 3217 C CA . LEU B 1 88 ? 11.984 31.891 18.141 1 97.94 88 LEU B CA 1
ATOM 3218 C C . LEU B 1 88 ? 12.523 33 19.031 1 97.94 88 LEU B C 1
ATOM 3220 O O . LEU B 1 88 ? 11.828 33.5 19.922 1 97.94 88 LEU B O 1
ATOM 3224 N N . GLU B 1 89 ? 13.75 33.406 18.844 1 98 89 GLU B N 1
ATOM 3225 C CA . GLU B 1 89 ? 14.336 34.469 19.625 1 98 89 GLU B CA 1
ATOM 3226 C C . GLU B 1 89 ? 13.602 35.812 19.375 1 98 89 GLU B C 1
ATOM 3228 O O . GLU B 1 89 ? 13.289 36.531 20.328 1 98 89 GLU B O 1
ATOM 3233 N N . VAL B 1 90 ? 13.375 36.031 18.125 1 98.5 90 VAL B N 1
ATOM 3234 C CA . VAL B 1 90 ? 12.688 37.25 17.781 1 98.5 90 VAL B CA 1
ATOM 3235 C C . VAL B 1 90 ? 11.242 37.188 18.25 1 98.5 90 VAL B C 1
ATOM 3237 O O . VAL B 1 90 ? 10.695 38.188 18.719 1 98.5 90 VAL B O 1
ATOM 3240 N N . ALA B 1 91 ? 10.539 36.031 18.094 1 98.62 91 ALA B N 1
ATOM 3241 C CA . ALA B 1 91 ? 9.172 35.875 18.578 1 98.62 91 ALA B CA 1
ATOM 3242 C C . ALA B 1 91 ? 9.094 36.188 20.078 1 98.62 91 ALA B C 1
ATOM 3244 O O . ALA B 1 91 ? 8.148 36.844 20.531 1 98.62 91 ALA B O 1
ATOM 3245 N N . LYS B 1 92 ? 10.039 35.75 20.828 1 98 92 LYS B N 1
ATOM 3246 C CA . LYS B 1 92 ? 10.109 36 22.266 1 98 92 LYS B CA 1
ATOM 3247 C C . LYS B 1 92 ? 10.328 37.46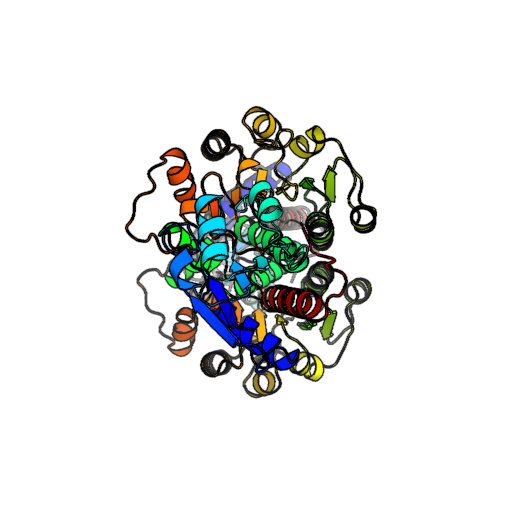9 22.547 1 98 92 LYS B C 1
ATOM 3249 O O . LYS B 1 92 ? 9.688 38.062 23.438 1 98 92 LYS B O 1
ATOM 3254 N N . GLU B 1 93 ? 11.25 38.062 21.844 1 98.25 93 GLU B N 1
ATOM 3255 C CA . GLU B 1 93 ? 11.523 39.5 21.969 1 98.25 93 GLU B CA 1
ATOM 3256 C C . GLU B 1 93 ? 10.258 40.312 21.766 1 98.25 93 GLU B C 1
ATOM 3258 O O . GLU B 1 93 ? 10.047 41.344 22.453 1 98.25 93 GLU B O 1
ATOM 3263 N N . LEU B 1 94 ? 9.422 39.906 20.891 1 98.25 94 LEU B N 1
ATOM 3264 C CA . LEU B 1 94 ? 8.211 40.656 20.531 1 98.25 94 LEU B CA 1
ATOM 3265 C C . LEU B 1 94 ? 7.047 40.25 21.422 1 98.25 94 LEU B C 1
ATOM 3267 O O . LEU B 1 94 ? 5.91 40.688 21.219 1 98.25 94 LEU B O 1
ATOM 3271 N N . ASP B 1 95 ? 7.293 39.344 22.344 1 97.69 95 ASP B N 1
ATOM 3272 C CA . ASP B 1 95 ? 6.258 38.812 23.219 1 97.69 95 ASP B CA 1
ATOM 3273 C C . ASP B 1 95 ? 5.129 38.188 22.406 1 97.69 95 ASP B C 1
ATOM 3275 O O . ASP B 1 95 ? 3.953 38.438 22.656 1 97.69 95 ASP B O 1
ATOM 3279 N N . MET B 1 96 ? 5.488 37.5 21.422 1 98.19 96 MET B N 1
ATOM 3280 C CA . MET B 1 96 ? 4.566 36.781 20.547 1 98.19 96 MET B CA 1
ATOM 3281 C C . MET B 1 96 ? 4.664 35.281 20.781 1 98.19 96 MET B C 1
ATOM 3283 O O . MET B 1 96 ? 5.527 34.594 20.219 1 98.19 96 MET B O 1
ATOM 3287 N N . PRO B 1 97 ? 3.73 34.688 21.578 1 98.38 97 PRO B N 1
ATOM 3288 C CA . PRO B 1 97 ? 3.777 33.25 21.781 1 98.38 97 PRO B CA 1
ATOM 3289 C C . PRO B 1 97 ? 3.631 32.469 20.469 1 98.38 97 PRO B C 1
ATOM 3291 O O . PRO B 1 97 ? 2.861 32.875 19.594 1 98.38 97 PRO B O 1
ATOM 3294 N N . VAL B 1 98 ? 4.371 31.406 20.344 1 98.69 98 VAL B N 1
ATOM 3295 C CA . VAL B 1 98 ? 4.305 30.469 19.219 1 98.69 98 VAL B CA 1
ATOM 3296 C C . VAL B 1 98 ? 3.74 29.141 19.703 1 98.69 98 VAL B C 1
ATOM 3298 O O . VAL B 1 98 ? 4.328 28.484 20.562 1 98.69 98 VAL B O 1
ATOM 3301 N N . LEU B 1 99 ? 2.549 28.797 19.234 1 98.44 99 LEU B N 1
ATOM 3302 C CA . LEU B 1 99 ? 1.905 27.531 19.594 1 98.44 99 LEU B CA 1
ATOM 3303 C C . LEU B 1 99 ? 1.839 26.594 18.406 1 98.44 99 LEU B C 1
ATOM 3305 O O . LEU B 1 99 ? 1.462 27 17.297 1 98.44 99 LEU B O 1
ATOM 3309 N N . ARG B 1 100 ? 2.27 25.375 18.578 1 97.44 100 ARG B N 1
ATOM 3310 C CA . ARG B 1 100 ? 2.336 24.422 17.469 1 97.44 100 ARG B CA 1
ATOM 3311 C C . ARG B 1 100 ? 1.355 23.281 17.688 1 97.44 100 ARG B C 1
ATOM 3313 O O . ARG B 1 100 ? 0.572 23.297 18.641 1 97.44 100 ARG B O 1
ATOM 3320 N N . VAL B 1 101 ? 1.266 22.344 16.719 1 96.94 101 VAL B N 1
ATOM 3321 C CA . VAL B 1 101 ? 0.543 21.078 16.797 1 96.94 101 VAL B CA 1
ATOM 3322 C C . VAL B 1 101 ? 1.534 19.922 16.938 1 96.94 101 VAL B C 1
ATOM 3324 O O . VAL B 1 101 ? 2.035 19.422 15.922 1 96.94 101 VAL B O 1
ATOM 3327 N N . PRO B 1 102 ? 1.807 19.438 18.125 1 91.94 102 PRO B N 1
ATOM 3328 C CA . PRO B 1 102 ? 2.947 18.547 18.344 1 91.94 102 PRO B CA 1
ATOM 3329 C C . PRO B 1 102 ? 2.705 17.141 17.812 1 91.94 102 PRO B C 1
ATOM 3331 O O . PRO B 1 102 ? 3.658 16.422 17.484 1 91.94 102 PRO B O 1
ATOM 3334 N N . ALA B 1 103 ? 1.527 16.547 17.891 1 88.31 103 ALA B N 1
ATOM 3335 C CA . ALA B 1 103 ? 1.202 15.188 17.469 1 88.31 103 ALA B CA 1
ATOM 3336 C C . ALA B 1 103 ? -0.166 15.125 16.797 1 88.31 103 ALA B C 1
ATOM 3338 O O . ALA B 1 103 ? -1.19 15.375 17.438 1 88.31 103 ALA B O 1
ATOM 3339 N N . TYR B 1 104 ? -0.125 14.93 15.523 1 88.5 104 TYR B N 1
ATOM 3340 C CA . TYR B 1 104 ? -1.423 15.023 14.859 1 88.5 104 TYR B CA 1
ATOM 3341 C C . TYR B 1 104 ? -1.65 13.836 13.938 1 88.5 104 TYR B C 1
ATOM 3343 O O . TYR B 1 104 ? -2.766 13.617 13.461 1 88.5 104 TYR B O 1
ATOM 3351 N N . SER B 1 105 ? -0.601 13 13.742 1 93.5 105 SER B N 1
ATOM 3352 C CA . SER B 1 105 ? -0.824 12.047 12.656 1 93.5 105 SER B CA 1
ATOM 3353 C C . SER B 1 105 ? 0.03 10.797 12.836 1 93.5 105 SER B C 1
ATOM 3355 O O . SER B 1 105 ? 0.596 10.281 11.867 1 93.5 105 SER B O 1
ATOM 3357 N N . PRO B 1 106 ? 0.147 10.289 14.016 1 96 106 PRO B N 1
ATOM 3358 C CA . PRO B 1 106 ? 1.021 9.117 14.148 1 96 106 PRO B CA 1
ATOM 3359 C C . PRO B 1 106 ? 0.521 7.91 13.359 1 96 106 PRO B C 1
ATOM 3361 O O . PRO B 1 106 ? 1.313 7.219 12.711 1 96 106 PRO B O 1
ATOM 3364 N N . TYR B 1 107 ? -0.816 7.691 13.359 1 98.12 107 TYR B N 1
ATOM 3365 C CA . TYR B 1 107 ? -1.38 6.574 12.609 1 98.12 107 TYR B CA 1
ATOM 3366 C C . TYR B 1 107 ? -1.231 6.793 11.109 1 98.12 107 TYR B C 1
ATOM 3368 O O . TYR B 1 107 ? -0.804 5.891 10.383 1 98.12 107 TYR B O 1
ATOM 3376 N N . ALA B 1 108 ? -1.511 8.055 10.648 1 98.56 108 ALA B N 1
ATOM 3377 C CA . ALA B 1 108 ? -1.429 8.383 9.227 1 98.56 108 ALA B CA 1
ATOM 3378 C C . ALA B 1 108 ? -0.03 8.109 8.68 1 98.56 108 ALA B C 1
ATOM 3380 O O . ALA B 1 108 ? 0.121 7.473 7.633 1 98.56 108 ALA B O 1
ATOM 3381 N N . VAL B 1 109 ? 0.952 8.531 9.391 1 98.5 109 VAL B N 1
ATOM 3382 C CA . VAL B 1 109 ? 2.322 8.453 8.898 1 98.5 109 VAL B CA 1
ATOM 3383 C C . VAL B 1 109 ? 2.805 7.008 8.938 1 98.5 109 VAL B C 1
ATOM 3385 O O . VAL B 1 109 ? 3.443 6.527 8 1 98.5 109 VAL B O 1
ATOM 3388 N N . ALA B 1 110 ? 2.49 6.23 10.008 1 98.81 110 ALA B N 1
ATOM 3389 C CA . ALA B 1 110 ? 2.867 4.824 10.109 1 98.81 110 ALA B CA 1
ATOM 3390 C C . ALA B 1 110 ? 2.223 4.004 8.992 1 98.81 110 ALA B C 1
ATOM 3392 O O . ALA B 1 110 ? 2.887 3.189 8.352 1 98.81 110 ALA B O 1
ATOM 3393 N N . GLU B 1 111 ? 0.957 4.293 8.758 1 98.88 111 GLU B N 1
ATOM 3394 C CA . GLU B 1 111 ? 0.217 3.574 7.727 1 98.88 111 GLU B CA 1
ATOM 3395 C C . GLU B 1 111 ? 0.747 3.91 6.336 1 98.88 111 GLU B C 1
ATOM 3397 O O . GLU B 1 111 ? 0.785 3.047 5.457 1 98.88 111 GLU B O 1
ATOM 3402 N N . HIS B 1 112 ? 1.15 5.168 6.164 1 98.88 112 HIS B N 1
ATOM 3403 C CA . HIS B 1 112 ? 1.698 5.578 4.875 1 98.88 112 HIS B CA 1
ATOM 3404 C C . HIS B 1 112 ? 3.029 4.883 4.598 1 98.88 112 HIS B C 1
ATOM 3406 O O . HIS B 1 112 ? 3.303 4.488 3.461 1 98.88 112 HIS B O 1
ATOM 3412 N N . ALA B 1 113 ? 3.838 4.723 5.645 1 98.88 113 ALA B N 1
ATOM 3413 C CA . ALA B 1 113 ? 5.086 3.977 5.492 1 98.88 113 ALA B CA 1
ATOM 3414 C C . ALA B 1 113 ? 4.816 2.549 5.027 1 98.88 113 ALA B C 1
ATOM 3416 O O . ALA B 1 113 ? 5.477 2.051 4.113 1 98.88 113 ALA B O 1
ATOM 3417 N N . ALA B 1 114 ? 3.826 1.932 5.613 1 98.94 114 ALA B N 1
ATOM 3418 C CA . ALA B 1 114 ? 3.445 0.577 5.219 1 98.94 114 ALA B CA 1
ATOM 3419 C C . ALA B 1 114 ? 2.896 0.55 3.797 1 98.94 114 ALA B C 1
ATOM 3421 O O . ALA B 1 114 ? 3.145 -0.396 3.047 1 98.94 114 ALA B O 1
ATOM 3422 N N . ALA B 1 115 ? 2.148 1.593 3.451 1 98.88 115 ALA B N 1
ATOM 3423 C CA . ALA B 1 115 ? 1.59 1.69 2.105 1 98.88 115 ALA B CA 1
ATOM 3424 C C . ALA B 1 115 ? 2.695 1.797 1.059 1 98.88 115 ALA B C 1
ATOM 3426 O O . ALA B 1 115 ? 2.65 1.12 0.028 1 98.88 115 ALA B O 1
ATOM 3427 N N . LEU B 1 116 ? 3.699 2.646 1.358 1 98.88 116 LEU B N 1
ATOM 3428 C CA . LEU B 1 116 ? 4.84 2.766 0.456 1 98.88 116 LEU B CA 1
ATOM 3429 C C . LEU B 1 116 ? 5.57 1.434 0.328 1 98.88 116 LEU B C 1
ATOM 3431 O O . LEU B 1 116 ? 5.891 1 -0.781 1 98.88 116 LEU B O 1
ATOM 3435 N N . MET B 1 117 ? 5.766 0.776 1.459 1 98.75 117 MET B N 1
ATOM 3436 C CA . MET B 1 117 ? 6.461 -0.507 1.522 1 98.75 117 MET B CA 1
ATOM 3437 C C . MET B 1 117 ? 5.781 -1.539 0.63 1 98.75 117 MET B C 1
ATOM 3439 O O . MET B 1 117 ? 6.426 -2.146 -0.227 1 98.75 117 MET B O 1
ATOM 3443 N N . MET B 1 118 ? 4.5 -1.607 0.742 1 98.81 118 MET B N 1
ATOM 3444 C CA . MET B 1 118 ? 3.783 -2.672 0.047 1 98.81 118 MET B CA 1
ATOM 3445 C C . MET B 1 118 ? 3.576 -2.32 -1.423 1 98.81 118 MET B C 1
ATOM 3447 O O . MET B 1 118 ? 3.6 -3.199 -2.285 1 98.81 118 MET B O 1
ATOM 3451 N N . THR B 1 119 ? 3.32 -1.005 -1.725 1 98.75 119 THR B N 1
ATOM 3452 C CA . THR B 1 119 ? 3.189 -0.587 -3.115 1 98.75 119 THR B CA 1
ATOM 3453 C C . THR B 1 119 ? 4.473 -0.875 -3.891 1 98.75 119 THR B C 1
ATOM 3455 O O . THR B 1 119 ? 4.426 -1.369 -5.02 1 98.75 119 THR B O 1
ATOM 3458 N N . LEU B 1 120 ? 5.566 -0.607 -3.229 1 98.19 120 LEU B N 1
ATOM 3459 C CA . LEU B 1 120 ? 6.871 -0.859 -3.826 1 98.19 120 LEU B CA 1
ATOM 3460 C C . LEU B 1 120 ? 7.105 -2.355 -4.008 1 98.19 120 LEU B C 1
ATOM 3462 O O . LEU B 1 120 ? 7.445 -2.805 -5.105 1 98.19 120 LEU B O 1
ATOM 3466 N N . ASN B 1 121 ? 6.895 -3.111 -2.945 1 98.5 121 ASN B N 1
ATOM 3467 C CA . ASN B 1 121 ? 7.168 -4.543 -2.932 1 98.5 121 ASN B CA 1
ATOM 3468 C C . ASN B 1 121 ? 6.336 -5.281 -3.977 1 98.5 121 ASN B C 1
ATOM 3470 O O . ASN B 1 121 ? 6.852 -6.152 -4.684 1 98.5 121 ASN B O 1
ATOM 3474 N N . ARG B 1 122 ? 5.105 -4.84 -4.117 1 98.62 122 ARG B N 1
ATOM 3475 C CA . ARG B 1 122 ? 4.207 -5.59 -4.992 1 98.62 122 ARG B CA 1
ATOM 3476 C C . ARG B 1 122 ? 4.02 -4.875 -6.328 1 98.62 122 ARG B C 1
ATOM 3478 O O . ARG B 1 122 ? 3.234 -5.316 -7.168 1 98.62 122 ARG B O 1
ATOM 3485 N N . ASN B 1 123 ? 4.738 -3.781 -6.562 1 98.44 123 ASN B N 1
ATOM 3486 C CA . ASN B 1 123 ? 4.762 -3.035 -7.816 1 98.44 123 ASN B CA 1
ATOM 3487 C C . ASN B 1 123 ? 3.361 -2.613 -8.25 1 98.44 123 ASN B C 1
ATOM 3489 O O . ASN B 1 123 ? 3.027 -2.676 -9.43 1 98.44 123 ASN B O 1
ATOM 3493 N N . ILE B 1 124 ? 2.553 -2.18 -7.297 1 98.56 124 ILE B N 1
ATOM 3494 C CA . ILE B 1 124 ? 1.168 -1.836 -7.605 1 98.56 124 ILE B CA 1
ATOM 3495 C C . ILE B 1 124 ? 1.132 -0.602 -8.508 1 98.56 124 ILE B C 1
ATOM 3497 O O . ILE B 1 124 ? 0.29 -0.502 -9.398 1 98.56 124 ILE B O 1
ATOM 3501 N N . HIS B 1 125 ? 2.061 0.361 -8.25 1 97.62 125 HIS B N 1
ATOM 3502 C CA . HIS B 1 125 ? 2.133 1.582 -9.047 1 97.62 125 HIS B CA 1
ATOM 3503 C C . HIS B 1 125 ? 2.42 1.271 -10.508 1 97.62 125 HIS B C 1
ATOM 3505 O O . HIS B 1 125 ? 1.819 1.871 -11.406 1 97.62 125 HIS B O 1
ATOM 3511 N N . ARG B 1 126 ? 3.26 0.33 -10.766 1 97.5 126 ARG B N 1
ATOM 3512 C CA . ARG B 1 126 ? 3.58 -0.073 -12.133 1 97.5 126 ARG B CA 1
ATOM 3513 C C . ARG B 1 126 ? 2.436 -0.868 -12.758 1 97.5 126 ARG B C 1
ATOM 3515 O O . ARG B 1 126 ? 2.082 -0.654 -13.914 1 97.5 126 ARG B O 1
ATOM 3522 N N . ALA B 1 127 ? 1.901 -1.823 -11.977 1 97.94 127 ALA B N 1
ATOM 3523 C CA . ALA B 1 127 ? 0.769 -2.611 -12.453 1 97.94 127 ALA B CA 1
ATOM 3524 C C . ALA B 1 127 ? -0.402 -1.713 -12.844 1 97.94 127 ALA B C 1
ATOM 3526 O O . ALA B 1 127 ? -1.046 -1.933 -13.875 1 97.94 127 ALA B O 1
ATOM 3527 N N . TYR B 1 128 ? -0.668 -0.68 -12.016 1 97.5 128 TYR B N 1
ATOM 3528 C CA . TYR B 1 128 ? -1.732 0.282 -12.289 1 97.5 128 TYR B CA 1
ATOM 3529 C C . TYR B 1 128 ? -1.557 0.921 -13.656 1 97.5 128 TYR B C 1
ATOM 3531 O O . TYR B 1 128 ? -2.5 0.97 -14.453 1 97.5 128 TYR B O 1
ATOM 3539 N N . ASN B 1 129 ? -0.368 1.379 -13.922 1 96.12 129 ASN B N 1
ATOM 3540 C CA . ASN B 1 129 ? -0.093 2.029 -15.195 1 96.12 129 ASN B CA 1
ATOM 3541 C C . ASN B 1 129 ? -0.195 1.045 -16.359 1 96.12 129 ASN B C 1
ATOM 3543 O O . ASN B 1 129 ? -0.746 1.375 -17.406 1 96.12 129 ASN B O 1
ATOM 3547 N N . ARG B 1 130 ? 0.266 -0.162 -16.156 1 96.38 130 ARG B N 1
ATOM 3548 C CA . ARG B 1 130 ? 0.293 -1.158 -17.219 1 96.38 130 ARG B CA 1
ATOM 3549 C C . ARG B 1 130 ? -1.118 -1.605 -17.594 1 96.38 130 ARG B C 1
ATOM 3551 O O . ARG B 1 130 ? -1.46 -1.69 -18.766 1 96.38 130 ARG B O 1
ATOM 3558 N N . THR B 1 131 ? -1.92 -1.902 -16.609 1 95.56 131 THR B N 1
ATOM 3559 C CA . THR B 1 131 ? -3.236 -2.471 -16.891 1 95.56 131 THR B CA 1
ATOM 3560 C C . THR B 1 131 ? -4.16 -1.424 -17.5 1 95.56 131 THR B C 1
ATOM 3562 O O . THR B 1 131 ? -5.098 -1.766 -18.219 1 95.56 131 THR B O 1
ATOM 3565 N N . ARG B 1 132 ? -3.9 -0.178 -17.25 1 93.81 132 ARG B N 1
ATOM 3566 C CA . ARG B 1 132 ? -4.676 0.879 -17.891 1 93.81 132 ARG B CA 1
ATOM 3567 C C . ARG B 1 132 ? -4.43 0.902 -19.391 1 93.81 132 ARG B C 1
ATOM 3569 O O . ARG B 1 132 ? -5.25 1.422 -20.156 1 93.81 132 ARG B O 1
ATOM 3576 N N . GLU B 1 133 ? -3.285 0.358 -19.797 1 93.94 133 GLU B N 1
ATOM 3577 C CA . GLU B 1 133 ? -2.982 0.177 -21.203 1 93.94 133 GLU B CA 1
ATOM 3578 C C . GLU B 1 133 ? -3.305 -1.242 -21.656 1 93.94 133 GLU B C 1
ATOM 3580 O O . GLU B 1 133 ? -2.865 -1.671 -22.734 1 93.94 133 GLU B O 1
ATOM 3585 N N . LEU B 1 134 ? -3.916 -2.018 -20.781 1 94.44 134 LEU B N 1
ATOM 3586 C CA . LEU B 1 134 ? -4.391 -3.375 -21.031 1 94.44 134 LEU B CA 1
ATOM 3587 C C . LEU B 1 134 ? -3.219 -4.34 -21.172 1 94.44 134 LEU B C 1
ATOM 3589 O O . LEU B 1 134 ? -3.281 -5.285 -21.953 1 94.44 134 LEU B O 1
ATOM 3593 N N . ASN B 1 135 ? -2.113 -3.973 -20.609 1 96.06 135 ASN B N 1
ATOM 3594 C CA . ASN B 1 135 ? -0.994 -4.895 -20.453 1 96.06 135 ASN B CA 1
ATOM 3595 C C . ASN B 1 135 ? -1.054 -5.625 -19.109 1 96.06 135 ASN B C 1
ATOM 3597 O O . ASN B 1 135 ? -0.779 -5.035 -18.062 1 96.06 135 ASN B O 1
ATOM 3601 N N . PHE B 1 136 ? -1.36 -6.906 -19.188 1 95.31 136 PHE B N 1
ATOM 3602 C CA . PHE B 1 136 ? -1.584 -7.684 -17.984 1 95.31 136 PHE B CA 1
ATOM 3603 C C . PHE B 1 136 ? -0.434 -8.656 -17.734 1 95.31 136 PHE B C 1
ATOM 3605 O O . PHE B 1 136 ? -0.558 -9.586 -16.938 1 95.31 136 PHE B O 1
ATOM 3612 N N . ARG B 1 137 ? 0.667 -8.547 -18.422 1 94.75 137 ARG B N 1
ATOM 3613 C CA . ARG B 1 137 ? 1.836 -9.391 -18.188 1 94.75 137 ARG B CA 1
ATOM 3614 C C . ARG B 1 137 ? 2.418 -9.156 -16.797 1 94.75 137 ARG B C 1
ATOM 3616 O O . ARG B 1 137 ? 2.416 -8.023 -16.312 1 94.75 137 ARG B O 1
ATOM 3623 N N . LEU B 1 138 ? 2.984 -10.133 -16.234 1 96.62 138 LEU B N 1
ATOM 3624 C CA . LEU B 1 138 ? 3.475 -10.023 -14.859 1 96.62 138 LEU B CA 1
ATOM 3625 C C . LEU B 1 138 ? 4.977 -9.773 -14.836 1 96.62 138 LEU B C 1
ATOM 3627 O O . LEU B 1 138 ? 5.535 -9.398 -13.805 1 96.62 138 LEU B O 1
ATOM 3631 N N . GLY B 1 139 ? 5.586 -9.961 -16.031 1 95.56 139 GLY B N 1
ATOM 3632 C CA . GLY B 1 139 ? 7.027 -9.773 -16.078 1 95.56 139 GLY B CA 1
ATOM 3633 C C . GLY B 1 139 ? 7.48 -8.453 -15.484 1 95.56 139 GLY B C 1
ATOM 3634 O O . GLY B 1 139 ? 6.973 -7.395 -15.852 1 95.56 139 GLY B O 1
ATOM 3635 N N . GLY B 1 140 ? 8.422 -8.531 -14.602 1 95.75 140 GLY B N 1
ATOM 3636 C CA . GLY B 1 140 ? 8.969 -7.328 -13.992 1 95.75 140 GLY B CA 1
ATOM 3637 C C . GLY B 1 140 ? 8.219 -6.891 -12.75 1 95.75 140 GLY B C 1
ATOM 3638 O O . GLY B 1 140 ? 8.594 -5.906 -12.109 1 95.75 140 GLY B O 1
ATOM 3639 N N . LEU B 1 141 ? 7.188 -7.617 -12.328 1 97.69 141 LEU B N 1
ATOM 3640 C CA . LEU B 1 141 ? 6.355 -7.199 -11.211 1 97.69 141 LEU B CA 1
ATOM 3641 C C . LEU B 1 141 ? 6.527 -8.141 -10.023 1 97.69 141 LEU B C 1
ATOM 3643 O O . LEU B 1 141 ? 5.711 -8.141 -9.102 1 97.69 141 LEU B O 1
ATOM 3647 N N . LEU B 1 142 ? 7.566 -8.984 -10.062 1 97.94 142 LEU B N 1
ATOM 3648 C CA . LEU B 1 142 ? 7.773 -9.992 -9.023 1 97.94 142 LEU B CA 1
ATOM 3649 C C . LEU B 1 142 ? 8.078 -9.344 -7.68 1 97.94 142 LEU B C 1
ATOM 3651 O O . LEU B 1 142 ? 8.969 -8.5 -7.582 1 97.94 142 LEU B O 1
ATOM 3655 N N . GLY B 1 143 ? 7.289 -9.664 -6.672 1 98 143 GLY B N 1
ATOM 3656 C CA . GLY B 1 143 ? 7.535 -9.227 -5.305 1 98 143 GLY B CA 1
ATOM 3657 C C . GLY B 1 143 ? 7.973 -10.352 -4.387 1 98 143 GLY B C 1
ATOM 3658 O O . GLY B 1 143 ? 8.492 -11.375 -4.848 1 98 143 GLY B O 1
ATOM 3659 N N . PHE B 1 144 ? 7.852 -10.125 -3.082 1 98.5 144 PHE B N 1
ATOM 3660 C CA . PHE B 1 144 ? 8.148 -11.148 -2.088 1 98.5 144 PHE B CA 1
ATOM 3661 C C . PHE B 1 144 ? 7.16 -11.078 -0.93 1 98.5 144 PHE B C 1
ATOM 3663 O O . PHE B 1 144 ? 6.465 -10.078 -0.756 1 98.5 144 PHE B O 1
ATOM 3670 N N . ASP B 1 145 ? 6.996 -12.148 -0.214 1 98.62 145 ASP B N 1
ATOM 3671 C CA . ASP B 1 145 ? 6.188 -12.148 1.001 1 98.62 145 ASP B CA 1
ATOM 3672 C C . ASP B 1 145 ? 6.859 -11.352 2.113 1 98.62 145 ASP B C 1
ATOM 3674 O O . ASP B 1 145 ? 8.047 -11.539 2.395 1 98.62 145 ASP B O 1
ATOM 3678 N N . VAL B 1 146 ? 6.129 -10.453 2.701 1 98.81 146 VAL B N 1
ATOM 3679 C CA . VAL B 1 146 ? 6.629 -9.766 3.885 1 98.81 146 VAL B CA 1
ATOM 3680 C C . VAL B 1 146 ? 6.684 -10.727 5.066 1 98.81 146 VAL B C 1
ATOM 3682 O O . VAL B 1 146 ? 7.578 -10.641 5.906 1 98.81 146 VAL B O 1
ATOM 3685 N N . HIS B 1 147 ? 5.66 -11.641 5.082 1 98.56 147 HIS B N 1
ATOM 3686 C CA . HIS B 1 147 ? 5.699 -12.695 6.094 1 98.56 147 HIS B CA 1
ATOM 3687 C C . HIS B 1 147 ? 7.043 -13.414 6.09 1 98.56 147 HIS B C 1
ATOM 3689 O O . HIS B 1 147 ? 7.531 -13.82 5.031 1 98.56 147 HIS B O 1
ATOM 3695 N N . GLY B 1 148 ? 7.625 -13.492 7.25 1 98 148 GLY B N 1
ATOM 3696 C CA . GLY B 1 148 ? 8.875 -14.227 7.387 1 98 148 GLY B CA 1
ATOM 3697 C C . GLY B 1 148 ? 10.102 -13.367 7.121 1 98 148 GLY B C 1
ATOM 3698 O O . GLY B 1 148 ? 11.227 -13.812 7.34 1 98 148 GLY B O 1
ATOM 3699 N N . LYS B 1 149 ? 9.938 -12.172 6.625 1 98.81 149 LYS B N 1
ATOM 3700 C CA . LYS B 1 149 ? 11.062 -11.258 6.406 1 98.81 149 LYS B CA 1
ATOM 3701 C C . LYS B 1 149 ? 11.383 -10.469 7.672 1 98.81 149 LYS B C 1
ATOM 3703 O O . LYS B 1 149 ? 10.586 -10.445 8.609 1 98.81 149 LYS B O 1
ATOM 3708 N N . THR B 1 150 ? 12.523 -9.875 7.68 1 98.94 150 THR B N 1
ATOM 3709 C CA . THR B 1 150 ? 12.961 -9.023 8.781 1 98.94 150 THR B CA 1
ATOM 3710 C C . THR B 1 150 ? 12.836 -7.547 8.406 1 98.94 150 THR B C 1
ATOM 3712 O O . THR B 1 150 ? 13.367 -7.117 7.375 1 98.94 150 THR B O 1
ATOM 3715 N N . ILE B 1 151 ? 12.125 -6.824 9.234 1 98.94 151 ILE B N 1
ATOM 3716 C CA . ILE B 1 151 ? 11.984 -5.387 9.039 1 98.94 151 ILE B CA 1
ATOM 3717 C C . ILE B 1 151 ? 12.711 -4.637 10.156 1 98.94 151 ILE B C 1
ATOM 3719 O O . ILE B 1 151 ? 12.461 -4.871 11.336 1 98.94 151 ILE B O 1
ATOM 3723 N N . GLY B 1 152 ? 13.672 -3.779 9.766 1 98.94 152 GLY B N 1
ATOM 3724 C CA . GLY B 1 152 ? 14.344 -2.895 10.703 1 98.94 152 GLY B CA 1
ATOM 3725 C C . GLY B 1 152 ? 13.656 -1.552 10.859 1 98.94 152 GLY B C 1
ATOM 3726 O O . GLY B 1 152 ? 13.43 -0.849 9.867 1 98.94 152 GLY B O 1
ATOM 3727 N N . VAL B 1 153 ? 13.336 -1.211 12.094 1 98.94 153 VAL B N 1
ATOM 3728 C CA . VAL B 1 153 ? 12.703 0.065 12.422 1 98.94 153 VAL B CA 1
ATOM 3729 C C . VAL B 1 153 ? 13.703 0.965 13.148 1 98.94 153 VAL B C 1
ATOM 3731 O O . VAL B 1 153 ? 14.125 0.655 14.258 1 98.94 153 VAL B O 1
ATOM 3734 N N . VAL B 1 154 ? 14.07 2.059 12.492 1 98.81 154 VAL B N 1
ATOM 3735 C CA . VAL B 1 154 ? 14.984 3.016 13.109 1 98.81 154 VAL B CA 1
ATOM 3736 C C . VAL B 1 154 ? 14.195 4.195 13.664 1 98.81 154 VAL B C 1
ATOM 3738 O O . VAL B 1 154 ? 13.719 5.043 12.914 1 98.81 154 VAL B O 1
ATOM 3741 N N . GLY B 1 155 ? 14.156 4.32 14.922 1 98.38 155 GLY B N 1
ATOM 3742 C CA . GLY B 1 155 ? 13.266 5.246 15.609 1 98.38 155 GLY B CA 1
ATOM 3743 C C . GLY B 1 155 ? 11.961 4.609 16.031 1 98.38 155 GLY B C 1
ATOM 3744 O O . GLY B 1 155 ? 11.195 4.117 15.203 1 98.38 155 GLY B O 1
ATOM 3745 N N . THR B 1 156 ? 11.766 4.574 17.391 1 98.12 156 THR B N 1
ATOM 3746 C CA . THR B 1 156 ? 10.578 3.896 17.906 1 98.12 156 THR B CA 1
ATOM 3747 C C . THR B 1 156 ? 9.75 4.836 18.766 1 98.12 156 THR B C 1
ATOM 3749 O O . THR B 1 156 ? 9.227 4.434 19.812 1 98.12 156 THR B O 1
ATOM 3752 N N . GLY B 1 157 ? 9.75 6.188 18.312 1 96.12 157 GLY B N 1
ATOM 3753 C CA . GLY B 1 157 ? 8.703 7.02 18.875 1 96.12 157 GLY B CA 1
ATOM 3754 C C . GLY B 1 157 ? 7.305 6.508 18.578 1 96.12 157 GLY B C 1
ATOM 3755 O O . GLY B 1 157 ? 7.117 5.316 18.312 1 96.12 157 GLY B O 1
ATOM 3756 N N . LYS B 1 158 ? 6.312 7.359 18.656 1 95.56 158 LYS B N 1
ATOM 3757 C CA . LYS B 1 158 ? 4.934 6.93 18.438 1 95.56 158 LYS B CA 1
ATOM 3758 C C . LYS B 1 158 ? 4.758 6.324 17.047 1 95.56 158 LYS B C 1
ATOM 3760 O O . LYS B 1 158 ? 4.191 5.238 16.906 1 95.56 158 LYS B O 1
ATOM 3765 N N . ILE B 1 159 ? 5.281 7.027 16.016 1 97.44 159 ILE B N 1
ATOM 3766 C CA . ILE B 1 159 ? 5.102 6.602 14.625 1 97.44 159 ILE B CA 1
ATOM 3767 C C . ILE B 1 159 ? 5.836 5.281 14.391 1 97.44 159 ILE B C 1
ATOM 3769 O O . ILE B 1 159 ? 5.266 4.336 13.844 1 97.44 159 ILE B O 1
ATOM 3773 N N . GLY B 1 160 ? 7.109 5.168 14.844 1 98.38 160 GLY B N 1
ATOM 3774 C CA . GLY B 1 160 ? 7.895 3.955 14.672 1 98.38 160 GLY B CA 1
ATOM 3775 C C . GLY B 1 160 ? 7.293 2.75 15.367 1 98.38 160 GLY B C 1
ATOM 3776 O O . GLY B 1 160 ? 7.32 1.639 14.836 1 98.38 160 GLY B O 1
ATOM 3777 N N . ALA B 1 161 ? 6.734 2.971 16.547 1 98.5 161 ALA B N 1
ATOM 3778 C CA . ALA B 1 161 ? 6.098 1.886 17.297 1 98.5 161 ALA B CA 1
ATOM 3779 C C . ALA B 1 161 ? 4.863 1.373 16.562 1 98.5 161 ALA B C 1
ATOM 3781 O O . ALA B 1 161 ? 4.641 0.162 16.484 1 98.5 161 ALA B O 1
ATOM 3782 N N . LEU B 1 162 ? 4.094 2.289 16.078 1 98.62 162 LEU B N 1
ATOM 3783 C CA . LEU B 1 162 ? 2.889 1.906 15.359 1 98.62 162 LEU B CA 1
ATOM 3784 C C . LEU B 1 162 ? 3.242 1.166 14.07 1 98.62 162 LEU B C 1
ATOM 3786 O O . LEU B 1 162 ? 2.574 0.196 13.703 1 98.62 162 LEU B O 1
ATOM 3790 N N . PHE B 1 163 ? 4.309 1.596 13.391 1 98.81 163 PHE B N 1
ATOM 3791 C CA . PHE B 1 163 ? 4.762 0.884 12.195 1 98.81 163 PHE B CA 1
ATOM 3792 C C . PHE B 1 163 ? 5.215 -0.527 12.555 1 98.81 163 PHE B C 1
ATOM 3794 O O . PHE B 1 163 ? 4.945 -1.476 11.812 1 98.81 163 PHE B O 1
ATOM 3801 N N . ALA B 1 164 ? 5.891 -0.648 13.664 1 98.81 164 ALA B N 1
ATOM 3802 C CA . ALA B 1 164 ? 6.312 -1.965 14.141 1 98.81 164 ALA B CA 1
ATOM 3803 C C . ALA B 1 164 ? 5.109 -2.885 14.336 1 98.81 164 ALA B C 1
ATOM 3805 O O . ALA B 1 164 ? 5.156 -4.062 13.969 1 98.81 164 ALA B O 1
ATOM 3806 N N . ARG B 1 165 ? 4.066 -2.352 14.859 1 98.69 165 ARG B N 1
ATOM 3807 C CA . ARG B 1 165 ? 2.842 -3.123 15.055 1 98.69 165 ARG B CA 1
ATOM 3808 C C . ARG B 1 165 ? 2.283 -3.607 13.719 1 98.69 165 ARG B C 1
ATOM 3810 O O . ARG B 1 165 ? 1.91 -4.773 13.586 1 98.69 165 ARG B O 1
ATOM 3817 N N . ILE B 1 166 ? 2.221 -2.709 12.758 1 98.88 166 ILE B N 1
ATOM 3818 C CA . ILE B 1 166 ? 1.715 -3.047 11.43 1 98.88 166 ILE B CA 1
ATOM 3819 C C . ILE B 1 166 ? 2.586 -4.137 10.805 1 98.88 166 ILE B C 1
ATOM 3821 O O . ILE B 1 166 ? 2.072 -5.125 10.281 1 98.88 166 ILE B O 1
ATOM 3825 N N . ALA B 1 167 ? 3.932 -3.945 10.898 1 98.75 167 ALA B N 1
ATOM 3826 C CA . ALA B 1 167 ? 4.879 -4.914 10.359 1 98.75 167 ALA B CA 1
ATOM 3827 C C . ALA B 1 167 ? 4.68 -6.289 10.984 1 98.75 167 ALA B C 1
ATOM 3829 O O . ALA B 1 167 ? 4.719 -7.309 10.281 1 98.75 167 ALA B O 1
ATOM 3830 N N . ALA B 1 168 ? 4.449 -6.297 12.281 1 98.31 168 ALA B N 1
ATOM 3831 C CA . ALA B 1 168 ? 4.191 -7.555 12.977 1 98.31 168 ALA B CA 1
ATOM 3832 C C . ALA B 1 168 ? 2.898 -8.195 12.484 1 98.31 168 ALA B C 1
ATOM 3834 O O . ALA B 1 168 ? 2.801 -9.422 12.398 1 98.31 168 ALA B O 1
ATOM 3835 N N . GLY B 1 169 ? 1.912 -7.406 12.172 1 98.25 169 GLY B N 1
ATOM 3836 C CA . GLY B 1 169 ? 0.664 -7.902 11.617 1 98.25 169 GLY B CA 1
ATOM 3837 C C . GLY B 1 169 ? 0.846 -8.633 10.305 1 98.25 169 GLY B C 1
ATOM 3838 O O . GLY B 1 169 ? 0.115 -9.586 10.008 1 98.25 169 GLY B O 1
ATOM 3839 N N . PHE B 1 170 ? 1.882 -8.219 9.539 1 98.62 170 PHE B N 1
ATOM 3840 C CA . PHE B 1 170 ? 2.207 -8.891 8.281 1 98.62 170 PHE B CA 1
ATOM 3841 C C . PHE B 1 170 ? 2.957 -10.188 8.539 1 98.62 170 PHE B C 1
ATOM 3843 O O . PHE B 1 170 ? 3.17 -10.977 7.617 1 98.62 170 PHE B O 1
ATOM 3850 N N . GLY B 1 171 ? 3.357 -10.406 9.812 1 98.12 171 GLY B N 1
ATOM 3851 C CA . GLY B 1 171 ? 4.086 -11.609 10.164 1 98.12 171 GLY B CA 1
ATOM 3852 C C . GLY B 1 171 ? 5.59 -11.477 9.992 1 98.12 171 GLY B C 1
ATOM 3853 O O . GLY B 1 171 ? 6.305 -12.477 9.898 1 98.12 171 GLY B O 1
ATOM 3854 N N . ALA B 1 172 ? 6.098 -10.242 9.922 1 98.62 172 ALA B N 1
ATOM 3855 C CA . ALA B 1 172 ? 7.531 -9.992 9.82 1 98.62 172 ALA B CA 1
ATOM 3856 C C . ALA B 1 172 ? 8.203 -10.07 11.188 1 98.62 172 ALA B C 1
ATOM 3858 O O . ALA B 1 172 ? 7.555 -9.844 12.219 1 98.62 172 ALA B O 1
ATOM 3859 N N . THR B 1 173 ? 9.445 -10.445 11.211 1 98.75 173 THR B N 1
ATOM 3860 C CA . THR B 1 173 ? 10.289 -10.195 12.375 1 98.75 173 THR B CA 1
ATOM 3861 C C . THR B 1 173 ? 10.711 -8.727 12.43 1 98.75 173 THR B C 1
ATOM 3863 O O . THR B 1 173 ? 11.266 -8.195 11.469 1 98.75 173 THR B O 1
ATOM 3866 N N . VAL B 1 174 ? 10.469 -8.07 13.555 1 98.88 174 VAL B N 1
ATOM 3867 C CA . VAL B 1 174 ? 10.742 -6.645 13.648 1 98.88 174 VAL B CA 1
ATOM 3868 C C . VAL B 1 174 ? 11.961 -6.41 14.547 1 98.88 174 VAL B C 1
ATOM 3870 O O . VAL B 1 174 ? 11.961 -6.793 15.719 1 98.88 174 VAL B O 1
ATOM 3873 N N . LEU B 1 175 ? 12.992 -5.875 13.977 1 98.94 175 LEU B N 1
ATOM 3874 C CA . LEU B 1 175 ? 14.133 -5.348 14.719 1 98.94 175 LEU B CA 1
ATOM 3875 C C . LEU B 1 175 ? 14.031 -3.834 14.875 1 98.94 175 LEU B C 1
ATOM 3877 O O . LEU B 1 175 ? 13.602 -3.141 13.953 1 98.94 175 LEU B O 1
ATOM 3881 N N . ALA B 1 176 ? 14.383 -3.359 16.031 1 98.88 176 ALA B N 1
ATOM 3882 C CA . ALA B 1 176 ? 14.227 -1.93 16.281 1 98.88 176 ALA B CA 1
ATOM 3883 C C . ALA B 1 176 ? 15.508 -1.339 16.875 1 98.88 176 ALA B C 1
ATOM 3885 O O . ALA B 1 176 ? 16.266 -2.033 17.562 1 98.88 176 ALA B O 1
ATOM 3886 N N . TYR B 1 177 ? 15.719 -0.1 16.562 1 98.69 177 TYR B N 1
ATOM 3887 C CA . TYR B 1 177 ? 16.781 0.682 17.172 1 98.69 177 TYR B CA 1
ATOM 3888 C C . TYR B 1 177 ? 16.281 2.068 17.562 1 98.69 177 TYR B C 1
ATOM 3890 O O . TYR B 1 177 ? 15.594 2.727 16.797 1 98.69 177 TYR B O 1
ATOM 3898 N N . ASP B 1 178 ? 16.594 2.471 18.656 1 97.81 178 ASP B N 1
ATOM 3899 C CA . ASP B 1 178 ? 16.391 3.814 19.203 1 97.81 178 ASP B CA 1
ATOM 3900 C C . ASP B 1 178 ? 17.312 4.07 20.391 1 97.81 178 ASP B C 1
ATOM 3902 O O . ASP B 1 178 ? 17.812 3.127 21.016 1 97.81 178 ASP B O 1
ATOM 3906 N N . VAL B 1 179 ? 17.609 5.324 20.672 1 95.88 179 VAL B N 1
ATOM 3907 C CA . VAL B 1 179 ? 18.422 5.672 21.844 1 95.88 179 VAL B CA 1
ATOM 3908 C C . VAL B 1 179 ? 17.688 5.309 23.125 1 95.88 179 VAL B C 1
ATOM 3910 O O . VAL B 1 179 ? 18.297 4.992 24.141 1 95.88 179 VAL B O 1
ATOM 3913 N N . VAL B 1 180 ? 16.391 5.328 23.078 1 96.06 180 VAL B N 1
ATOM 3914 C CA . VAL B 1 180 ? 15.547 4.922 24.188 1 96.06 180 VAL B CA 1
ATOM 3915 C C . VAL B 1 180 ? 14.547 3.863 23.734 1 96.06 180 VAL B C 1
ATOM 3917 O O . VAL B 1 180 ? 13.852 4.051 22.734 1 96.06 180 VAL B O 1
ATOM 3920 N N . GLN B 1 181 ? 14.469 2.811 24.5 1 96.94 181 GLN B N 1
ATOM 3921 C CA . GLN B 1 181 ? 13.531 1.755 24.141 1 96.94 181 GLN B CA 1
ATOM 3922 C C . GLN B 1 181 ? 12.094 2.168 24.453 1 96.94 181 GLN B C 1
ATOM 3924 O O . GLN B 1 181 ? 11.828 2.787 25.484 1 96.94 181 GLN B O 1
ATOM 3929 N N . ASN B 1 182 ? 11.211 1.94 23.594 1 97.62 182 ASN B N 1
ATOM 3930 C CA . ASN B 1 182 ? 9.781 2.195 23.75 1 97.62 182 ASN B CA 1
ATOM 3931 C C . ASN B 1 182 ? 9.031 0.931 24.141 1 97.62 182 ASN B C 1
ATOM 3933 O O . ASN B 1 182 ? 8.906 -0.002 23.344 1 97.62 182 ASN B O 1
ATOM 3937 N N . PRO B 1 183 ? 8.445 0.924 25.312 1 97.75 183 PRO B N 1
ATOM 3938 C CA . PRO B 1 183 ? 7.742 -0.276 25.766 1 97.75 183 PRO B CA 1
ATOM 3939 C C . PRO B 1 183 ? 6.605 -0.68 24.844 1 97.75 183 PRO B C 1
ATOM 3941 O O . PRO B 1 183 ? 6.305 -1.869 24.703 1 97.75 183 PRO B O 1
ATOM 3944 N N . GLU B 1 184 ? 6.035 0.254 24.188 1 97.06 184 GLU B N 1
ATOM 3945 C CA . GLU B 1 184 ? 4.957 -0.065 23.266 1 97.06 184 GLU B CA 1
ATOM 3946 C C . GLU B 1 184 ? 5.473 -0.884 22.078 1 97.06 184 GLU B C 1
ATOM 3948 O O . GLU B 1 184 ? 4.84 -1.86 21.672 1 97.06 184 GLU B O 1
ATOM 3953 N N . ALA B 1 185 ? 6.605 -0.494 21.562 1 97.75 185 ALA B N 1
ATOM 3954 C CA . ALA B 1 185 ? 7.203 -1.235 20.453 1 97.75 185 ALA B CA 1
ATOM 3955 C C . ALA B 1 185 ? 7.562 -2.656 20.875 1 97.75 185 ALA B C 1
ATOM 3957 O O . ALA B 1 185 ? 7.336 -3.609 20.125 1 97.75 185 ALA B O 1
ATOM 3958 N N . VAL B 1 186 ? 8.086 -2.816 22.078 1 98.06 186 VAL B N 1
ATOM 3959 C CA . VAL B 1 186 ? 8.422 -4.129 22.625 1 98.06 186 VAL B CA 1
ATOM 3960 C C . VAL B 1 186 ? 7.16 -4.977 22.75 1 98.06 186 VAL B C 1
ATOM 3962 O O . VAL B 1 186 ? 7.164 -6.164 22.422 1 98.06 186 VAL B O 1
ATOM 3965 N N . GLY B 1 187 ? 6.086 -4.332 23.188 1 97.12 187 GLY B N 1
ATOM 3966 C CA . GLY B 1 187 ? 4.809 -5.016 23.328 1 97.12 187 GLY B CA 1
ATOM 3967 C C . GLY B 1 187 ? 4.27 -5.547 22.016 1 97.12 187 GLY B C 1
ATOM 3968 O O . GLY B 1 187 ? 3.555 -6.551 21.984 1 97.12 187 GLY B O 1
ATOM 3969 N N . TYR B 1 188 ? 4.691 -4.902 20.969 1 96.5 188 TYR B N 1
ATOM 3970 C CA . TYR B 1 188 ? 4.246 -5.328 19.641 1 96.5 188 TYR B CA 1
ATOM 3971 C C . TYR B 1 188 ? 5.18 -6.395 19.078 1 96.5 188 TYR B C 1
ATOM 3973 O O . TYR B 1 188 ? 4.984 -6.859 17.953 1 96.5 188 TYR B O 1
ATOM 3981 N N . GLY B 1 189 ? 6.25 -6.723 19.828 1 96.56 189 GLY B N 1
ATOM 3982 C CA . GLY B 1 189 ? 7.117 -7.82 19.422 1 96.56 189 GLY B CA 1
ATOM 3983 C C . GLY B 1 189 ? 8.438 -7.355 18.844 1 96.56 189 GLY B C 1
ATOM 3984 O O . GLY B 1 189 ? 9.234 -8.164 18.375 1 96.56 189 GLY B O 1
ATOM 3985 N N . ALA B 1 190 ? 8.711 -6.062 18.875 1 98.38 190 ALA B N 1
ATOM 3986 C CA . ALA B 1 190 ? 9.969 -5.551 18.344 1 98.38 190 ALA B CA 1
ATOM 3987 C C . ALA B 1 190 ? 11.141 -5.938 19.234 1 98.38 190 ALA B C 1
ATOM 3989 O O . ALA B 1 190 ? 11.039 -5.906 20.469 1 98.38 190 ALA B O 1
ATOM 3990 N N . LYS B 1 191 ? 12.203 -6.375 18.672 1 98.75 191 LYS B N 1
ATOM 3991 C CA . LYS B 1 191 ? 13.438 -6.684 19.375 1 98.75 191 LYS B CA 1
ATOM 3992 C C . LYS B 1 191 ? 14.484 -5.594 19.156 1 98.75 191 LYS B C 1
ATOM 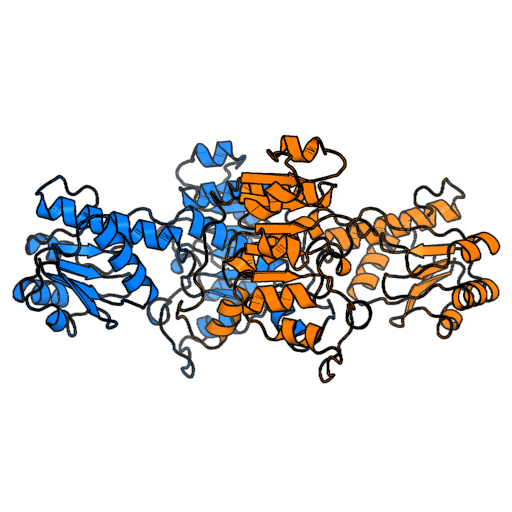3994 O O . LYS B 1 191 ? 14.859 -5.312 18.016 1 98.75 191 LYS B O 1
ATOM 3999 N N . TYR B 1 192 ? 14.914 -5.012 20.219 1 98.75 192 TYR B N 1
ATOM 4000 C CA . TYR B 1 192 ? 15.914 -3.955 20.109 1 98.75 192 TYR B CA 1
ATOM 4001 C C . TYR B 1 192 ? 17.297 -4.539 19.844 1 98.75 192 TYR B C 1
ATOM 4003 O O . TYR B 1 192 ? 17.703 -5.5 20.5 1 98.75 192 TYR B O 1
ATOM 4011 N N . VAL B 1 193 ? 17.938 -4.004 18.891 1 98.75 193 VAL B N 1
ATOM 4012 C CA . VAL B 1 193 ? 19.281 -4.422 18.484 1 98.75 193 VAL B CA 1
ATOM 4013 C C . VAL B 1 193 ? 20.125 -3.195 18.188 1 98.75 193 VAL B C 1
ATOM 4015 O O . VAL B 1 193 ? 19.672 -2.059 18.344 1 98.75 193 VAL B O 1
ATOM 4018 N N . THR B 1 194 ? 21.406 -3.369 17.828 1 98.38 194 THR B N 1
ATOM 4019 C CA . THR B 1 194 ? 22.266 -2.268 17.422 1 98.38 194 THR B CA 1
ATOM 4020 C C . THR B 1 194 ? 21.938 -1.801 16.016 1 98.38 194 THR B C 1
ATOM 4022 O O . THR B 1 194 ? 21.297 -2.529 15.242 1 98.38 194 THR B O 1
ATOM 4025 N N . LEU B 1 195 ? 22.281 -0.654 15.742 1 97.88 195 LEU B N 1
ATOM 4026 C CA . LEU B 1 195 ? 22.062 -0.119 14.406 1 97.88 195 LEU B CA 1
ATOM 4027 C C . LEU B 1 195 ? 22.766 -0.979 13.359 1 97.88 195 LEU B C 1
ATOM 4029 O O . LEU B 1 195 ? 22.219 -1.198 12.273 1 97.88 195 LEU B O 1
ATOM 4033 N N . ASP B 1 196 ? 23.906 -1.488 13.617 1 98.38 196 ASP B N 1
ATOM 4034 C CA . ASP B 1 196 ? 24.641 -2.367 12.711 1 98.38 196 ASP B CA 1
ATOM 4035 C C . ASP B 1 196 ? 23.844 -3.633 12.414 1 98.38 196 ASP B C 1
ATOM 4037 O O . ASP B 1 196 ? 23.812 -4.105 11.273 1 98.38 196 ASP B O 1
ATOM 4041 N N . GLU B 1 197 ? 23.203 -4.121 13.398 1 98.75 197 GLU B N 1
ATOM 4042 C CA . GLU B 1 197 ? 22.391 -5.309 13.203 1 98.75 197 GLU B CA 1
ATOM 4043 C C . GLU B 1 197 ? 21.188 -5.008 12.312 1 98.75 197 GLU B C 1
ATOM 4045 O O . GLU B 1 197 ? 20.766 -5.852 11.523 1 98.75 197 GLU B O 1
ATOM 4050 N N . ILE B 1 198 ? 20.656 -3.822 12.477 1 98.81 198 ILE B N 1
ATOM 4051 C CA . ILE B 1 198 ? 19.562 -3.404 11.602 1 98.81 198 ILE B CA 1
ATOM 4052 C C . ILE B 1 198 ? 20.016 -3.459 10.148 1 98.81 198 ILE B C 1
ATOM 4054 O O . ILE B 1 198 ? 19.359 -4.062 9.305 1 98.81 198 ILE B O 1
ATOM 4058 N N . TRP B 1 199 ? 21.172 -2.84 9.898 1 98.75 199 TRP B N 1
ATOM 4059 C CA . TRP B 1 199 ? 21.688 -2.775 8.531 1 98.75 199 TRP B CA 1
ATOM 4060 C C . TRP B 1 199 ? 21.938 -4.176 7.977 1 98.75 199 TRP B C 1
ATOM 4062 O O . TRP B 1 199 ? 21.547 -4.484 6.852 1 98.75 199 TRP B O 1
ATOM 4072 N N . GLU B 1 200 ? 22.422 -5.09 8.758 1 98.75 200 GLU B N 1
ATOM 4073 C CA . GLU B 1 200 ? 22.922 -6.383 8.305 1 98.75 200 GLU B CA 1
ATOM 4074 C C . GLU B 1 200 ? 21.781 -7.379 8.117 1 98.75 200 GLU B C 1
ATOM 4076 O O . GLU B 1 200 ? 21.844 -8.242 7.238 1 98.75 200 GLU B O 1
ATOM 4081 N N . LYS B 1 201 ? 20.75 -7.238 8.898 1 98.81 201 LYS B N 1
ATOM 4082 C CA . LYS B 1 201 ? 19.812 -8.352 9 1 98.81 201 LYS B CA 1
ATOM 4083 C C . LYS B 1 201 ? 18.484 -8.016 8.328 1 98.81 201 LYS B C 1
ATOM 4085 O O . LYS B 1 201 ? 17.672 -8.898 8.055 1 98.81 201 LYS B O 1
ATOM 4090 N N . SER B 1 202 ? 18.234 -6.785 8.047 1 98.94 202 SER B N 1
ATOM 4091 C CA . SER B 1 202 ? 16.906 -6.363 7.602 1 98.94 202 SER B CA 1
ATOM 4092 C C . SER B 1 202 ? 16.734 -6.578 6.102 1 98.94 202 SER B C 1
ATOM 4094 O O . SER B 1 202 ? 17.656 -6.316 5.32 1 98.94 202 SER B O 1
ATOM 4096 N N . ASP B 1 203 ? 15.578 -7.117 5.719 1 98.88 203 ASP B N 1
ATOM 4097 C CA . ASP B 1 203 ? 15.156 -7.133 4.32 1 98.88 203 ASP B CA 1
ATOM 4098 C C . ASP B 1 203 ? 14.547 -5.797 3.914 1 98.88 203 ASP B C 1
ATOM 4100 O O . ASP B 1 203 ? 14.625 -5.402 2.75 1 98.88 203 ASP B O 1
ATOM 4104 N N . ILE B 1 204 ? 13.891 -5.125 4.852 1 98.94 204 ILE B N 1
ATOM 4105 C CA . ILE B 1 204 ? 13.273 -3.807 4.719 1 98.94 204 ILE B CA 1
ATOM 4106 C C . ILE B 1 204 ? 13.68 -2.93 5.906 1 98.94 204 ILE B C 1
ATOM 4108 O O . ILE B 1 204 ? 13.703 -3.395 7.047 1 98.94 204 ILE B O 1
ATOM 4112 N N . ILE B 1 205 ? 14.008 -1.691 5.633 1 98.94 205 ILE B N 1
ATOM 4113 C CA . ILE B 1 205 ? 14.352 -0.736 6.68 1 98.94 205 ILE B CA 1
ATOM 4114 C C . ILE B 1 205 ? 13.453 0.49 6.578 1 98.94 205 ILE B C 1
ATOM 4116 O O . ILE B 1 205 ? 13.289 1.066 5.5 1 98.94 205 ILE B O 1
ATOM 4120 N N . SER B 1 206 ? 12.844 0.843 7.637 1 98.94 206 SER B N 1
ATOM 4121 C CA . SER B 1 206 ? 11.992 2.029 7.688 1 98.94 206 SER B CA 1
ATOM 4122 C C . SER B 1 206 ? 12.516 3.037 8.703 1 98.94 206 SER B C 1
ATOM 4124 O O . SER B 1 206 ? 12.828 2.676 9.844 1 98.94 206 SER B O 1
ATOM 4126 N N . LEU B 1 207 ? 12.633 4.293 8.297 1 98.81 207 LEU B N 1
ATOM 4127 C CA . LEU B 1 207 ? 13.195 5.352 9.133 1 98.81 207 LEU B CA 1
ATOM 4128 C C . LEU B 1 207 ? 12.094 6.195 9.758 1 98.81 207 LEU B C 1
ATOM 4130 O O . LEU B 1 207 ? 11.211 6.703 9.055 1 98.81 207 LEU B O 1
ATOM 4134 N N . HIS B 1 208 ? 12.133 6.355 11.086 1 98.12 208 HIS B N 1
ATOM 4135 C CA . HIS B 1 208 ? 11.141 7.09 11.859 1 98.12 208 HIS B CA 1
ATOM 4136 C C . HIS B 1 208 ? 11.805 7.926 12.953 1 98.12 208 HIS B C 1
ATOM 4138 O O . HIS B 1 208 ? 11.258 8.078 14.047 1 98.12 208 HIS B O 1
ATOM 4144 N N . CYS B 1 209 ? 12.977 8.406 12.742 1 95.69 209 CYS B N 1
ATOM 4145 C CA . CYS B 1 209 ? 13.719 9.133 13.766 1 95.69 209 CYS B CA 1
ATOM 4146 C C . CYS B 1 209 ? 13.93 10.586 13.352 1 95.69 209 CYS B C 1
ATOM 4148 O O . CYS B 1 209 ? 13.836 10.922 12.172 1 95.69 209 CYS B O 1
ATOM 4150 N N . PRO B 1 210 ? 14.148 11.5 14.305 1 93.25 210 PRO B N 1
ATOM 4151 C CA . PRO B 1 210 ? 14.391 12.914 13.977 1 93.25 210 PRO B CA 1
ATOM 4152 C C . PRO B 1 210 ? 15.734 13.141 13.289 1 93.25 210 PRO B C 1
ATOM 4154 O O . PRO B 1 210 ? 16.562 12.234 13.242 1 93.25 210 PRO B O 1
ATOM 4157 N N . LEU B 1 211 ? 15.82 14.289 12.719 1 93.25 211 LEU B N 1
ATOM 4158 C CA . LEU B 1 211 ? 17.078 14.695 12.086 1 93.25 211 LEU B CA 1
ATOM 4159 C C . LEU B 1 211 ? 17.922 15.508 13.062 1 93.25 211 LEU B C 1
ATOM 4161 O O . LEU B 1 211 ? 17.609 16.656 13.367 1 93.25 211 LEU B O 1
ATOM 4165 N N . PHE B 1 212 ? 18.875 14.922 13.633 1 93.06 212 PHE B N 1
ATOM 4166 C CA . PHE B 1 212 ? 19.922 15.5 14.469 1 93.06 212 PHE B CA 1
ATOM 4167 C C . PHE B 1 212 ? 21.266 15.398 13.781 1 93.06 212 PHE B C 1
ATOM 4169 O O . PHE B 1 212 ? 21.422 14.688 12.781 1 93.06 212 PHE B O 1
ATOM 4176 N N . PRO B 1 213 ? 22.219 16.203 14.242 1 94.81 213 PRO B N 1
ATOM 4177 C CA . PRO B 1 213 ? 23.562 16.016 13.688 1 94.81 213 PRO B CA 1
ATOM 4178 C C . PRO B 1 213 ? 24.016 14.562 13.742 1 94.81 213 PRO B C 1
ATOM 4180 O O . PRO B 1 213 ? 24.688 14.086 12.82 1 94.81 213 PRO B O 1
ATOM 4183 N N . THR B 1 214 ? 23.562 13.844 14.734 1 94.81 214 THR B N 1
ATOM 4184 C CA . THR B 1 214 ? 23.984 12.461 14.945 1 94.81 214 THR B CA 1
ATOM 4185 C C . THR B 1 214 ? 23.219 11.516 14.016 1 94.81 214 THR B C 1
ATOM 4187 O O . THR B 1 214 ? 23.641 10.383 13.797 1 94.81 214 THR B O 1
ATOM 4190 N N . THR B 1 215 ? 22.078 11.961 13.477 1 96.69 215 THR B N 1
ATOM 4191 C CA . THR B 1 215 ? 21.281 11.078 12.633 1 96.69 215 THR B CA 1
ATOM 4192 C C . THR B 1 215 ? 21.328 11.539 11.18 1 96.69 215 THR B C 1
ATOM 4194 O O . THR B 1 215 ? 20.797 10.867 10.289 1 96.69 215 THR B O 1
ATOM 4197 N N . ARG B 1 216 ? 21.922 12.711 10.961 1 97.69 216 ARG B N 1
ATOM 4198 C CA . ARG B 1 216 ? 22.062 13.18 9.594 1 97.69 216 ARG B CA 1
ATOM 419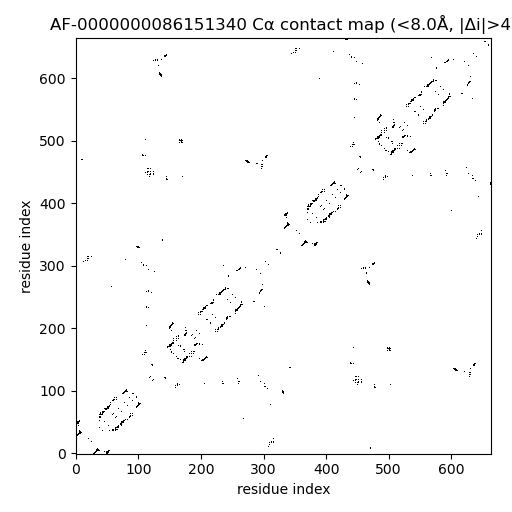9 C C . ARG B 1 216 ? 22.828 12.172 8.742 1 97.69 216 ARG B C 1
ATOM 4201 O O . ARG B 1 216 ? 23.922 11.727 9.133 1 97.69 216 ARG B O 1
ATOM 4208 N N . HIS B 1 217 ? 22.328 11.758 7.641 1 98.31 217 HIS B N 1
ATOM 4209 C CA . HIS B 1 217 ? 22.938 10.82 6.703 1 98.31 217 HIS B CA 1
ATOM 4210 C C . HIS B 1 217 ? 23.266 9.492 7.387 1 98.31 217 HIS B C 1
ATOM 4212 O O . HIS B 1 217 ? 24.328 8.914 7.141 1 98.31 217 HIS B O 1
ATOM 4218 N N . ILE B 1 218 ? 22.344 9.125 8.328 1 98.19 218 ILE B N 1
ATOM 4219 C CA . ILE B 1 218 ? 22.531 7.812 8.938 1 98.19 218 ILE B CA 1
ATOM 4220 C C . ILE B 1 218 ? 22.531 6.734 7.859 1 98.19 218 ILE B C 1
ATOM 4222 O O . ILE B 1 218 ? 23.156 5.688 8.023 1 98.19 218 ILE B O 1
ATOM 4226 N N . VAL B 1 219 ? 21.828 6.938 6.812 1 98.75 219 VAL B N 1
ATOM 4227 C CA . VAL B 1 219 ? 21.938 6.109 5.617 1 98.75 219 VAL B CA 1
ATOM 4228 C C . VAL B 1 219 ? 22.922 6.746 4.641 1 98.75 219 VAL B C 1
ATOM 4230 O O . VAL B 1 219 ? 22.641 7.785 4.043 1 98.75 219 VAL B O 1
ATOM 4233 N N . ASN B 1 220 ? 24.047 6.262 4.543 1 98.5 220 ASN B N 1
ATOM 4234 C CA . ASN B 1 220 ? 25.141 6.699 3.68 1 98.5 220 ASN B CA 1
ATOM 4235 C C . ASN B 1 220 ? 25.859 5.52 3.033 1 98.5 220 ASN B C 1
ATOM 4237 O O . ASN B 1 220 ? 25.375 4.383 3.109 1 98.5 220 ASN B O 1
ATOM 4241 N N . GLU B 1 221 ? 26.922 5.801 2.361 1 98.44 221 GLU B N 1
ATOM 4242 C CA . GLU B 1 221 ? 27.641 4.75 1.651 1 98.44 221 GLU B CA 1
ATOM 4243 C C . GLU B 1 221 ? 28.047 3.619 2.594 1 98.44 221 GLU B C 1
ATOM 4245 O O . GLU B 1 221 ? 27.859 2.443 2.273 1 98.44 221 GLU B O 1
ATOM 4250 N N . ALA B 1 222 ? 28.531 3.951 3.766 1 98.56 222 ALA B N 1
ATOM 4251 C CA . ALA B 1 222 ? 29.016 2.961 4.727 1 98.56 222 ALA B CA 1
ATOM 4252 C C . ALA B 1 222 ? 27.875 2.072 5.215 1 98.56 222 ALA B C 1
ATOM 4254 O O . ALA B 1 222 ? 28.016 0.85 5.277 1 98.56 222 ALA B O 1
ATOM 4255 N N . SER B 1 223 ? 26.75 2.635 5.602 1 98.75 223 SER B N 1
ATOM 4256 C CA . SER B 1 223 ? 25.625 1.85 6.09 1 98.75 223 SER B CA 1
ATOM 4257 C C . SER B 1 223 ? 25.016 1.005 4.977 1 98.75 223 SER B C 1
ATOM 4259 O O . SER B 1 223 ? 24.641 -0.15 5.199 1 98.75 223 SER B O 1
ATOM 4261 N N . ILE B 1 224 ? 24.891 1.521 3.762 1 98.75 224 ILE B N 1
ATOM 4262 C CA . ILE B 1 224 ? 24.312 0.798 2.627 1 98.75 224 ILE B CA 1
ATOM 4263 C C . ILE B 1 224 ? 25.172 -0.436 2.326 1 98.75 224 ILE B C 1
ATOM 4265 O O . ILE B 1 224 ? 24.625 -1.51 2.041 1 98.75 224 ILE B O 1
ATOM 4269 N N . ASN B 1 225 ? 26.469 -0.285 2.426 1 98.5 225 ASN B N 1
ATOM 4270 C CA . ASN B 1 225 ? 27.359 -1.4 2.152 1 98.5 225 ASN B CA 1
ATOM 4271 C C . ASN B 1 225 ? 27.141 -2.559 3.119 1 98.5 225 ASN B C 1
ATOM 4273 O O . ASN B 1 225 ? 27.391 -3.715 2.783 1 98.5 225 ASN B O 1
ATOM 4277 N N . LYS B 1 226 ? 26.625 -2.279 4.293 1 98.69 226 LYS B N 1
ATOM 4278 C CA . LYS B 1 226 ? 26.391 -3.301 5.309 1 98.69 226 LYS B CA 1
ATOM 4279 C C . LYS B 1 226 ? 25.047 -3.992 5.082 1 98.69 226 LYS B C 1
ATOM 4281 O O . LYS B 1 226 ? 24.797 -5.055 5.656 1 98.69 226 LYS B O 1
ATOM 4286 N N . MET B 1 227 ? 24.188 -3.432 4.277 1 98.81 227 MET B N 1
ATOM 4287 C CA . MET B 1 227 ? 22.828 -3.918 4.129 1 98.81 227 MET B CA 1
ATOM 4288 C C . MET B 1 227 ? 22.781 -5.152 3.232 1 98.81 227 MET B C 1
ATOM 4290 O O . MET B 1 227 ? 23.75 -5.445 2.527 1 98.81 227 MET B O 1
ATOM 4294 N N . LYS B 1 228 ? 21.703 -5.922 3.328 1 98.69 228 LYS B N 1
ATOM 4295 C CA . LYS B 1 228 ? 21.453 -7.047 2.428 1 98.69 228 LYS B CA 1
ATOM 4296 C C . LYS B 1 228 ? 21.328 -6.574 0.983 1 98.69 228 LYS B C 1
ATOM 4298 O O . LYS B 1 228 ? 20.797 -5.492 0.723 1 98.69 228 LYS B O 1
ATOM 4303 N N . LYS B 1 229 ? 21.828 -7.371 0.051 1 98.31 229 LYS B N 1
ATOM 4304 C CA . LYS B 1 229 ? 21.547 -7.086 -1.353 1 98.31 229 LYS B CA 1
ATOM 4305 C C . LYS B 1 229 ? 20.031 -7.082 -1.623 1 98.31 229 LYS B C 1
ATOM 4307 O O . LYS B 1 229 ? 19.328 -8.008 -1.222 1 98.31 229 LYS B O 1
ATOM 4312 N N . GLY B 1 230 ? 19.531 -5.996 -2.238 1 98.12 230 GLY B N 1
ATOM 4313 C CA . GLY B 1 230 ? 18.125 -5.906 -2.576 1 98.12 230 GLY B CA 1
ATOM 4314 C C . GLY B 1 230 ? 17.281 -5.285 -1.475 1 98.12 230 GLY B C 1
ATOM 4315 O O . GLY B 1 230 ? 16.062 -5.312 -1.535 1 98.12 230 GLY B O 1
ATOM 4316 N N . VAL B 1 231 ? 17.906 -4.672 -0.473 1 98.81 231 VAL B N 1
ATOM 4317 C CA . VAL B 1 231 ? 17.188 -4.094 0.664 1 98.81 231 VAL B CA 1
ATOM 4318 C C . VAL B 1 231 ? 16.219 -3.025 0.177 1 98.81 231 VAL B C 1
ATOM 4320 O O . VAL B 1 231 ? 16.484 -2.332 -0.807 1 98.81 231 VAL B O 1
ATOM 4323 N N . VAL B 1 232 ? 15.07 -2.971 0.841 1 98.88 232 VAL B N 1
ATOM 4324 C CA . VAL B 1 232 ? 14.094 -1.918 0.597 1 98.88 232 VAL B CA 1
ATOM 4325 C C . VAL B 1 232 ? 14.164 -0.878 1.713 1 98.88 232 VAL B C 1
ATOM 4327 O O . VAL B 1 232 ? 14.227 -1.229 2.895 1 98.88 232 VAL B O 1
ATOM 4330 N N . ILE B 1 233 ? 14.164 0.41 1.354 1 98.94 233 ILE B N 1
ATOM 4331 C CA . ILE B 1 233 ? 14.273 1.478 2.344 1 98.94 233 ILE B CA 1
ATOM 4332 C C . ILE B 1 233 ? 13.055 2.395 2.248 1 98.94 233 ILE B C 1
ATOM 4334 O O . ILE B 1 233 ? 12.672 2.816 1.153 1 98.94 233 ILE B O 1
ATOM 4338 N N . ILE B 1 234 ? 12.453 2.682 3.387 1 98.94 234 ILE B N 1
ATOM 4339 C CA . ILE B 1 234 ? 11.305 3.58 3.488 1 98.94 234 ILE B CA 1
ATOM 4340 C C . ILE B 1 234 ? 11.656 4.766 4.383 1 98.94 234 ILE B C 1
ATOM 4342 O O . ILE B 1 234 ? 12.203 4.586 5.473 1 98.94 234 ILE B O 1
ATOM 4346 N N . ASN B 1 235 ? 11.391 5.988 3.889 1 98.75 235 ASN B N 1
ATOM 4347 C CA . ASN B 1 235 ? 11.617 7.18 4.695 1 98.75 235 ASN B CA 1
ATOM 4348 C C . ASN B 1 235 ? 10.422 8.125 4.66 1 98.75 235 ASN B C 1
ATOM 4350 O O . ASN B 1 235 ? 10.164 8.773 3.648 1 98.75 235 ASN B O 1
ATOM 4354 N N . THR B 1 236 ? 9.695 8.148 5.734 1 98.06 236 THR B N 1
ATOM 4355 C CA . THR B 1 236 ? 8.586 9.078 5.91 1 98.06 236 THR B CA 1
ATOM 4356 C C . THR B 1 236 ? 8.883 10.07 7.035 1 98.06 236 THR B C 1
ATOM 4358 O O . THR B 1 236 ? 7.961 10.617 7.645 1 98.06 236 THR B O 1
ATOM 4361 N N . SER B 1 237 ? 10.125 10.164 7.363 1 95.62 237 SER B N 1
ATOM 4362 C CA . SER B 1 237 ? 10.555 11.008 8.477 1 95.62 237 SER B CA 1
ATOM 4363 C C . SER B 1 237 ? 11.188 12.297 7.973 1 95.62 237 SER B C 1
ATOM 4365 O O . SER B 1 237 ? 10.484 13.227 7.566 1 95.62 237 SER B O 1
ATOM 4367 N N . ARG B 1 238 ? 12.57 12.336 7.891 1 94.25 238 ARG B N 1
ATOM 4368 C CA . ARG B 1 238 ? 13.289 13.516 7.422 1 94.25 238 ARG B CA 1
ATOM 4369 C C . ARG B 1 238 ? 14.211 13.172 6.254 1 94.25 238 ARG B C 1
ATOM 4371 O O . ARG B 1 238 ? 14.883 12.141 6.273 1 94.25 238 ARG B O 1
ATOM 4378 N N . GLY B 1 239 ? 14.195 14.062 5.238 1 95.81 239 GLY B N 1
ATOM 4379 C CA . GLY B 1 239 ? 14.969 13.789 4.039 1 95.81 239 GLY B CA 1
ATOM 4380 C C . GLY B 1 239 ? 16.453 13.648 4.312 1 95.81 239 GLY B C 1
ATOM 4381 O O . GLY B 1 239 ? 17.125 12.789 3.73 1 95.81 239 GLY B O 1
ATOM 4382 N N . GLY B 1 240 ? 16.938 14.438 5.281 1 96.25 240 GLY B N 1
ATOM 4383 C CA . GLY B 1 240 ? 18.359 14.5 5.566 1 96.25 240 GLY B CA 1
ATOM 4384 C C . GLY B 1 240 ? 18.891 13.242 6.238 1 96.25 240 GLY B C 1
ATOM 4385 O O . GLY B 1 240 ? 20.094 13.102 6.441 1 96.25 240 GLY B O 1
ATOM 4386 N N . LEU B 1 241 ? 18.047 12.281 6.512 1 98.12 241 LEU B N 1
ATOM 4387 C CA . LEU B 1 241 ? 18.484 11.023 7.105 1 98.12 241 LEU B CA 1
ATOM 4388 C C . LEU B 1 241 ? 19.219 10.172 6.082 1 98.12 241 LEU B C 1
ATOM 4390 O O . LEU B 1 241 ? 20.047 9.32 6.449 1 98.12 241 LEU B O 1
ATOM 4394 N N . ILE B 1 242 ? 18.938 10.422 4.828 1 98.62 242 ILE B N 1
ATOM 4395 C CA . ILE B 1 242 ? 19.547 9.656 3.746 1 98.62 242 ILE B CA 1
ATOM 4396 C C . ILE B 1 242 ? 20.422 10.57 2.9 1 98.62 242 ILE B C 1
ATOM 4398 O O . ILE B 1 242 ? 19.984 11.633 2.451 1 98.62 242 ILE B O 1
ATOM 4402 N N . GLU B 1 243 ? 21.625 10.211 2.734 1 98.25 243 GLU B N 1
ATOM 4403 C CA . GLU B 1 243 ? 22.484 10.898 1.773 1 98.25 243 GLU B CA 1
ATOM 4404 C C . GLU B 1 243 ? 22.125 10.523 0.34 1 98.25 243 GLU B C 1
ATOM 4406 O O . GLU B 1 243 ? 22.328 9.383 -0.08 1 98.25 243 GLU B O 1
ATOM 4411 N N . THR B 1 244 ? 21.688 11.477 -0.427 1 97.56 244 THR B N 1
ATOM 4412 C CA . THR B 1 244 ? 21.062 11.227 -1.728 1 97.56 244 THR B CA 1
ATOM 4413 C C . THR B 1 244 ? 22.078 10.594 -2.684 1 97.56 244 THR B C 1
ATOM 4415 O O . THR B 1 244 ? 21.734 9.656 -3.414 1 97.56 244 THR B O 1
ATOM 4418 N N . ALA B 1 245 ? 23.266 11.117 -2.666 1 97.62 245 ALA B N 1
ATOM 4419 C CA . ALA B 1 245 ? 24.266 10.594 -3.584 1 97.62 245 ALA B CA 1
ATOM 4420 C C . ALA B 1 245 ? 24.516 9.109 -3.342 1 97.62 245 ALA B C 1
ATOM 4422 O O . ALA B 1 245 ? 24.578 8.32 -4.289 1 97.62 245 ALA B O 1
ATOM 4423 N N . SER B 1 246 ? 24.641 8.719 -2.133 1 98.5 246 SER B N 1
ATOM 4424 C CA . SER B 1 246 ? 24.859 7.32 -1.77 1 98.5 246 SER B CA 1
ATOM 4425 C C . SER B 1 246 ? 23.641 6.465 -2.109 1 98.5 246 SER B C 1
ATOM 4427 O O . SER B 1 246 ? 23.781 5.312 -2.518 1 98.5 246 SER B O 1
ATOM 4429 N N . LEU B 1 247 ? 22.516 7.031 -1.879 1 98.5 247 LEU B N 1
ATOM 4430 C CA . LEU B 1 247 ? 21.281 6.34 -2.215 1 98.5 247 LEU B CA 1
ATOM 4431 C C . LEU B 1 247 ? 21.234 5.996 -3.701 1 98.5 247 LEU B C 1
ATOM 4433 O O . LEU B 1 247 ? 20.922 4.863 -4.074 1 98.5 247 LEU B O 1
ATOM 4437 N N . VAL B 1 248 ? 21.531 6.965 -4.527 1 98.19 248 VAL B N 1
ATOM 4438 C CA . VAL B 1 248 ? 21.5 6.797 -5.977 1 98.19 248 VAL B CA 1
ATOM 4439 C C . VAL B 1 248 ? 22.516 5.719 -6.391 1 98.19 248 VAL B C 1
ATOM 4441 O O . VAL B 1 248 ? 22.188 4.84 -7.195 1 98.19 248 VAL B O 1
ATOM 4444 N N . GLU B 1 249 ? 23.672 5.789 -5.805 1 98.31 249 GLU B N 1
ATOM 4445 C CA . GLU B 1 249 ? 24.688 4.785 -6.129 1 98.31 249 GLU B CA 1
ATOM 4446 C C . GLU B 1 249 ? 24.234 3.393 -5.691 1 98.31 249 GLU B C 1
ATOM 4448 O O . GLU B 1 249 ? 24.469 2.408 -6.395 1 98.31 249 GLU B O 1
ATOM 4453 N N . GLY B 1 250 ? 23.641 3.295 -4.492 1 98.56 250 GLY B N 1
ATOM 4454 C CA . GLY B 1 250 ? 23.094 2.033 -4.023 1 98.56 250 GLY B CA 1
ATOM 4455 C C . GLY B 1 250 ? 22.031 1.464 -4.945 1 98.56 250 GLY B C 1
ATOM 4456 O O . GLY B 1 250 ? 21.969 0.25 -5.148 1 98.56 250 GLY B O 1
ATOM 4457 N N . LEU B 1 251 ? 21.203 2.291 -5.512 1 98.38 251 LEU B N 1
ATOM 4458 C CA . LEU B 1 251 ? 20.172 1.884 -6.457 1 98.38 251 LEU B CA 1
ATOM 4459 C C . LEU B 1 251 ? 20.781 1.41 -7.766 1 98.38 251 LEU B C 1
ATOM 4461 O O . LEU B 1 251 ? 20.391 0.37 -8.305 1 98.38 251 LEU B O 1
ATOM 4465 N N . LYS B 1 252 ? 21.766 2.115 -8.273 1 97.38 252 LYS B N 1
ATOM 4466 C CA . LYS B 1 252 ? 22.438 1.768 -9.523 1 97.38 252 LYS B CA 1
ATOM 4467 C C . LYS B 1 252 ? 23.109 0.398 -9.43 1 97.38 252 LYS B C 1
ATOM 4469 O O . LYS B 1 252 ? 23.094 -0.37 -10.391 1 97.38 252 LYS B O 1
ATOM 4474 N N . SER B 1 253 ? 23.672 0.104 -8.281 1 97.5 253 SER B N 1
ATOM 4475 C CA . SER B 1 253 ? 24.391 -1.15 -8.094 1 97.5 253 SER B CA 1
ATOM 4476 C C . SER B 1 253 ? 23.438 -2.291 -7.758 1 97.5 253 SER B C 1
ATOM 4478 O O . SER B 1 253 ? 23.844 -3.445 -7.648 1 97.5 253 SER B O 1
ATOM 4480 N N . GLN B 1 254 ? 22.156 -1.979 -7.441 1 96.62 254 GLN B N 1
ATOM 4481 C CA . GLN B 1 254 ? 21.109 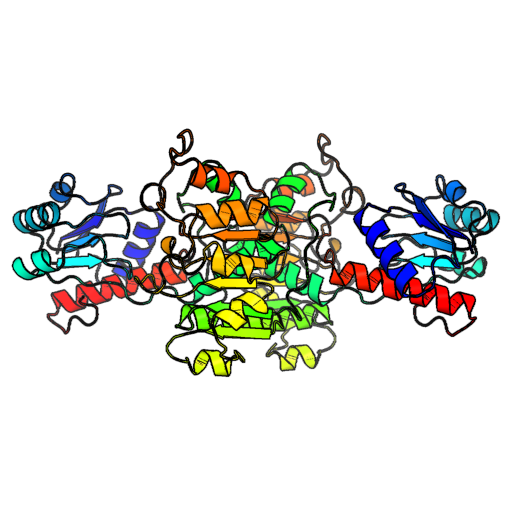-2.928 -7.09 1 96.62 254 GLN B CA 1
ATOM 4482 C C . GLN B 1 254 ? 21.312 -3.471 -5.68 1 96.62 254 GLN B C 1
ATOM 4484 O O . GLN B 1 254 ? 20.672 -4.461 -5.297 1 96.62 254 GLN B O 1
ATOM 4489 N N . LYS B 1 255 ? 22.312 -2.785 -4.977 1 98.25 255 LYS B N 1
ATOM 4490 C CA . LYS B 1 255 ? 22.359 -3.062 -3.543 1 98.25 255 LYS B CA 1
ATOM 4491 C C . LYS B 1 255 ? 21.016 -2.74 -2.881 1 98.25 255 LYS B C 1
ATOM 4493 O O . LYS B 1 255 ? 20.547 -3.496 -2.029 1 98.25 255 LYS B O 1
ATOM 4498 N N . ILE B 1 256 ? 20.516 -1.66 -3.295 1 98.69 256 ILE B N 1
ATOM 4499 C CA . ILE B 1 256 ? 19.188 -1.264 -2.859 1 98.69 256 ILE B CA 1
ATOM 4500 C C . ILE B 1 256 ? 18.156 -1.694 -3.9 1 98.69 256 ILE B C 1
ATOM 4502 O O . ILE B 1 256 ? 18.219 -1.27 -5.059 1 98.69 256 ILE B O 1
ATOM 4506 N N . GLY B 1 257 ? 17.203 -2.479 -3.441 1 98 257 GLY B N 1
ATOM 4507 C CA . GLY B 1 257 ? 16.219 -3.035 -4.355 1 98 257 GLY B CA 1
ATOM 4508 C C . GLY B 1 257 ? 15.039 -2.119 -4.582 1 98 257 GLY B C 1
ATOM 4509 O O . GLY B 1 257 ? 14.312 -2.27 -5.566 1 98 257 GLY B O 1
ATOM 4510 N N . GLY B 1 258 ? 14.773 -1.215 -3.699 1 98.19 258 GLY B N 1
ATOM 4511 C CA . GLY B 1 258 ? 13.672 -0.27 -3.811 1 98.19 258 GLY B CA 1
ATOM 4512 C C . GLY B 1 258 ? 13.672 0.773 -2.709 1 98.19 258 GLY B C 1
ATOM 4513 O O . GLY B 1 258 ? 14.18 0.531 -1.614 1 98.19 258 GLY B O 1
ATOM 4514 N N . VAL B 1 259 ? 13.078 1.914 -3.006 1 98.81 259 VAL B N 1
ATOM 4515 C CA . VAL B 1 259 ? 13.039 3 -2.031 1 98.81 259 VAL B CA 1
ATOM 4516 C C . VAL B 1 259 ? 11.688 3.705 -2.096 1 98.81 259 VAL B C 1
ATOM 4518 O O . VAL B 1 259 ? 11.188 4.008 -3.182 1 98.81 259 VAL B O 1
ATOM 4521 N N . GLY B 1 260 ? 11.023 3.852 -0.962 1 98.75 260 GLY B N 1
ATOM 4522 C CA . GLY B 1 260 ? 9.844 4.691 -0.794 1 98.75 260 GLY B CA 1
ATOM 4523 C C . GLY B 1 260 ? 10.109 5.93 0.039 1 98.75 260 GLY B C 1
ATOM 4524 O O . GLY B 1 260 ? 10.5 5.828 1.205 1 98.75 260 GLY B O 1
ATOM 4525 N N . LEU B 1 261 ? 9.906 7.125 -0.578 1 98.56 261 LEU B N 1
ATOM 4526 C CA . LEU B 1 261 ? 10.234 8.391 0.074 1 98.56 261 LEU B CA 1
ATOM 4527 C C . LEU B 1 261 ? 9.016 9.305 0.133 1 98.56 261 LEU B C 1
ATOM 4529 O O . LEU B 1 261 ? 8.383 9.562 -0.892 1 98.56 261 LEU B O 1
ATOM 4533 N N . ASP B 1 262 ? 8.742 9.766 1.319 1 98.19 262 ASP B N 1
ATOM 4534 C CA . ASP B 1 262 ? 7.793 10.875 1.442 1 98.19 262 ASP B CA 1
ATOM 4535 C C . ASP B 1 262 ? 8.523 12.195 1.672 1 98.19 262 ASP B C 1
ATOM 4537 O O . ASP B 1 262 ? 7.895 13.258 1.733 1 98.19 262 ASP B O 1
ATOM 4541 N N . VAL B 1 263 ? 9.859 12.094 1.864 1 96.25 263 VAL B N 1
ATOM 4542 C CA . VAL B 1 263 ? 10.766 13.211 2.105 1 96.25 263 VAL B CA 1
ATOM 4543 C C . VAL B 1 263 ? 12.102 12.953 1.42 1 96.25 263 VAL B C 1
ATOM 4545 O O . VAL B 1 263 ? 12.469 11.797 1.183 1 96.25 263 VAL B O 1
ATOM 4548 N N . PHE B 1 264 ? 12.75 13.906 1.022 1 94.62 264 PHE B N 1
ATOM 4549 C CA . PHE B 1 264 ? 14.086 13.797 0.453 1 94.62 264 PHE B CA 1
ATOM 4550 C C . PHE B 1 264 ? 14.883 15.078 0.685 1 94.62 264 PHE B C 1
ATOM 4552 O O . PHE B 1 264 ? 14.32 16.094 1.084 1 94.62 264 PHE B O 1
ATOM 4559 N N . GLU B 1 265 ? 16.109 14.969 0.493 1 91.56 265 GLU B N 1
ATOM 4560 C CA . GLU B 1 265 ? 16.969 16.141 0.677 1 91.56 265 GLU B CA 1
ATOM 4561 C C . GLU B 1 265 ? 16.609 17.234 -0.324 1 91.56 265 GLU B C 1
ATOM 4563 O O . GLU B 1 265 ? 16.484 16.969 -1.521 1 91.56 265 GLU B O 1
ATOM 4568 N N . GLY B 1 266 ? 16.484 18.453 0.204 1 84.06 266 GLY B N 1
ATOM 4569 C CA . GLY B 1 266 ? 16.203 19.578 -0.665 1 84.06 266 GLY B CA 1
ATOM 4570 C C . GLY B 1 266 ? 14.75 19.688 -1.063 1 84.06 266 GLY B C 1
ATOM 4571 O O . GLY B 1 266 ? 14.406 20.375 -2.027 1 84.06 266 GLY B O 1
ATOM 4572 N N . GLU B 1 267 ? 13.883 19.078 -0.302 1 86.12 267 GLU B N 1
ATOM 4573 C CA . GLU B 1 267 ? 12.469 18.938 -0.646 1 86.12 267 GLU B CA 1
ATOM 4574 C C . GLU B 1 267 ? 11.719 20.25 -0.464 1 86.12 267 GLU B C 1
ATOM 4576 O O . GLU B 1 267 ? 10.68 20.469 -1.093 1 86.12 267 GLU B O 1
ATOM 4581 N N . GLY B 1 268 ? 12.141 21.094 0.374 1 82.38 268 GLY B N 1
ATOM 4582 C CA . GLY B 1 268 ? 11.414 22.281 0.763 1 82.38 268 GLY B CA 1
ATOM 4583 C C . GLY B 1 268 ? 10.977 23.125 -0.42 1 82.38 268 GLY B C 1
ATOM 4584 O O . GLY B 1 268 ? 9.93 23.766 -0.38 1 82.38 268 GLY B O 1
ATOM 4585 N N . GLU B 1 269 ? 11.648 23.047 -1.509 1 81.31 269 GLU B N 1
ATOM 4586 C CA . GLU B 1 269 ? 11.383 23.859 -2.686 1 81.31 269 GLU B CA 1
ATOM 4587 C C . GLU B 1 269 ? 10.281 23.266 -3.545 1 81.31 269 GLU B C 1
ATOM 4589 O O . GLU B 1 269 ? 9.688 23.938 -4.379 1 81.31 269 GLU B O 1
ATOM 4594 N N . TYR B 1 270 ? 9.945 22.047 -3.277 1 87.5 270 TYR B N 1
ATOM 4595 C CA . TYR B 1 270 ? 9.086 21.344 -4.223 1 87.5 270 TYR B CA 1
ATOM 4596 C C . TYR B 1 270 ? 7.727 21.031 -3.605 1 87.5 270 TYR B C 1
ATOM 4598 O O . TYR B 1 270 ? 6.695 21.156 -4.27 1 87.5 270 TYR B O 1
ATOM 4606 N N . PHE B 1 271 ? 7.668 20.734 -2.379 1 88.06 271 PHE B N 1
ATOM 4607 C CA . PHE B 1 271 ? 6.488 20.125 -1.767 1 88.06 271 PHE B CA 1
ATOM 4608 C C . PHE B 1 271 ? 5.312 21.094 -1.791 1 88.06 271 PHE B C 1
ATOM 4610 O O . PHE B 1 271 ? 5.492 22.312 -1.641 1 88.06 271 PHE B O 1
ATOM 4617 N N . TYR B 1 272 ? 4.168 20.578 -2.023 1 88.19 272 TYR B N 1
ATOM 4618 C CA . TYR B 1 272 ? 2.859 21.234 -1.979 1 88.19 272 TYR B CA 1
ATOM 4619 C C . TYR B 1 272 ? 2.695 22.219 -3.131 1 88.19 272 TYR B C 1
ATOM 4621 O O . TYR B 1 272 ? 1.851 23.109 -3.076 1 88.19 272 TYR B O 1
ATOM 4629 N N . SER B 1 273 ? 3.57 22.078 -4.09 1 89.38 273 SER B N 1
ATOM 4630 C CA . SER B 1 273 ? 3.518 22.938 -5.27 1 89.38 273 SER B CA 1
ATOM 4631 C C . SER B 1 273 ? 3.633 22.125 -6.555 1 89.38 273 SER B C 1
ATOM 4633 O O . SER B 1 273 ? 4.066 20.969 -6.527 1 89.38 273 SER B O 1
ATOM 4635 N N . ASP B 1 274 ? 3.143 22.734 -7.602 1 92.75 274 ASP B N 1
ATOM 4636 C CA . ASP B 1 274 ? 3.205 22.125 -8.922 1 92.75 274 ASP B CA 1
ATOM 4637 C C . ASP B 1 274 ? 4.371 22.672 -9.734 1 92.75 274 ASP B C 1
ATOM 4639 O O . ASP B 1 274 ? 4.348 23.844 -10.148 1 92.75 274 ASP B O 1
ATOM 4643 N N . HIS B 1 275 ? 5.305 21.875 -9.938 1 92.62 275 HIS B N 1
ATOM 4644 C CA . HIS B 1 275 ? 6.477 22.281 -10.711 1 92.62 275 HIS B CA 1
ATOM 4645 C C . HIS B 1 275 ? 6.52 21.547 -12.055 1 92.62 275 HIS B C 1
ATOM 4647 O O . HIS B 1 275 ? 7.598 21.328 -12.602 1 92.62 275 HIS B O 1
ATOM 4653 N N . SER B 1 276 ? 5.301 21.234 -12.414 1 91.19 276 SER B N 1
ATOM 4654 C CA . SER B 1 276 ? 5.219 20.547 -13.703 1 91.19 276 SER B CA 1
ATOM 4655 C C . SER B 1 276 ? 5.832 21.391 -14.812 1 91.19 276 SER B C 1
ATOM 4657 O O . SER B 1 276 ? 5.613 22.609 -14.875 1 91.19 276 SER B O 1
ATOM 4659 N N . GLY B 1 277 ? 6.691 20.906 -15.57 1 88.56 277 GLY B N 1
ATOM 4660 C CA . GLY B 1 277 ? 7.305 21.625 -16.688 1 88.56 277 GLY B CA 1
ATOM 4661 C C . GLY B 1 277 ? 8.656 22.219 -16.328 1 88.56 277 GLY B C 1
ATOM 4662 O O . GLY B 1 277 ? 9.336 22.781 -17.188 1 88.56 277 GLY B O 1
ATOM 4663 N N . GLU B 1 278 ? 8.836 22.188 -15.023 1 89.88 278 GLU B N 1
ATOM 4664 C CA . GLU B 1 278 ? 10.133 22.688 -14.578 1 89.88 278 GLU B CA 1
ATOM 4665 C C . GLU B 1 278 ? 11.18 21.578 -14.539 1 89.88 278 GLU B C 1
ATOM 4667 O O . GLU B 1 278 ? 10.844 20.406 -14.688 1 89.88 278 GLU B O 1
ATOM 4672 N N . LEU B 1 279 ? 12.477 22.047 -14.453 1 87.06 279 LEU B N 1
ATOM 4673 C CA . LEU B 1 279 ? 13.586 21.109 -14.336 1 87.06 279 LEU B CA 1
ATOM 4674 C C . LEU B 1 279 ? 14.094 21.047 -12.898 1 87.06 279 LEU B C 1
ATOM 4676 O O . LEU B 1 279 ? 14.023 22.031 -12.172 1 87.06 279 LEU B O 1
ATOM 4680 N N . ILE B 1 280 ? 14.477 19.859 -12.516 1 85.94 280 ILE B N 1
ATOM 4681 C CA . ILE B 1 280 ? 15.203 19.734 -11.258 1 85.94 280 ILE B CA 1
ATOM 4682 C C . ILE B 1 280 ? 16.672 20.062 -11.477 1 85.94 280 ILE B C 1
ATOM 4684 O O . ILE B 1 280 ? 17.375 19.344 -12.203 1 85.94 280 ILE B O 1
ATOM 4688 N N . PRO B 1 281 ? 17.062 21.094 -10.82 1 86.69 281 PRO B N 1
ATOM 4689 C CA . PRO B 1 281 ? 18.453 21.5 -11.062 1 86.69 281 PRO B CA 1
ATOM 4690 C C . PRO B 1 281 ? 19.469 20.5 -10.508 1 86.69 281 PRO B C 1
ATOM 4692 O O . PRO B 1 281 ? 20.547 20.344 -11.07 1 86.69 281 PRO B O 1
ATOM 4695 N N . ASP B 1 282 ? 19.156 19.859 -9.508 1 90.62 282 ASP B N 1
ATOM 4696 C CA . ASP B 1 282 ? 20.062 18.906 -8.891 1 90.62 282 ASP B CA 1
ATOM 4697 C C . ASP B 1 282 ? 20.016 17.562 -9.633 1 90.62 282 ASP B C 1
ATOM 4699 O O . ASP B 1 282 ? 19.047 16.812 -9.523 1 90.62 282 ASP B O 1
ATOM 4703 N N . ASP B 1 283 ? 21.125 17.188 -10.242 1 92.19 283 ASP B N 1
ATOM 4704 C CA . ASP B 1 283 ? 21.203 15.984 -11.07 1 92.19 283 ASP B CA 1
ATOM 4705 C C . ASP B 1 283 ? 21.016 14.727 -10.227 1 92.19 283 ASP B C 1
ATOM 4707 O O . ASP B 1 283 ? 20.406 13.758 -10.68 1 92.19 283 ASP B O 1
ATOM 4711 N N . THR B 1 284 ? 21.609 14.812 -9.102 1 92.81 284 THR B N 1
ATOM 4712 C CA . THR B 1 284 ? 21.516 13.641 -8.242 1 92.81 284 THR B CA 1
ATOM 4713 C C . THR B 1 284 ? 20.078 13.406 -7.793 1 92.81 284 THR B C 1
ATOM 4715 O O . THR B 1 284 ? 19.578 12.281 -7.828 1 92.81 284 THR B O 1
ATOM 4718 N N . LEU B 1 285 ? 19.453 14.477 -7.445 1 90.31 285 LEU B N 1
ATOM 4719 C CA . LEU B 1 285 ? 18.047 14.375 -7.055 1 90.31 285 LEU B CA 1
ATOM 4720 C C . LEU B 1 285 ? 17.188 13.969 -8.242 1 90.31 285 LEU B C 1
ATOM 4722 O O . LEU B 1 285 ? 16.297 13.133 -8.109 1 90.31 285 LEU B O 1
ATOM 4726 N N . ALA B 1 286 ? 17.453 14.547 -9.375 1 92.94 286 ALA B N 1
ATOM 4727 C CA . ALA B 1 286 ? 16.703 14.242 -10.594 1 92.94 286 ALA B CA 1
ATOM 4728 C C . ALA B 1 286 ? 16.766 12.758 -10.922 1 92.94 286 ALA B C 1
ATOM 4730 O O . ALA B 1 286 ? 15.797 12.172 -11.406 1 92.94 286 ALA B O 1
ATOM 4731 N N . ARG B 1 287 ? 17.906 12.164 -10.68 1 94.81 287 ARG B N 1
ATOM 4732 C CA . ARG B 1 287 ? 18.125 10.75 -10.992 1 94.81 287 ARG B CA 1
ATOM 4733 C C . ARG B 1 287 ? 17.156 9.867 -10.203 1 94.81 287 ARG B C 1
ATOM 4735 O O . ARG B 1 287 ? 16.703 8.836 -10.695 1 94.81 287 ARG B O 1
ATOM 4742 N N . LEU B 1 288 ? 16.766 10.25 -9 1 94.5 288 LEU B N 1
ATOM 4743 C CA . LEU B 1 288 ? 15.867 9.469 -8.148 1 94.5 288 LEU B CA 1
ATOM 4744 C C . LEU B 1 288 ? 14.516 9.281 -8.828 1 94.5 288 LEU B C 1
ATOM 4746 O O . LEU B 1 288 ? 13.875 8.242 -8.672 1 94.5 288 LEU B O 1
ATOM 4750 N N . PHE B 1 289 ? 14.141 10.211 -9.609 1 93.56 289 PHE B N 1
ATOM 4751 C CA . PHE B 1 289 ? 12.82 10.203 -10.227 1 93.56 289 PHE B CA 1
ATOM 4752 C C . PHE B 1 289 ? 12.797 9.305 -11.461 1 93.56 289 PHE B C 1
ATOM 4754 O O . PHE B 1 289 ? 11.734 9 -11.992 1 93.56 289 PHE B O 1
ATOM 4761 N N . THR B 1 290 ? 13.961 8.828 -11.867 1 93.94 290 THR B N 1
ATOM 4762 C CA . THR B 1 290 ? 14.031 8.039 -13.086 1 93.94 290 THR B CA 1
ATOM 4763 C C . THR B 1 290 ? 13.945 6.547 -12.773 1 93.94 290 THR B C 1
ATOM 4765 O O . THR B 1 290 ? 13.711 5.73 -13.664 1 93.94 290 THR B O 1
ATOM 4768 N N . PHE B 1 291 ? 14.18 6.199 -11.531 1 95.25 291 PHE B N 1
ATOM 4769 C CA . PHE B 1 291 ? 14.188 4.789 -11.156 1 95.25 291 PHE B CA 1
ATOM 4770 C C . PHE B 1 291 ? 12.766 4.25 -11.055 1 95.25 291 PHE B C 1
ATOM 4772 O O . PHE B 1 291 ? 11.906 4.879 -10.438 1 95.25 291 PHE B O 1
ATOM 4779 N N . SER B 1 292 ? 12.438 3.064 -11.586 1 92.12 292 SER B N 1
ATOM 4780 C CA . SER B 1 292 ? 11.117 2.455 -11.516 1 92.12 292 SER B CA 1
ATOM 4781 C C . SER B 1 292 ? 10.852 1.869 -10.133 1 92.12 292 SER B C 1
ATOM 4783 O O . SER B 1 292 ? 9.703 1.623 -9.766 1 92.12 292 SER B O 1
ATOM 4785 N N . ASN B 1 293 ? 11.953 1.574 -9.398 1 96.75 293 ASN B N 1
ATOM 4786 C CA . ASN B 1 293 ? 11.82 0.992 -8.07 1 96.75 293 ASN B CA 1
ATOM 4787 C C . ASN B 1 293 ? 11.984 2.047 -6.977 1 96.75 293 ASN B C 1
ATOM 4789 O O . ASN B 1 293 ? 12.438 1.736 -5.871 1 96.75 293 ASN B O 1
ATOM 4793 N N . VAL B 1 294 ? 11.727 3.32 -7.367 1 98.31 294 VAL B N 1
ATOM 4794 C CA . VAL B 1 294 ? 11.656 4.422 -6.414 1 98.31 294 VAL B CA 1
ATOM 4795 C C . VAL B 1 294 ? 10.281 5.074 -6.469 1 98.31 294 VAL B C 1
ATOM 4797 O O . VAL B 1 294 ? 9.789 5.414 -7.551 1 98.31 294 VAL B O 1
ATOM 4800 N N . ILE B 1 295 ? 9.617 5.152 -5.34 1 98.56 295 ILE B N 1
ATOM 4801 C CA . ILE B 1 295 ? 8.359 5.879 -5.207 1 98.56 295 ILE B CA 1
ATOM 4802 C C . ILE B 1 295 ? 8.562 7.113 -4.328 1 98.56 295 ILE B C 1
ATOM 4804 O O . ILE B 1 295 ? 9.078 7.008 -3.213 1 98.56 295 ILE B O 1
ATOM 4808 N N . ILE B 1 296 ? 8.242 8.25 -4.836 1 97.75 296 ILE B N 1
ATOM 4809 C CA . ILE B 1 296 ? 8.312 9.508 -4.094 1 97.75 296 ILE B CA 1
ATOM 4810 C C . ILE B 1 296 ? 6.91 10.109 -3.973 1 97.75 296 ILE B C 1
ATOM 4812 O O . ILE B 1 296 ? 6.223 10.305 -4.977 1 97.75 296 ILE B O 1
ATOM 4816 N N . THR B 1 297 ? 6.457 10.32 -2.76 1 97.88 297 THR B N 1
ATOM 4817 C CA . THR B 1 297 ? 5.234 11.078 -2.506 1 97.88 297 THR B CA 1
ATOM 4818 C C . THR B 1 297 ? 5.566 12.469 -1.961 1 97.88 297 THR B C 1
ATOM 4820 O O . THR B 1 297 ? 6.699 12.727 -1.547 1 97.88 297 THR B O 1
ATOM 4823 N N . GLY B 1 298 ? 4.656 13.414 -2.031 1 95.56 298 GLY B N 1
ATOM 4824 C CA . GLY B 1 298 ? 4.891 14.828 -1.77 1 95.56 298 GLY B CA 1
ATOM 4825 C C . GLY B 1 298 ? 4.613 15.227 -0.331 1 95.56 298 GLY B C 1
ATOM 4826 O O . GLY B 1 298 ? 3.846 16.156 -0.073 1 95.56 298 GLY B O 1
ATOM 4827 N N . HIS B 1 299 ? 5.336 14.617 0.575 1 95.38 299 HIS B N 1
ATOM 4828 C CA . HIS B 1 299 ? 5.086 14.906 1.982 1 95.38 299 HIS B CA 1
ATOM 4829 C C . HIS B 1 299 ? 3.609 14.719 2.328 1 95.38 299 HIS B C 1
ATOM 4831 O O . HIS B 1 299 ? 2.994 15.602 2.928 1 95.38 299 HIS B O 1
ATOM 4837 N N . GLN B 1 300 ? 3.17 13.641 1.945 1 96.81 300 GLN B N 1
ATOM 4838 C CA . GLN B 1 300 ? 1.759 13.273 1.93 1 96.81 300 GLN B CA 1
ATOM 4839 C C . GLN B 1 300 ? 1.411 12.383 3.121 1 96.81 300 GLN B C 1
ATOM 4841 O O . GLN B 1 300 ? 0.236 12.109 3.373 1 96.81 300 GLN B O 1
ATOM 4846 N N . ALA B 1 301 ? 2.312 11.961 3.895 1 97.75 301 ALA B N 1
ATOM 4847 C CA . ALA B 1 301 ? 2.139 10.898 4.879 1 97.75 301 ALA B CA 1
ATOM 4848 C C . ALA B 1 301 ? 1.098 11.289 5.926 1 97.75 301 ALA B C 1
ATOM 4850 O O . ALA B 1 301 ? 0.337 10.438 6.398 1 97.75 301 ALA B O 1
ATOM 4851 N N . PHE B 1 302 ? 1.019 12.562 6.266 1 96.5 302 PHE B N 1
ATOM 4852 C CA . PHE B 1 302 ? 0.09 12.992 7.301 1 96.5 302 PHE B CA 1
ATOM 4853 C C . PHE B 1 302 ? -1.325 13.109 6.746 1 96.5 302 PHE B C 1
ATOM 4855 O O . PHE B 1 302 ? -2.291 13.188 7.512 1 96.5 302 PHE B O 1
ATOM 4862 N N . PHE B 1 303 ? -1.548 13.086 5.434 1 97.81 303 PHE B N 1
ATOM 4863 C CA . PHE B 1 303 ? -2.684 13.664 4.727 1 97.81 303 PHE B CA 1
ATOM 4864 C C . PHE B 1 303 ? -3.873 12.703 4.746 1 97.81 303 PHE B C 1
ATOM 4866 O O . PHE B 1 303 ? -4.254 12.164 3.707 1 97.81 303 PHE B O 1
ATOM 4873 N N . THR B 1 304 ? -4.508 12.617 5.902 1 98.38 304 THR B N 1
ATOM 4874 C CA . THR B 1 304 ? -5.746 11.875 6.117 1 98.38 304 THR B CA 1
ATOM 4875 C C . THR B 1 304 ? -6.816 12.781 6.723 1 98.38 304 THR B C 1
ATOM 4877 O O . THR B 1 304 ? -6.508 13.82 7.309 1 98.38 304 THR B O 1
ATOM 4880 N N . LYS B 1 305 ? -8.039 12.367 6.574 1 97.69 305 LYS B N 1
ATOM 4881 C CA . LYS B 1 305 ? -9.156 13.094 7.172 1 97.69 305 LYS B CA 1
ATOM 4882 C C . LYS B 1 305 ? -8.961 13.258 8.68 1 97.69 305 LYS B C 1
ATOM 4884 O O . LYS B 1 305 ? -9.188 14.336 9.227 1 97.69 305 LYS B O 1
ATOM 4889 N N . GLU B 1 306 ? -8.523 12.219 9.297 1 97.81 306 GLU B N 1
ATOM 4890 C CA . GLU B 1 306 ? -8.32 12.211 10.742 1 97.81 306 GLU B CA 1
ATOM 4891 C C . GLU B 1 306 ? -7.199 13.172 11.148 1 97.81 306 GLU B C 1
ATOM 4893 O O . GLU B 1 306 ? -7.34 13.938 12.102 1 97.81 306 GLU B O 1
ATOM 4898 N N . ALA B 1 307 ? -6.113 13.148 10.422 1 97.62 307 ALA B N 1
ATOM 4899 C CA . ALA B 1 307 ? -4.984 14.023 10.734 1 97.62 307 ALA B CA 1
ATOM 4900 C C . ALA B 1 307 ? -5.352 15.492 10.555 1 97.62 307 ALA B C 1
ATOM 4902 O O . ALA B 1 307 ? -5.016 16.328 11.391 1 97.62 307 ALA B O 1
ATOM 4903 N N . LEU B 1 308 ? -6.043 15.797 9.438 1 97.81 308 LEU B N 1
ATOM 4904 C CA . LEU B 1 308 ? -6.488 17.172 9.219 1 97.81 308 LEU B CA 1
ATOM 4905 C C . LEU B 1 308 ? -7.402 17.641 10.344 1 97.81 308 LEU B C 1
ATOM 4907 O O . LEU B 1 308 ? -7.289 18.766 10.812 1 97.81 308 LEU B O 1
ATOM 4911 N N . GLY B 1 309 ? -8.289 16.766 10.75 1 97.81 309 GLY B N 1
ATOM 4912 C CA . GLY B 1 309 ? -9.156 17.078 11.875 1 97.81 309 GLY B CA 1
ATOM 4913 C C . GLY B 1 309 ? -8.391 17.359 13.156 1 97.81 309 GLY B C 1
ATOM 4914 O O . GLY B 1 309 ? -8.703 18.297 13.883 1 97.81 309 GLY B O 1
ATOM 4915 N N . ASN B 1 310 ? -7.398 16.531 13.422 1 97.62 310 ASN B N 1
ATOM 4916 C CA . ASN B 1 310 ? -6.57 16.703 14.609 1 97.62 310 ASN B CA 1
ATOM 4917 C C . ASN B 1 310 ? -5.801 18.016 14.578 1 97.62 310 ASN B C 1
ATOM 4919 O O . ASN B 1 310 ? -5.676 18.688 15.602 1 97.62 310 ASN B O 1
ATOM 4923 N N . ILE B 1 311 ? -5.223 18.344 13.438 1 97.88 311 ILE B N 1
ATOM 4924 C CA . ILE B 1 311 ? -4.512 19.609 13.273 1 97.88 311 ILE B CA 1
ATOM 4925 C C . ILE B 1 311 ? -5.453 20.781 13.562 1 97.88 311 ILE B C 1
ATOM 4927 O O . ILE B 1 311 ? -5.113 21.672 14.328 1 97.88 311 ILE B O 1
ATOM 4931 N N . ALA B 1 312 ? -6.652 20.703 12.984 1 98.31 312 ALA B N 1
ATOM 4932 C CA . ALA B 1 312 ? -7.641 21.75 13.172 1 98.31 312 ALA B CA 1
ATOM 4933 C C . ALA B 1 312 ? -8.07 21.859 14.633 1 98.31 312 ALA B C 1
ATOM 4935 O O . ALA B 1 312 ? -8.133 22.953 15.195 1 98.31 312 ALA B O 1
ATOM 4936 N N . LYS B 1 313 ? -8.328 20.719 15.273 1 98.19 313 LYS B N 1
ATOM 4937 C CA . LYS B 1 313 ? -8.758 20.703 16.672 1 98.19 313 LYS B CA 1
ATOM 4938 C C . LYS B 1 313 ? -7.707 21.328 17.578 1 98.19 313 LYS B C 1
ATOM 4940 O O . LYS B 1 313 ? -8.031 22.172 18.406 1 98.19 313 LYS B O 1
ATOM 4945 N N . THR B 1 314 ? -6.477 20.906 17.391 1 98.19 314 THR B N 1
ATOM 4946 C CA . THR B 1 314 ? -5.398 21.438 18.219 1 98.19 314 THR B CA 1
ATOM 4947 C C . THR B 1 314 ? -5.219 22.938 17.953 1 98.19 314 THR B C 1
ATOM 4949 O O . THR B 1 314 ? -4.934 23.703 18.891 1 98.19 314 THR B O 1
ATOM 4952 N N . THR B 1 315 ? -5.344 23.359 16.703 1 98.25 315 THR B N 1
ATOM 4953 C CA . THR B 1 315 ? -5.25 24.781 16.359 1 98.25 315 THR B CA 1
ATOM 4954 C C . THR B 1 315 ? -6.34 25.578 17.078 1 98.25 315 THR B C 1
ATOM 4956 O O . THR B 1 315 ? -6.066 26.625 17.656 1 98.25 315 THR B O 1
ATOM 4959 N N . MET B 1 316 ? -7.613 25.047 17.094 1 98.31 316 MET B N 1
ATOM 4960 C CA . MET B 1 316 ? -8.711 25.703 17.797 1 98.31 316 MET B CA 1
ATOM 4961 C C . MET B 1 316 ? -8.453 25.734 19.297 1 98.31 316 MET B C 1
ATOM 4963 O O . MET B 1 316 ? -8.711 26.75 19.953 1 98.31 316 MET B O 1
ATOM 4967 N N . ASP B 1 317 ? -7.938 24.641 19.797 1 98.06 317 ASP B N 1
ATOM 4968 C CA . ASP B 1 317 ? -7.625 24.594 21.219 1 98.06 317 ASP B CA 1
ATOM 4969 C C . ASP B 1 317 ? -6.586 25.641 21.594 1 98.06 317 ASP B C 1
ATOM 4971 O O . ASP B 1 317 ? -6.684 26.266 22.656 1 98.06 317 ASP B O 1
ATOM 4975 N N . ASN B 1 318 ? -5.59 25.812 20.734 1 98.25 318 ASN B N 1
ATOM 4976 C CA . ASN B 1 318 ? -4.566 26.828 20.953 1 98.25 318 ASN B CA 1
ATOM 4977 C C . ASN B 1 318 ? -5.16 28.234 20.953 1 98.25 318 ASN B C 1
ATOM 4979 O O . ASN B 1 318 ? -4.793 29.062 21.781 1 98.25 318 ASN B O 1
ATOM 4983 N N . ILE B 1 319 ? -6.062 28.5 20.047 1 97.94 319 ILE B N 1
ATOM 4984 C CA . ILE B 1 319 ? -6.738 29.797 19.953 1 97.94 319 ILE B CA 1
ATOM 4985 C C . ILE B 1 319 ? -7.523 30.047 21.234 1 97.94 319 ILE B C 1
ATOM 4987 O O . ILE B 1 319 ? -7.383 31.109 21.859 1 97.94 319 ILE B O 1
ATOM 4991 N N . LYS B 1 320 ? -8.273 29.078 21.656 1 98.12 320 LYS B N 1
ATOM 4992 C CA . LYS B 1 320 ? -9.102 29.203 22.844 1 98.12 320 LYS B CA 1
ATOM 4993 C C . LYS B 1 320 ? -8.242 29.422 24.094 1 98.12 320 LYS B C 1
ATOM 4995 O O . LYS B 1 320 ? -8.578 30.25 24.938 1 98.12 320 LYS B O 1
ATOM 5000 N N . ALA B 1 321 ? -7.188 28.672 24.156 1 98.06 321 ALA B N 1
ATOM 5001 C CA . ALA B 1 321 ? -6.297 28.828 25.297 1 98.06 321 ALA B CA 1
ATOM 5002 C C . ALA B 1 321 ? -5.738 30.234 25.375 1 98.06 321 ALA B C 1
ATOM 5004 O O . ALA B 1 321 ? -5.66 30.828 26.469 1 98.06 321 ALA B O 1
ATOM 5005 N N . TYR B 1 322 ? -5.379 30.766 24.266 1 97.88 322 TYR B N 1
ATOM 5006 C CA . TYR B 1 322 ? -4.832 32.125 24.203 1 97.88 322 TYR B CA 1
ATOM 5007 C C . TYR B 1 322 ? -5.879 33.156 24.609 1 97.88 322 TYR B C 1
ATOM 5009 O O . TYR B 1 322 ? -5.602 34.031 25.406 1 97.88 322 TYR B O 1
ATOM 5017 N N . VAL B 1 323 ? -7.035 33.031 24.109 1 97.12 323 VAL B N 1
ATOM 5018 C CA . VAL B 1 323 ? -8.109 34 24.344 1 97.12 323 VAL B CA 1
ATOM 5019 C C . VAL B 1 323 ? -8.547 33.938 25.812 1 97.12 323 VAL B C 1
ATOM 5021 O O . VAL B 1 323 ? -8.828 35 26.406 1 97.12 323 VAL B O 1
ATOM 5024 N N . ASN B 1 324 ? -8.539 32.75 26.297 1 97 324 ASN B N 1
ATOM 5025 C CA . ASN B 1 324 ? -9 32.562 27.672 1 97 324 ASN B CA 1
ATOM 5026 C C . ASN B 1 324 ? -7.871 32.781 28.688 1 97 324 ASN B C 1
ATOM 5028 O O . ASN B 1 324 ? -8.07 32.625 29.891 1 97 324 ASN B O 1
ATOM 5032 N N . LYS B 1 325 ? -6.738 33.062 28.219 1 97.44 325 LYS B N 1
ATOM 5033 C CA . LYS B 1 325 ? -5.559 33.281 29.062 1 97.44 325 LYS B CA 1
ATOM 5034 C C . LYS B 1 325 ? -5.281 32.062 29.938 1 97.44 325 LYS B C 1
ATOM 5036 O O . LYS B 1 325 ? -4.969 32.219 31.109 1 97.44 325 LYS B O 1
ATOM 5041 N N . SER B 1 326 ? -5.559 30.969 29.312 1 96.69 326 SER B N 1
ATOM 5042 C CA . SER B 1 326 ? -5.223 29.703 29.969 1 96.69 326 SER B CA 1
ATOM 5043 C C . SER B 1 326 ? -3.795 29.281 29.641 1 96.69 326 SER B C 1
ATOM 5045 O O . SER B 1 326 ? -3.09 29.969 28.891 1 96.69 326 SER B O 1
ATOM 5047 N N . GLU B 1 327 ? -3.383 28.234 30.25 1 97.06 327 GLU B N 1
ATOM 5048 C CA . GLU B 1 327 ? -2.045 27.719 29.984 1 97.06 327 GLU B CA 1
ATOM 5049 C C . GLU B 1 327 ? -1.862 27.375 28.516 1 97.06 327 GLU B C 1
ATOM 5051 O O . GLU B 1 327 ? -2.727 26.734 27.906 1 97.06 327 GLU B O 1
ATOM 5056 N N . LEU B 1 328 ? -0.792 27.844 27.938 1 97.69 328 LEU B N 1
ATOM 5057 C CA . LEU B 1 328 ? -0.454 27.547 26.547 1 97.69 328 LEU B CA 1
ATOM 5058 C C . LEU B 1 328 ? 0.385 26.281 26.453 1 97.69 328 LEU B C 1
ATOM 5060 O O . LEU B 1 328 ? 1.591 26.344 26.203 1 97.69 328 LEU B O 1
ATOM 5064 N N . THR B 1 329 ? -0.184 25.141 26.469 1 96.25 329 THR B N 1
ATOM 5065 C CA . THR B 1 329 ? 0.447 23.828 26.641 1 96.25 329 THR B CA 1
ATOM 5066 C C . THR B 1 329 ? 1.312 23.5 25.422 1 96.25 329 THR B C 1
ATOM 5068 O O . THR B 1 329 ? 2.285 22.75 25.547 1 96.25 329 THR B O 1
ATOM 5071 N N . ASN B 1 330 ? 1.021 24.062 24.234 1 97.38 330 ASN B N 1
ATOM 5072 C CA . ASN B 1 330 ? 1.717 23.719 23 1 97.38 330 ASN B CA 1
ATOM 5073 C C . ASN B 1 330 ? 2.74 24.781 22.609 1 97.38 330 ASN B C 1
ATOM 5075 O O . ASN B 1 330 ? 3.168 24.828 21.453 1 97.38 330 ASN B O 1
ATOM 5079 N N . ARG B 1 331 ? 3.031 25.609 23.547 1 97.31 331 ARG B N 1
ATOM 5080 C CA . ARG B 1 331 ? 4.004 26.672 23.297 1 97.31 331 ARG B CA 1
ATOM 5081 C C . ARG B 1 331 ? 5.391 26.094 23.047 1 97.31 331 ARG B C 1
ATOM 5083 O O . ARG B 1 331 ? 5.793 25.125 23.688 1 97.31 331 ARG B O 1
ATOM 5090 N N . VAL B 1 332 ? 6.023 26.688 22.047 1 95.06 332 VAL B N 1
ATOM 5091 C CA . VAL B 1 332 ? 7.387 26.266 21.734 1 95.06 332 VAL B CA 1
ATOM 5092 C C . VAL B 1 332 ? 8.375 27.078 22.562 1 95.06 332 VAL B C 1
ATOM 5094 O O . VAL B 1 332 ? 8.148 28.25 22.844 1 95.06 332 VAL B O 1
#

Organism: Pythium oligandrum (NCBI:txid41045)

Secondary structure (DSSP, 8-state):
-EEEEPS--HHHHHHHHHHHHHTT-TTTSEEEE-SSPPSTTTGGGGTT-SEEEE-TT--B-HHHHHHHHHTT--EEEESSS--TTB-HHHHHHTT--EE----S-HHHHHHHHHHHHHHHHHTHHHHHHHHHTTB---TT--B--STT-EEEEE--SHHHHHHHHHHHHTT-EEEEE-SS--HHHHHTTPEE--HHHHHHH-SEEEE-----TTTTTSBSHHHHHHSPTTEEEEE-S-GGGB-HHHHHHHHHTTSEEEEEES--TTGGGTTTSB-TTPPPS-HHHHHHTT-TTEEE-SS-TT-BHHHHHHHHHHHHHHHHHHHTT---TTB-/-EEEEPS--HHHHHHHHHHHHHTT-TTTSEEEE-SSPP-TTTGGGGTT-SEEEE-TT--B-HHHHHHHHHTT--EEEESSS--TTB-HHHHHHTT--EE----S-HHHHHHHHHHHHHHHHHTHHHHHHHHHTTB---TT--B--STT-EEEEE--SHHHHHHHHHHHHTT-EEEEE-SS--HHHHHTTPEE--HHHHHHH-SEEEE-----TTTTTSBSHHHHHHSPTTEEEEE-S-GGGB-HHHHHHHHHTTSEEEEEES--TTGGGTTTSB-TTPPPS-HHHHHHTT-TTEEE-SS-TT-BHHHHHHHHHHHHHHHHHHHTT---TTB-

InterPro domains:
  IPR006139 D-isomer specific 2-hydroxyacid dehydrogenase, catalytic domain [PF00389] (4-332)
  IPR006140 D-isomer specific 2-hydroxyacid dehydrogenase, NAD-binding domain [PF02826] (115-301)
  IPR029752 D-isomer specific 2-hydroxyacid dehydrogenase, NAD-binding domain conserved site 1 [PS00065] (151-178)
  IPR029753 D-isomer specific 2-hydroxyacid dehydrogenase, NAD-binding domain conserved site [PS00670] (198-220)
  IPR029753 D-isomer specific 2-hydroxyacid dehydrogenase, NAD-binding domain conserved site [PS00671] (227-243)
  IPR036291 NAD(P)-binding domain superfamily [SSF51735] (106-302)
  IPR058205 D-lactate dehydrogenase-like [PTHR43026] (1-332)

Radius of gyration: 27.79 Å; Cα contacts (8 Å, |Δi|>4): 1482; chains: 2; bounding box: 58×91×61 Å